Protein AF-A0A970BS59-F1 (afdb_monomer_lite)

Foldseek 3Di:
DPDDFDADDPCCCVQLVDRGDALVCLCVDLFLQNSFVSNQVRVCRVVVHHDFKDKFFFLVLLQLLLLLVPQFQFPPGDTDHRPCSSVVLLCLLFPPPCLLPDQADKFFAQWWFQKKKKKQKAFQKAWKKWKAQKFKAWPVDGDDGLDDCRRQPDDPVVPQARPQKDKDQADPPWHWDADDGPDDTITTMGGHDHPTIIMIMHMGRDIDGGGTMMGTKIKMFIALIDPDGDARFIKMWGHHPDPPDDITMDTFGHDGFGDDIGMGNCNVVLVVSVVCSCCVSVRSVVRSVCCCPVPVPPRPVVSSVVSVLLCQLQQSMAMDGPPPVVRVVCVVQLRNSGDDDQDPQAKEKEKDKDFSAPFQLVVQKAKAWEKEWEDEPDFIKIKIKIKIWRQADADPDDPDRVRHDDRGNNVSNHWKTKIKMKIWIHQPKAWPAKDFAPDGWDWDADPNTIITIGIHIAGHRDMTMIMTMIGDPRSHCPVVDHHYWYFYRRSDGDHHYHYHYHYPDDDDDPDDDPPPSDDGGTD

Radius of gyration: 29.69 Å; chains: 1; bounding box: 61×63×97 Å

Sequence (523 aa):
WSKPHDDPPDPLRKYMELDLLVTRDANWWPDFPTSARRVADLYGSERDIPVEAIVAADVHAAARLLEALAPLELPGGGTLERGAVEEGLRQGWGLPDEALLTDGEVLTATAPYQAIEVAVRMTNKAGEAWIDEVTLERLGAPGANLVENGSFEEDADADGLPDGWTPSGLGPEDGLVDGIAREGERSLYLVGEVGREKALIQRLPIGGEAGDAFRLAAYSRTLGVEAKGGPYDLMVRLVPAEGEAPVDTLSAGFPCFTHEWASAGTAQVMLDWWSSRKDVIGLAAGAAASRLMGNPREVPWLDLLATTKALLDERHIQIYARDPALQGIIEAHGWAGAMAPATAGEDYLLVVDSNLGYNKVTASVSQTLDYVVSLGEGAPHARLTLTYENRSAPRAEECDKFKQYAPTYQDMTQGCYWDYVRVYAPPGARLIAGSGGDEPVEALDEAGRTVFGAYLVLAPGERREVQIEYALPEEIGADGVYRLTAQKQGGTAAHPLQVIVEAPNAAAVASAPPATESSSGRA

Structure (mmCIF, N/CA/C/O backbone):
data_AF-A0A970BS59-F1
#
_entry.id   AF-A0A970BS59-F1
#
loop_
_atom_site.group_PDB
_atom_site.id
_atom_site.type_symbol
_atom_site.label_atom_id
_atom_site.label_alt_id
_atom_site.label_comp_id
_atom_site.label_asym_id
_atom_site.label_entity_id
_atom_site.label_seq_id
_atom_site.pdbx_PDB_ins_code
_atom_site.Cartn_x
_atom_site.Cartn_y
_atom_site.Cartn_z
_atom_site.occupancy
_atom_site.B_iso_or_equiv
_atom_site.auth_seq_id
_atom_site.auth_comp_id
_atom_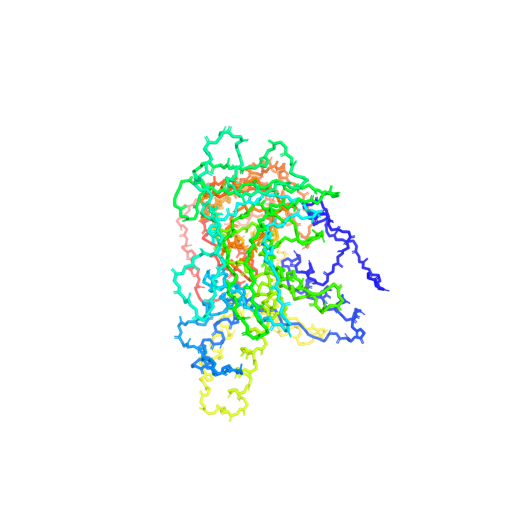site.auth_asym_id
_atom_site.auth_atom_id
_atom_site.pdbx_PDB_model_num
ATOM 1 N N . TRP A 1 1 ? -17.625 -5.242 -13.585 1.00 61.12 1 TRP A N 1
ATOM 2 C CA . TRP A 1 1 ? -18.161 -6.347 -12.767 1.00 61.12 1 TRP A CA 1
ATOM 3 C C . TRP A 1 1 ? -19.418 -6.895 -13.422 1.00 61.12 1 TRP A C 1
ATOM 5 O O . TRP A 1 1 ? -20.174 -6.107 -13.975 1.00 61.12 1 TRP A O 1
ATOM 15 N N . SER A 1 2 ? -19.602 -8.218 -13.458 1.00 73.56 2 SER A N 1
ATOM 16 C CA . SER A 1 2 ? -20.769 -8.874 -14.085 1.00 73.56 2 SER A CA 1
ATOM 17 C C . SER A 1 2 ? -21.866 -9.260 -13.087 1.00 73.56 2 SER A C 1
ATOM 19 O O . SER A 1 2 ? -22.949 -9.667 -13.503 1.00 73.56 2 SER A O 1
ATOM 21 N N . LYS A 1 3 ? -21.593 -9.131 -11.784 1.00 82.50 3 LYS A N 1
ATOM 22 C CA . LYS A 1 3 ? -22.534 -9.375 -10.686 1.00 82.50 3 LYS A CA 1
ATOM 23 C C . LYS A 1 3 ? -22.785 -8.065 -9.923 1.00 82.50 3 LYS A C 1
ATOM 25 O O . LYS A 1 3 ? -21.941 -7.173 -10.011 1.00 82.50 3 LYS A O 1
ATOM 30 N N . PRO A 1 4 ? -23.934 -7.907 -9.240 1.00 82.06 4 PRO A N 1
ATOM 31 C CA . PRO A 1 4 ? -24.215 -6.724 -8.428 1.00 82.06 4 PRO A CA 1
ATOM 32 C C . PRO A 1 4 ? -23.239 -6.593 -7.254 1.00 82.06 4 PRO A C 1
ATOM 34 O O . PRO A 1 4 ? -22.883 -7.594 -6.636 1.00 82.06 4 PRO A O 1
ATOM 37 N N . HIS A 1 5 ? -22.858 -5.358 -6.941 1.00 88.25 5 HIS A N 1
ATOM 38 C CA . HIS A 1 5 ? -22.090 -4.987 -5.753 1.00 88.25 5 HIS A CA 1
ATOM 39 C C . HIS A 1 5 ? -22.875 -3.923 -4.991 1.00 88.25 5 HIS A C 1
ATOM 41 O O . HIS A 1 5 ? -23.578 -3.129 -5.619 1.00 88.25 5 HIS A O 1
ATOM 47 N N . ASP A 1 6 ? -22.746 -3.909 -3.665 1.00 88.94 6 ASP A N 1
ATOM 48 C CA . ASP A 1 6 ? -23.336 -2.827 -2.878 1.00 88.94 6 ASP A CA 1
ATOM 49 C C . ASP A 1 6 ? -22.458 -1.578 -2.937 1.00 88.94 6 ASP A C 1
ATOM 51 O O . ASP A 1 6 ? -21.272 -1.617 -3.291 1.00 88.94 6 ASP A O 1
ATOM 55 N N . ASP A 1 7 ? -23.070 -0.475 -2.533 1.00 92.25 7 ASP A N 1
ATOM 56 C CA . ASP A 1 7 ? -22.401 0.788 -2.297 1.00 92.25 7 ASP A CA 1
ATOM 57 C C . ASP A 1 7 ? -21.281 0.636 -1.245 1.00 92.25 7 ASP A C 1
ATOM 59 O O . ASP A 1 7 ? -21.483 -0.021 -0.215 1.00 92.25 7 ASP A O 1
ATOM 63 N N . PRO A 1 8 ? -20.092 1.229 -1.470 1.00 94.00 8 PRO A N 1
ATOM 64 C CA . PRO A 1 8 ? -19.066 1.285 -0.439 1.00 94.00 8 PRO A CA 1
ATOM 65 C C . PRO A 1 8 ? -19.488 2.232 0.696 1.00 94.00 8 PRO A C 1
ATOM 67 O O . PRO A 1 8 ? -20.218 3.192 0.433 1.00 94.00 8 PRO A O 1
ATOM 70 N N . PRO A 1 9 ? -19.005 1.998 1.934 1.00 94.50 9 PRO A N 1
ATOM 71 C CA . PRO A 1 9 ? -19.125 2.942 3.043 1.00 94.50 9 PRO A CA 1
ATOM 72 C C . PRO A 1 9 ? -18.781 4.379 2.633 1.00 94.50 9 PRO A C 1
ATOM 74 O O . PRO A 1 9 ? -17.832 4.596 1.875 1.00 94.50 9 PRO A O 1
ATOM 77 N N . ASP A 1 10 ? -19.515 5.357 3.167 1.00 93.69 10 ASP A N 1
ATOM 78 C CA . ASP A 1 10 ? -19.396 6.765 2.765 1.00 93.69 10 ASP A CA 1
ATOM 79 C C . ASP A 1 10 ? -17.958 7.315 2.822 1.00 93.69 10 ASP A C 1
ATOM 81 O O . ASP A 1 10 ? -17.557 7.970 1.856 1.00 93.69 10 ASP A O 1
ATOM 85 N N . PRO A 1 11 ? -17.126 7.014 3.844 1.00 94.19 11 PRO A N 1
ATOM 86 C CA . PRO A 1 11 ? -15.732 7.461 3.846 1.00 94.19 11 PRO A CA 1
ATOM 87 C C . PRO A 1 11 ? -14.906 6.866 2.698 1.00 94.19 11 PRO A C 1
ATOM 89 O O . PRO A 1 11 ? -14.106 7.570 2.085 1.00 94.19 11 PRO A O 1
ATOM 92 N N . LEU A 1 12 ? -15.125 5.594 2.345 1.00 94.69 12 LEU A N 1
ATOM 93 C CA . LEU A 1 12 ? -14.449 4.973 1.202 1.00 94.69 12 LEU A CA 1
ATOM 94 C C . LEU A 1 12 ? -14.892 5.615 -0.118 1.00 94.69 12 LEU A C 1
ATOM 96 O O . LEU A 1 12 ? -14.060 5.900 -0.977 1.00 94.69 12 LEU A O 1
ATOM 100 N N . ARG A 1 13 ? -16.185 5.914 -0.272 1.00 94.56 13 ARG A N 1
ATOM 101 C CA . ARG A 1 13 ? -16.691 6.649 -1.439 1.00 94.56 13 ARG A CA 1
ATOM 102 C C . ARG A 1 13 ? -16.085 8.047 -1.530 1.00 94.56 13 ARG A C 1
ATOM 104 O O . ARG A 1 13 ? -15.630 8.451 -2.590 1.00 94.56 13 ARG A O 1
ATOM 111 N N . LYS A 1 14 ? -16.092 8.787 -0.423 1.00 94.12 14 LYS A N 1
ATOM 112 C CA . LYS A 1 14 ? -15.667 10.187 -0.367 1.00 94.12 14 LYS A CA 1
ATOM 113 C C . LYS A 1 14 ? -14.168 10.343 -0.584 1.00 94.12 14 LYS A C 1
ATOM 115 O O . LYS A 1 14 ? -13.756 11.189 -1.366 1.00 94.12 14 LYS A O 1
ATOM 120 N N . TYR A 1 15 ? -13.359 9.559 0.123 1.00 93.56 15 TYR A N 1
ATOM 121 C CA . TYR A 1 15 ? -11.916 9.773 0.153 1.00 93.56 15 TYR A CA 1
ATOM 122 C C . TYR A 1 15 ? -11.161 8.903 -0.846 1.00 93.56 15 TYR A C 1
ATOM 124 O O . TYR A 1 15 ? -10.089 9.315 -1.274 1.00 93.56 15 TYR A O 1
ATOM 132 N N . MET A 1 16 ? -11.660 7.722 -1.212 1.00 91.62 16 MET A N 1
ATOM 133 C CA . MET A 1 16 ? -11.008 6.852 -2.202 1.00 91.62 16 MET A CA 1
ATOM 134 C C . MET A 1 16 ? -11.703 6.869 -3.568 1.00 91.62 16 MET A C 1
ATOM 136 O O . MET A 1 16 ? -11.239 6.180 -4.472 1.00 91.62 16 MET A O 1
ATOM 140 N N . GLU A 1 17 ? -12.800 7.623 -3.713 1.00 91.50 17 GLU A N 1
ATOM 141 C CA . GLU A 1 17 ? -13.605 7.684 -4.942 1.00 91.50 17 GLU A CA 1
ATOM 142 C C . GLU A 1 17 ? -14.048 6.290 -5.418 1.00 91.50 17 GLU A C 1
ATOM 144 O O . GLU A 1 17 ? -14.101 5.992 -6.610 1.00 91.50 17 GLU A O 1
ATOM 149 N N . LEU A 1 18 ? -14.346 5.393 -4.466 1.00 90.81 18 LEU A N 1
ATOM 150 C CA . LEU A 1 18 ? -14.842 4.061 -4.798 1.00 90.81 18 LEU A CA 1
ATOM 151 C C . LEU A 1 18 ? -16.304 4.129 -5.243 1.00 90.81 18 LEU A C 1
ATOM 153 O O . LEU A 1 18 ? -17.174 4.580 -4.497 1.00 90.81 18 LEU A O 1
ATOM 157 N N . ASP A 1 19 ? -16.573 3.577 -6.425 1.00 88.38 19 ASP A N 1
ATOM 158 C CA . ASP A 1 19 ? -17.933 3.422 -6.949 1.00 88.38 19 ASP A CA 1
ATOM 159 C C . ASP A 1 19 ? -18.644 2.175 -6.405 1.00 88.38 19 ASP A C 1
ATOM 161 O O . ASP A 1 19 ? -19.867 2.146 -6.299 1.00 88.38 19 ASP A O 1
ATOM 165 N N . LEU A 1 20 ? -17.892 1.113 -6.098 1.00 91.69 20 LEU A N 1
ATOM 166 C CA . LEU A 1 20 ? -18.431 -0.206 -5.757 1.00 91.69 20 LEU A CA 1
ATOM 167 C C . LEU A 1 20 ? -17.616 -0.841 -4.636 1.00 91.69 20 LEU A C 1
ATOM 169 O O . LEU A 1 20 ? -16.385 -0.802 -4.667 1.00 91.69 20 LEU A O 1
ATOM 173 N N . LEU A 1 21 ? -18.295 -1.499 -3.696 1.00 92.25 21 LEU A N 1
ATOM 174 C CA . LEU A 1 21 ? -17.632 -2.308 -2.681 1.00 92.25 21 LEU A CA 1
ATOM 175 C C . LEU A 1 21 ? -17.209 -3.658 -3.272 1.00 92.25 21 LEU A C 1
ATOM 177 O O . LEU A 1 21 ? -18.054 -4.483 -3.639 1.00 92.25 21 LEU A O 1
ATOM 181 N N . VAL A 1 22 ? -15.904 -3.918 -3.328 1.00 91.50 22 VAL A N 1
ATOM 182 C CA . VAL A 1 22 ? -15.362 -5.199 -3.808 1.00 91.50 22 VAL A CA 1
ATOM 183 C C . VAL A 1 22 ? -14.660 -5.958 -2.683 1.00 91.50 22 VAL A C 1
ATOM 185 O O . VAL A 1 22 ? -14.394 -5.418 -1.611 1.00 91.50 22 VAL A O 1
ATOM 188 N N . THR A 1 23 ? -14.349 -7.236 -2.917 1.00 90.75 23 THR A N 1
ATOM 189 C CA . THR A 1 23 ? -13.795 -8.143 -1.892 1.00 90.75 23 THR A CA 1
ATOM 190 C C . THR A 1 23 ? -12.567 -7.573 -1.165 1.00 90.75 23 THR A C 1
ATOM 192 O O . THR A 1 23 ? -12.396 -7.817 0.026 1.00 90.75 23 THR A O 1
ATOM 195 N N . ARG A 1 24 ? -11.724 -6.788 -1.851 1.00 88.00 24 ARG A N 1
ATOM 196 C CA . ARG A 1 24 ? -10.502 -6.207 -1.266 1.00 88.00 24 ARG A CA 1
ATOM 197 C C . ARG A 1 24 ? -10.773 -5.104 -0.227 1.00 88.00 24 ARG A C 1
ATOM 199 O O . ARG A 1 24 ? -9.904 -4.861 0.595 1.00 88.00 24 ARG A O 1
ATOM 206 N N . ASP A 1 25 ? -11.940 -4.460 -0.287 1.00 91.38 25 ASP A N 1
ATOM 207 C CA . ASP A 1 25 ? -12.320 -3.330 0.574 1.00 91.38 25 ASP A CA 1
ATOM 208 C C . ASP A 1 25 ? -13.241 -3.791 1.730 1.00 91.38 25 ASP A C 1
ATOM 210 O O . ASP A 1 25 ? -13.602 -3.027 2.623 1.00 91.38 25 ASP A O 1
ATOM 214 N N . ALA A 1 26 ? -13.653 -5.064 1.721 1.00 92.56 26 ALA A N 1
ATOM 215 C CA . ALA A 1 26 ? -14.640 -5.627 2.643 1.00 92.56 26 ALA A CA 1
ATOM 216 C C . ALA A 1 26 ? -14.093 -5.944 4.050 1.00 92.56 26 ALA A C 1
ATOM 218 O O . ALA A 1 26 ? -14.822 -6.481 4.882 1.00 92.56 26 ALA A O 1
ATOM 219 N N . ASN A 1 27 ? -12.838 -5.586 4.332 1.00 91.31 27 ASN A N 1
ATOM 220 C CA . ASN A 1 27 ? -12.242 -5.587 5.671 1.00 91.31 27 ASN A CA 1
ATOM 221 C C . ASN A 1 27 ? -12.486 -4.272 6.445 1.00 91.31 27 ASN A C 1
ATOM 223 O O . ASN A 1 27 ? -11.844 -4.040 7.465 1.00 91.31 27 ASN A O 1
ATOM 227 N N . TRP A 1 28 ? -13.402 -3.422 5.967 1.00 95.12 28 TRP A N 1
ATOM 228 C CA . TRP A 1 28 ? -13.703 -2.096 6.514 1.00 95.12 28 TRP A CA 1
ATOM 229 C C . TRP A 1 28 ? -14.125 -2.070 7.992 1.00 95.12 28 TRP A C 1
ATOM 231 O O . TRP A 1 28 ? -13.796 -1.121 8.708 1.00 95.12 28 TRP A O 1
ATOM 241 N N . TRP A 1 29 ? -14.886 -3.063 8.460 1.00 95.88 29 TRP A N 1
ATOM 242 C CA . TRP A 1 29 ? -15.427 -3.063 9.821 1.00 95.88 29 TRP A CA 1
ATOM 243 C C . TRP A 1 29 ? -14.446 -3.704 10.809 1.00 95.88 29 TRP A C 1
ATOM 245 O O . TRP A 1 29 ? -13.931 -4.793 10.533 1.00 95.88 29 TRP A O 1
ATOM 255 N N . PRO A 1 30 ? -14.234 -3.100 11.993 1.00 95.56 30 PRO A N 1
ATOM 256 C CA . PRO A 1 30 ? -13.341 -3.669 13.002 1.00 95.56 30 PRO A CA 1
ATOM 257 C C . PRO A 1 30 ? -13.915 -4.913 13.687 1.00 95.56 30 PRO A C 1
ATOM 259 O O . PRO A 1 30 ? -13.164 -5.704 14.259 1.00 95.56 30 PRO A O 1
ATOM 262 N N . ASP A 1 31 ? -15.235 -5.112 13.627 1.00 96.62 31 ASP A N 1
ATOM 263 C CA . ASP A 1 31 ? -15.854 -6.386 13.974 1.00 96.62 31 ASP A CA 1
ATOM 264 C C . ASP A 1 31 ? -15.549 -7.416 12.880 1.00 96.62 31 ASP A C 1
ATOM 266 O O . ASP A 1 31 ? -16.209 -7.461 11.836 1.00 96.62 31 ASP A O 1
ATOM 270 N N . PHE A 1 32 ? -14.531 -8.249 13.110 1.00 97.06 32 PHE A N 1
ATOM 271 C CA . PHE A 1 32 ? -14.081 -9.207 12.102 1.00 97.06 32 PHE A CA 1
ATOM 272 C C . PHE A 1 32 ? -15.186 -10.150 11.596 1.00 97.06 32 PHE A C 1
ATOM 274 O O . PHE A 1 32 ? -15.236 -10.354 10.387 1.00 97.06 32 PHE A O 1
ATOM 281 N N . PRO A 1 33 ? -16.122 -10.680 12.411 1.00 97.06 33 PRO A N 1
ATOM 282 C CA . PRO A 1 33 ? -17.226 -11.488 11.890 1.00 97.06 33 PRO A CA 1
ATOM 283 C C . PRO A 1 33 ? -18.099 -10.739 10.875 1.00 97.06 33 PRO A C 1
ATOM 285 O O . PRO A 1 33 ? -18.588 -11.346 9.921 1.00 97.06 33 PRO A O 1
ATOM 288 N N . THR A 1 34 ? -18.292 -9.429 11.045 1.00 96.19 34 THR A N 1
ATOM 289 C CA . THR A 1 34 ? -19.001 -8.582 10.075 1.00 96.19 34 THR A CA 1
ATOM 290 C C . THR A 1 34 ? -18.227 -8.462 8.766 1.00 96.19 34 THR A C 1
ATOM 292 O O . THR A 1 34 ? -18.776 -8.784 7.709 1.00 96.19 34 THR A O 1
ATOM 295 N N . SER A 1 35 ? -16.946 -8.100 8.833 1.00 96.62 35 SER A N 1
ATOM 296 C CA . SER A 1 35 ? -16.065 -8.035 7.658 1.00 96.62 35 SER A CA 1
ATOM 297 C C . SER A 1 35 ? -15.927 -9.389 6.952 1.00 96.62 35 SER A C 1
ATOM 299 O O . SER A 1 35 ? -16.048 -9.483 5.734 1.00 96.62 35 SER A O 1
ATOM 301 N N . ALA A 1 36 ? -15.765 -10.478 7.703 1.00 97.12 36 ALA A N 1
ATOM 302 C CA . ALA A 1 36 ? -15.640 -11.827 7.170 1.00 97.12 36 ALA A CA 1
ATOM 303 C C . ALA A 1 36 ? -16.915 -12.267 6.442 1.00 97.12 36 ALA A C 1
ATOM 305 O O . ALA A 1 36 ? -16.834 -12.726 5.306 1.00 97.12 36 ALA A O 1
ATOM 306 N N . ARG A 1 37 ? -18.109 -12.065 7.016 1.00 95.50 37 ARG A N 1
ATOM 307 C CA . ARG A 1 37 ? -19.369 -12.326 6.293 1.00 95.50 37 ARG A CA 1
ATOM 308 C C . ARG A 1 37 ? -19.418 -11.578 4.967 1.00 95.50 37 ARG A C 1
ATOM 310 O O . ARG A 1 37 ? -19.749 -12.170 3.943 1.00 95.50 37 ARG A O 1
ATOM 317 N N . ARG A 1 38 ? -19.013 -10.307 4.973 1.00 95.12 38 ARG A N 1
ATOM 318 C CA . ARG A 1 38 ? -18.994 -9.485 3.766 1.00 95.12 38 ARG A CA 1
ATOM 319 C C . ARG A 1 38 ? -18.032 -10.020 2.707 1.00 95.12 38 ARG A C 1
ATOM 321 O O . ARG A 1 38 ? -18.414 -10.138 1.544 1.00 95.12 38 ARG A O 1
ATOM 328 N N . VAL A 1 39 ? -16.816 -10.385 3.107 1.00 95.38 39 VAL A N 1
ATOM 329 C CA . VAL A 1 39 ? -15.821 -11.027 2.237 1.00 95.38 39 VAL A CA 1
ATOM 330 C C . VAL A 1 39 ? -16.358 -12.349 1.678 1.00 95.38 39 VAL A C 1
ATOM 332 O O . VAL A 1 39 ? -16.238 -12.590 0.479 1.00 95.38 39 VAL A O 1
ATOM 335 N N . ALA A 1 40 ? -16.976 -13.189 2.515 1.00 94.50 40 ALA A N 1
ATOM 336 C CA . ALA A 1 40 ? -17.542 -14.479 2.119 1.00 94.50 40 ALA A CA 1
ATOM 337 C C . ALA A 1 40 ? -18.637 -14.324 1.058 1.00 94.50 40 ALA A C 1
ATOM 339 O O . ALA A 1 40 ? -18.648 -15.067 0.077 1.00 94.50 40 ALA A O 1
ATOM 340 N N . ASP A 1 41 ? -19.542 -13.366 1.248 1.00 92.56 41 ASP A N 1
ATOM 341 C CA . ASP A 1 41 ? -20.665 -13.143 0.341 1.00 92.56 41 ASP A CA 1
ATOM 342 C C . ASP A 1 41 ? -20.201 -12.549 -0.998 1.00 92.56 41 ASP A C 1
ATOM 344 O O . ASP A 1 41 ? -20.631 -13.021 -2.052 1.00 92.56 41 ASP A O 1
ATOM 348 N N . LEU A 1 42 ? -19.271 -11.584 -0.983 1.00 93.00 42 LEU A N 1
ATOM 349 C CA . LEU A 1 42 ? -18.692 -11.011 -2.206 1.00 93.00 42 LEU A CA 1
ATOM 350 C C . LEU A 1 42 ? -17.883 -12.051 -2.989 1.00 93.00 42 LEU A C 1
ATOM 352 O O . LEU A 1 42 ? -18.154 -12.277 -4.168 1.00 93.00 42 LEU A O 1
ATOM 356 N N . TYR A 1 43 ? -16.947 -12.744 -2.332 1.00 92.00 43 TYR A N 1
ATOM 357 C CA . TYR A 1 43 ? -16.135 -13.777 -2.976 1.00 92.00 43 TYR A CA 1
ATOM 358 C C . TYR A 1 43 ? -16.998 -14.929 -3.494 1.00 92.00 43 TYR A C 1
ATOM 360 O O . TYR A 1 43 ? -16.825 -15.384 -4.626 1.00 92.00 43 TYR A O 1
ATOM 368 N N . GLY A 1 44 ? -17.937 -15.406 -2.673 1.00 91.56 44 GLY A N 1
ATOM 369 C CA . GLY A 1 44 ? -18.782 -16.532 -3.036 1.00 91.56 44 GLY A CA 1
ATOM 370 C C . GLY A 1 44 ? -19.741 -16.201 -4.170 1.00 91.56 44 GLY A C 1
ATOM 371 O O . GLY A 1 44 ? -19.929 -17.028 -5.064 1.00 91.56 44 GLY A O 1
ATOM 372 N N . SER A 1 45 ? -20.261 -14.970 -4.195 1.00 87.88 45 SER A N 1
ATOM 373 C CA . SER A 1 45 ? -20.994 -14.437 -5.340 1.00 87.88 45 SER A CA 1
ATOM 374 C C . SER A 1 45 ? -20.102 -14.405 -6.573 1.00 87.88 45 SER A C 1
ATOM 376 O O . SER A 1 45 ? -20.447 -15.028 -7.563 1.00 87.88 45 SER A O 1
ATOM 378 N N . GLU A 1 46 ? -18.925 -13.776 -6.543 1.00 88.69 46 GLU A N 1
ATOM 379 C CA . GLU A 1 46 ? -18.037 -13.664 -7.711 1.00 88.69 46 GLU A CA 1
ATOM 380 C C . GLU A 1 46 ? -17.613 -15.022 -8.291 1.00 88.69 46 GLU A C 1
ATOM 382 O O . GLU A 1 46 ? -17.589 -15.185 -9.512 1.00 88.69 46 GLU A O 1
ATOM 387 N N . ARG A 1 47 ? -17.308 -15.999 -7.430 1.00 89.75 47 ARG A N 1
ATOM 388 C CA . ARG A 1 47 ? -16.778 -17.314 -7.826 1.00 89.75 47 ARG A CA 1
ATOM 389 C C . ARG A 1 47 ? -17.831 -18.397 -8.031 1.00 89.75 47 ARG A C 1
ATOM 391 O O . ARG A 1 47 ? -17.467 -19.465 -8.507 1.00 89.75 47 ARG A O 1
ATOM 398 N N . ASP A 1 48 ? -19.088 -18.142 -7.666 1.00 89.69 48 ASP A N 1
ATOM 399 C CA . ASP A 1 48 ? -20.148 -19.159 -7.583 1.00 89.69 48 ASP A CA 1
ATOM 400 C C . ASP A 1 48 ? -19.761 -20.345 -6.672 1.00 89.69 48 ASP A C 1
ATOM 402 O O . ASP A 1 48 ? -20.105 -21.498 -6.937 1.00 89.69 48 ASP A O 1
ATOM 406 N N . ILE A 1 49 ? -19.019 -20.067 -5.591 1.00 91.62 49 ILE A N 1
ATOM 407 C CA . ILE A 1 49 ? -18.544 -21.066 -4.619 1.00 91.62 49 ILE A CA 1
ATOM 408 C C . ILE A 1 49 ? -18.893 -20.585 -3.205 1.00 91.62 49 ILE A C 1
ATOM 410 O O . ILE A 1 49 ? -18.414 -19.526 -2.802 1.00 91.62 49 ILE A O 1
ATOM 414 N N . PRO A 1 50 ? -19.685 -21.333 -2.415 1.00 91.38 50 PRO A N 1
ATOM 415 C CA . PRO A 1 50 ? -19.988 -20.936 -1.045 1.00 91.38 50 PRO A CA 1
ATOM 416 C C . PRO A 1 50 ? -18.726 -20.943 -0.174 1.00 91.38 50 PRO A C 1
ATOM 418 O O . PRO A 1 50 ? -17.899 -21.852 -0.255 1.00 91.38 50 PRO A O 1
ATOM 421 N N . VAL A 1 51 ? -18.600 -19.930 0.683 1.00 94.88 51 VAL A N 1
ATOM 422 C CA . VAL A 1 51 ? -17.508 -19.814 1.656 1.00 94.88 51 VAL A CA 1
ATOM 423 C C . VAL A 1 51 ? -18.023 -20.229 3.034 1.00 94.88 51 VAL A C 1
ATOM 425 O O . VAL A 1 51 ? -18.868 -19.552 3.626 1.00 94.88 51 VAL A O 1
ATOM 428 N N . GLU A 1 52 ? -17.507 -21.352 3.534 1.00 95.31 52 GLU A N 1
ATOM 429 C CA . GLU A 1 52 ? -17.892 -21.941 4.828 1.00 95.31 52 GLU A CA 1
ATOM 430 C C . GLU A 1 52 ? -17.135 -21.333 6.015 1.00 95.31 52 GLU A C 1
ATOM 432 O O . GLU A 1 52 ? -17.651 -21.278 7.131 1.00 95.31 52 GLU A O 1
ATOM 437 N N . ALA A 1 53 ? -15.907 -20.869 5.785 1.00 96.06 53 ALA A N 1
ATOM 438 C CA . ALA A 1 53 ? -15.070 -20.250 6.801 1.00 96.06 53 ALA A CA 1
ATOM 439 C C . ALA A 1 53 ? -14.066 -19.282 6.171 1.00 96.06 53 ALA A C 1
ATOM 441 O O . ALA A 1 53 ? -13.688 -19.426 5.007 1.00 96.06 53 ALA A O 1
ATOM 442 N N . ILE A 1 54 ? -13.615 -18.318 6.966 1.00 96.62 54 ILE A N 1
ATOM 443 C CA . ILE A 1 54 ? -12.559 -17.369 6.624 1.00 96.62 54 ILE A CA 1
ATOM 444 C C . ILE A 1 54 ? -11.524 -17.392 7.736 1.00 96.62 54 ILE A C 1
ATOM 446 O O . ILE A 1 54 ? -11.861 -17.335 8.916 1.00 96.62 54 ILE A O 1
ATOM 450 N N . VAL A 1 55 ? -10.258 -17.433 7.335 1.00 95.75 55 VAL A N 1
ATOM 451 C CA . VAL A 1 55 ? -9.117 -17.194 8.214 1.00 95.75 55 VAL A CA 1
ATOM 452 C C . VAL A 1 55 ? -8.403 -15.965 7.677 1.00 95.75 55 VAL A C 1
ATOM 454 O O . VAL A 1 55 ? -7.945 -15.972 6.535 1.00 95.75 55 VAL A O 1
ATOM 457 N N . ALA A 1 56 ? -8.335 -14.911 8.480 1.00 95.19 56 ALA A N 1
ATOM 458 C CA . ALA A 1 56 ? -7.502 -13.753 8.200 1.00 95.19 56 ALA A CA 1
ATOM 459 C C . ALA A 1 56 ? -6.188 -13.882 8.964 1.00 95.19 56 ALA A C 1
ATOM 461 O O . ALA A 1 56 ? -6.182 -14.286 10.125 1.00 95.19 56 ALA A O 1
ATOM 462 N N . ALA A 1 57 ? -5.092 -13.541 8.296 1.00 92.94 57 ALA A N 1
ATOM 463 C CA . ALA A 1 57 ? -3.758 -13.473 8.866 1.00 92.94 57 ALA A CA 1
ATOM 464 C C . ALA A 1 57 ? -3.028 -12.289 8.231 1.00 92.94 57 ALA A C 1
ATOM 466 O O . ALA A 1 57 ? -3.047 -12.140 7.006 1.00 92.94 57 ALA A O 1
ATOM 467 N N . ASP A 1 58 ? -2.411 -11.447 9.051 1.00 90.62 58 ASP A N 1
ATOM 468 C CA . ASP A 1 58 ? -1.562 -10.364 8.557 1.00 90.62 58 ASP A CA 1
ATOM 469 C C . ASP A 1 58 ? -0.140 -10.854 8.209 1.00 90.62 58 ASP A C 1
ATOM 471 O O . ASP A 1 58 ? 0.209 -12.032 8.354 1.00 90.62 58 ASP A O 1
ATOM 475 N N . VAL A 1 59 ? 0.697 -9.938 7.713 1.00 85.25 59 VAL A N 1
ATOM 476 C CA . VAL A 1 59 ? 2.087 -10.244 7.338 1.00 85.25 59 VAL A CA 1
ATOM 477 C C . VAL A 1 59 ? 2.915 -10.671 8.554 1.00 85.25 59 VAL A C 1
ATOM 479 O O . VAL A 1 59 ? 3.784 -11.530 8.410 1.00 85.25 59 VAL A O 1
ATOM 482 N N . HIS A 1 60 ? 2.626 -10.143 9.749 1.00 89.31 60 HIS A N 1
ATOM 483 C CA . HIS A 1 60 ? 3.309 -10.549 10.975 1.00 89.31 60 HIS A CA 1
ATOM 484 C C . HIS A 1 60 ? 2.983 -12.008 11.318 1.00 89.31 60 HIS A C 1
ATOM 486 O O . HIS A 1 60 ? 3.893 -12.805 11.536 1.00 89.31 60 HIS A O 1
ATOM 492 N N . ALA A 1 61 ? 1.710 -12.407 11.269 1.00 92.56 61 ALA A N 1
ATOM 493 C CA . ALA A 1 61 ? 1.300 -13.795 11.455 1.00 92.56 61 ALA A CA 1
ATOM 494 C C . ALA A 1 61 ? 1.965 -14.731 10.441 1.00 92.56 61 ALA A C 1
ATOM 496 O O . ALA A 1 61 ? 2.533 -15.753 10.831 1.00 92.56 61 ALA A O 1
ATOM 497 N N . ALA A 1 62 ? 1.941 -14.376 9.153 1.00 89.88 62 ALA A N 1
ATOM 498 C CA . ALA A 1 62 ? 2.587 -15.167 8.110 1.00 89.88 62 ALA A CA 1
ATOM 499 C C . ALA A 1 62 ? 4.093 -15.328 8.374 1.00 89.88 62 ALA A C 1
ATOM 501 O O . ALA A 1 62 ? 4.598 -16.453 8.369 1.00 89.88 62 ALA A O 1
ATOM 502 N N . ALA A 1 63 ? 4.791 -14.229 8.671 1.00 89.62 63 ALA A N 1
ATOM 503 C CA . ALA A 1 63 ? 6.217 -14.243 8.968 1.00 89.62 63 ALA A CA 1
ATOM 504 C C . ALA A 1 63 ? 6.533 -15.117 10.186 1.00 89.62 63 ALA A C 1
ATOM 506 O O . ALA A 1 63 ? 7.402 -15.978 10.110 1.00 89.62 63 ALA A O 1
ATOM 507 N N . ARG A 1 64 ? 5.792 -14.970 11.291 1.00 92.69 64 ARG A N 1
ATOM 508 C CA . ARG A 1 64 ? 6.022 -15.725 12.534 1.00 92.69 64 ARG A CA 1
ATOM 509 C C . ARG A 1 64 ? 5.763 -17.224 12.380 1.00 92.69 64 ARG A C 1
ATOM 511 O O . ARG A 1 64 ? 6.503 -18.027 12.947 1.00 92.69 64 ARG A O 1
ATOM 518 N N . LEU A 1 65 ? 4.754 -17.619 11.602 1.00 92.81 65 LEU A N 1
ATOM 519 C CA . LEU A 1 65 ? 4.500 -19.034 11.310 1.00 92.81 65 LEU A CA 1
ATOM 520 C C . LEU A 1 65 ? 5.597 -19.632 10.420 1.00 92.81 65 LEU A C 1
ATOM 522 O O . LEU A 1 65 ? 6.066 -20.739 10.683 1.00 92.81 65 LEU A O 1
ATOM 526 N N . LEU A 1 66 ? 6.031 -18.903 9.392 1.00 91.69 66 LEU A N 1
ATOM 527 C CA . LEU A 1 66 ? 7.123 -19.327 8.515 1.00 91.69 66 LEU A CA 1
ATOM 528 C C . LEU A 1 66 ? 8.463 -19.385 9.265 1.00 91.69 66 LEU A C 1
ATOM 530 O O . LEU A 1 66 ? 9.207 -20.345 9.100 1.00 91.69 66 LEU A O 1
ATOM 534 N N . GLU A 1 67 ? 8.726 -18.437 10.162 1.00 91.88 67 GLU A N 1
ATOM 535 C CA . GLU A 1 67 ? 9.885 -18.397 11.063 1.00 91.88 67 GLU A CA 1
ATOM 536 C C . GLU A 1 67 ? 9.932 -19.618 11.999 1.00 91.88 67 GLU A C 1
ATOM 538 O O . GLU A 1 67 ? 10.994 -20.199 12.239 1.00 91.88 67 GLU A O 1
ATOM 543 N N . ALA A 1 68 ? 8.779 -20.074 12.498 1.00 91.88 68 ALA A N 1
ATOM 544 C CA . ALA A 1 68 ? 8.698 -21.311 13.274 1.00 91.88 68 ALA A CA 1
ATOM 545 C C . ALA A 1 68 ? 9.086 -22.541 12.432 1.00 91.88 68 ALA A C 1
ATOM 547 O O . ALA A 1 68 ? 9.696 -23.476 12.952 1.00 91.88 68 ALA A O 1
ATOM 548 N N . LEU A 1 69 ? 8.783 -22.523 11.133 1.00 91.19 69 LEU A N 1
ATOM 549 C CA . LEU A 1 69 ? 9.067 -23.607 10.190 1.00 91.19 69 LEU A CA 1
ATOM 550 C C . LEU A 1 69 ? 10.442 -23.503 9.509 1.00 91.19 69 LEU A C 1
ATOM 552 O O . LEU A 1 69 ? 10.879 -24.478 8.896 1.00 91.19 69 LEU A O 1
ATOM 556 N N . ALA A 1 70 ? 11.121 -22.362 9.626 1.00 89.25 70 ALA A N 1
ATOM 557 C CA . ALA A 1 70 ? 12.410 -22.109 9.001 1.00 89.25 70 ALA A CA 1
ATOM 558 C C . ALA A 1 70 ? 13.524 -23.033 9.551 1.00 89.25 70 ALA A C 1
ATOM 560 O O . ALA A 1 70 ? 13.529 -23.361 10.751 1.00 89.25 70 ALA A O 1
ATOM 561 N N . PRO A 1 71 ? 14.503 -23.426 8.711 1.00 90.56 71 PRO A N 1
ATOM 562 C CA . PRO A 1 71 ? 14.669 -23.017 7.312 1.00 90.56 71 PRO A CA 1
ATOM 563 C C . PRO A 1 71 ? 13.671 -23.695 6.354 1.00 90.56 71 PRO A C 1
ATOM 565 O O . PRO A 1 71 ? 13.274 -24.849 6.561 1.00 90.56 71 PRO A O 1
ATOM 568 N N . LEU A 1 72 ? 13.254 -22.966 5.314 1.00 87.81 72 LEU A N 1
ATOM 569 C CA . LEU A 1 72 ? 12.340 -23.447 4.271 1.00 87.81 72 LEU A CA 1
ATOM 570 C C . LEU A 1 72 ? 12.960 -23.296 2.883 1.00 87.81 72 LEU A C 1
ATOM 572 O O . LEU A 1 72 ? 13.220 -22.185 2.436 1.00 87.81 72 LEU A O 1
ATOM 576 N N . GLU A 1 73 ? 13.118 -24.413 2.183 1.00 86.06 73 GLU A N 1
ATOM 577 C CA . GLU A 1 73 ? 13.526 -24.433 0.777 1.00 86.06 73 GLU A CA 1
ATOM 578 C C . GLU A 1 73 ? 12.360 -23.983 -0.111 1.00 86.06 73 GLU A C 1
ATOM 580 O O . GLU A 1 73 ? 11.298 -24.614 -0.139 1.00 86.06 73 GLU A O 1
ATOM 585 N N . LEU A 1 74 ? 12.551 -22.885 -0.836 1.00 81.62 74 LEU A N 1
ATOM 586 C CA . LEU A 1 74 ? 11.593 -22.359 -1.794 1.00 81.62 74 LEU A CA 1
ATOM 587 C C . LEU A 1 74 ? 11.720 -23.088 -3.140 1.00 81.62 74 LEU A C 1
ATOM 589 O O . LEU A 1 74 ? 12.830 -23.390 -3.595 1.00 81.62 74 LEU A O 1
ATOM 593 N N . PRO A 1 75 ? 10.599 -23.319 -3.846 1.00 69.50 75 PRO A N 1
ATOM 594 C CA . PRO A 1 75 ? 10.651 -23.764 -5.233 1.00 69.50 75 PRO A CA 1
ATOM 595 C C . PRO A 1 75 ? 11.451 -22.754 -6.075 1.00 69.50 75 PRO A C 1
ATOM 597 O O . PRO A 1 75 ? 11.085 -21.585 -6.137 1.00 69.50 75 PRO A O 1
ATOM 600 N N . GLY A 1 76 ? 12.551 -23.195 -6.697 1.00 66.50 76 GLY A N 1
ATOM 601 C CA . GLY A 1 76 ? 13.458 -22.326 -7.465 1.00 66.50 76 GLY A CA 1
ATOM 602 C C . GLY A 1 76 ? 14.873 -22.175 -6.890 1.00 66.50 76 GLY A C 1
ATOM 603 O O . GLY A 1 76 ? 15.715 -21.580 -7.552 1.00 66.50 76 GLY A O 1
ATOM 604 N N . GLY A 1 77 ? 15.167 -22.764 -5.723 1.00 68.44 77 GLY A N 1
ATOM 605 C CA . GLY A 1 77 ? 16.540 -22.894 -5.206 1.00 68.44 77 GLY A CA 1
ATOM 606 C C . GLY A 1 77 ? 16.989 -21.813 -4.218 1.00 68.44 77 GLY A C 1
ATOM 607 O O . GLY A 1 77 ? 18.189 -21.667 -4.001 1.00 68.44 77 GLY A O 1
ATOM 608 N N . GLY A 1 78 ? 16.050 -21.064 -3.632 1.00 75.31 78 GLY A N 1
ATOM 609 C CA . GLY A 1 78 ? 16.311 -20.162 -2.505 1.00 75.31 78 GLY A CA 1
ATOM 610 C C . GLY A 1 78 ? 15.860 -20.764 -1.175 1.00 75.31 78 GLY A C 1
ATOM 611 O O . GLY A 1 78 ? 14.987 -21.629 -1.154 1.00 75.31 78 GLY A O 1
ATOM 612 N N . THR A 1 79 ? 16.393 -20.259 -0.065 1.00 83.06 79 THR A N 1
ATOM 613 C CA . THR A 1 79 ? 16.034 -20.711 1.287 1.00 83.06 79 THR A CA 1
ATOM 614 C C . THR A 1 79 ? 15.558 -19.521 2.115 1.00 83.06 79 THR A C 1
ATOM 616 O O . THR A 1 79 ? 16.233 -18.496 2.188 1.00 83.06 79 THR A O 1
ATOM 619 N N . LEU A 1 80 ? 14.392 -19.642 2.754 1.00 84.31 80 LEU A N 1
ATOM 620 C CA . LEU A 1 80 ? 13.974 -18.724 3.811 1.00 84.31 80 LEU A CA 1
ATOM 621 C C . LEU A 1 80 ? 14.649 -19.143 5.113 1.00 84.31 80 LEU A C 1
ATOM 623 O O . LEU A 1 80 ? 14.257 -20.132 5.739 1.00 84.31 80 LEU A O 1
ATOM 627 N N . GLU A 1 81 ? 15.673 -18.388 5.492 1.00 87.62 81 GLU A N 1
ATOM 628 C CA . GLU A 1 81 ? 16.446 -18.612 6.707 1.00 87.62 81 GLU A CA 1
ATOM 629 C C . GLU A 1 81 ? 15.741 -18.075 7.952 1.00 87.62 81 GLU A C 1
ATOM 631 O O . GLU A 1 81 ? 15.025 -17.069 7.921 1.00 87.62 81 GLU A O 1
ATOM 636 N N . ARG A 1 82 ? 16.000 -18.734 9.084 1.00 88.25 82 ARG A N 1
ATOM 637 C CA . ARG A 1 82 ? 15.535 -18.276 10.397 1.00 88.25 82 ARG A CA 1
ATOM 638 C C . ARG A 1 82 ? 16.142 -16.902 10.711 1.00 88.25 82 ARG A C 1
ATOM 640 O O . ARG A 1 82 ? 17.348 -16.713 10.576 1.00 88.25 82 ARG A O 1
ATOM 647 N N . GLY A 1 83 ? 15.320 -15.958 11.152 1.00 85.75 83 GLY A N 1
ATOM 648 C CA . GLY A 1 83 ? 15.683 -14.579 11.476 1.00 85.75 83 GLY A CA 1
ATOM 649 C C . GLY A 1 83 ? 15.598 -13.618 10.291 1.00 85.75 83 GLY A C 1
ATOM 650 O O . GLY A 1 83 ? 15.724 -12.414 10.491 1.00 85.75 83 GLY A O 1
ATOM 651 N N . ALA A 1 84 ? 15.360 -14.127 9.079 1.00 81.25 84 ALA A N 1
ATOM 652 C CA . ALA A 1 84 ? 15.285 -13.337 7.851 1.00 81.25 84 ALA A CA 1
ATOM 653 C C . ALA A 1 84 ? 13.925 -13.449 7.142 1.00 81.25 84 ALA A C 1
ATOM 655 O O . ALA A 1 84 ? 13.745 -12.875 6.072 1.00 81.25 84 ALA A O 1
ATOM 656 N N . VAL A 1 85 ? 12.951 -14.169 7.712 1.00 84.06 85 VAL A N 1
ATOM 657 C CA . VAL A 1 85 ? 11.670 -14.448 7.044 1.00 84.06 85 VAL A CA 1
ATOM 658 C C . VAL A 1 85 ? 10.847 -13.185 6.802 1.00 84.06 85 VAL A C 1
ATOM 660 O O . VAL A 1 85 ? 10.336 -12.998 5.701 1.00 84.06 85 VAL A O 1
ATOM 663 N N . GLU A 1 86 ? 10.699 -12.318 7.807 1.00 80.25 86 GLU A N 1
ATOM 664 C CA . GLU A 1 86 ? 9.888 -11.101 7.660 1.00 80.25 86 GLU A CA 1
ATOM 665 C C . GLU A 1 86 ? 10.487 -10.153 6.617 1.00 80.25 86 GLU A C 1
ATOM 667 O O . GLU A 1 86 ? 9.769 -9.656 5.750 1.00 80.25 86 GLU A O 1
ATOM 672 N N . GLU A 1 87 ? 11.808 -9.970 6.656 1.00 74.56 87 GLU A N 1
ATOM 673 C CA . GLU A 1 87 ? 12.531 -9.181 5.661 1.00 74.56 87 GLU A CA 1
ATOM 674 C C . GLU A 1 87 ? 12.421 -9.813 4.268 1.00 74.56 87 GLU A C 1
ATOM 676 O O . GLU A 1 87 ? 12.071 -9.127 3.313 1.00 74.56 87 GLU A O 1
ATOM 681 N N . GLY A 1 88 ? 12.587 -11.133 4.147 1.00 72.31 88 GLY A N 1
ATOM 682 C CA . GLY A 1 88 ? 12.430 -11.850 2.880 1.00 72.31 88 GLY A CA 1
ATOM 683 C C . GLY A 1 88 ? 11.024 -11.729 2.278 1.00 72.31 88 GLY A C 1
ATOM 684 O O . GLY A 1 88 ? 10.883 -11.568 1.065 1.00 72.31 88 GLY A O 1
ATOM 685 N N . LEU A 1 89 ? 9.969 -11.742 3.102 1.00 76.56 89 LEU A N 1
ATOM 686 C CA . LEU A 1 89 ? 8.599 -11.495 2.637 1.00 76.56 89 LEU A CA 1
ATOM 687 C C . LEU A 1 89 ? 8.408 -10.053 2.152 1.00 76.56 89 LEU A C 1
ATOM 689 O O . LEU A 1 89 ? 7.759 -9.844 1.126 1.00 76.56 89 LEU A O 1
ATOM 693 N N . ARG A 1 90 ? 8.967 -9.066 2.865 1.00 71.81 90 ARG A N 1
ATOM 694 C CA . ARG A 1 90 ? 8.908 -7.647 2.472 1.00 71.81 90 ARG A CA 1
ATOM 695 C C . ARG A 1 90 ? 9.673 -7.395 1.174 1.00 71.81 90 ARG A C 1
ATOM 697 O O . ARG A 1 90 ? 9.129 -6.759 0.273 1.00 71.81 90 ARG A O 1
ATOM 704 N N . GLN A 1 91 ? 10.875 -7.953 1.046 1.00 65.25 91 GLN A N 1
ATOM 705 C CA . GLN A 1 91 ? 11.698 -7.866 -0.161 1.00 65.25 91 GLN A CA 1
ATOM 706 C C . GLN A 1 91 ? 11.034 -8.552 -1.351 1.00 65.25 91 GLN A C 1
ATOM 708 O O . GLN A 1 91 ? 11.018 -7.986 -2.434 1.00 65.25 91 GLN A O 1
ATOM 713 N N . GLY A 1 92 ? 10.384 -9.705 -1.161 1.00 65.06 92 GLY A N 1
ATOM 714 C CA . GLY A 1 92 ? 9.629 -10.361 -2.234 1.00 65.06 92 GLY A CA 1
ATOM 715 C C . GLY A 1 92 ? 8.461 -9.526 -2.782 1.00 65.06 92 GLY A C 1
ATOM 716 O O . GLY A 1 92 ? 7.985 -9.784 -3.884 1.00 65.06 92 GLY A O 1
ATOM 717 N N . TRP A 1 93 ? 7.997 -8.516 -2.035 1.00 66.88 93 TRP A N 1
ATOM 718 C CA . TRP A 1 93 ? 6.948 -7.578 -2.451 1.00 66.88 93 TRP A CA 1
ATOM 719 C C . TRP A 1 93 ? 7.497 -6.286 -3.075 1.00 66.88 93 TRP A C 1
ATOM 721 O O . TRP A 1 93 ? 6.695 -5.392 -3.368 1.00 66.88 93 TRP A O 1
ATOM 731 N N . GLY A 1 94 ? 8.817 -6.164 -3.241 1.00 64.12 94 GLY A N 1
ATOM 732 C CA . GLY A 1 94 ? 9.539 -5.053 -3.865 1.00 64.12 94 GLY A CA 1
ATOM 733 C C . GLY A 1 94 ? 10.524 -5.556 -4.924 1.00 64.12 94 GLY A C 1
ATOM 734 O O . GLY A 1 94 ? 10.808 -6.748 -4.995 1.00 64.12 94 GLY A O 1
ATOM 735 N N . LEU A 1 95 ? 11.019 -4.659 -5.773 1.00 65.69 95 LEU A N 1
ATOM 736 C CA . LEU A 1 95 ? 12.262 -4.899 -6.508 1.00 65.69 95 LEU A CA 1
ATOM 737 C C . LEU A 1 95 ? 13.427 -4.458 -5.615 1.00 65.69 95 LEU A C 1
ATOM 739 O O . LEU A 1 95 ? 13.283 -3.418 -4.969 1.00 65.69 95 LEU A O 1
ATOM 743 N N . PRO A 1 96 ? 14.540 -5.210 -5.548 1.00 67.50 96 PRO A N 1
ATOM 744 C CA . PRO A 1 96 ? 15.756 -4.699 -4.929 1.00 67.50 96 PRO A CA 1
ATOM 745 C C . PRO A 1 96 ? 16.282 -3.494 -5.717 1.00 67.50 96 PRO A C 1
ATOM 747 O O . PRO A 1 96 ? 16.083 -3.423 -6.933 1.00 67.50 96 PRO A O 1
ATOM 750 N N . ASP A 1 97 ? 16.959 -2.571 -5.033 1.00 62.12 97 ASP A N 1
ATOM 751 C CA . ASP A 1 97 ? 17.444 -1.313 -5.619 1.00 62.12 97 ASP A CA 1
ATOM 752 C C . ASP A 1 97 ? 18.362 -1.561 -6.830 1.00 62.12 97 ASP A C 1
ATOM 754 O O . ASP A 1 97 ? 18.344 -0.814 -7.808 1.00 62.12 97 ASP A O 1
ATOM 758 N N . GLU A 1 98 ? 19.113 -2.663 -6.822 1.00 74.25 98 GLU A N 1
ATOM 759 C CA . GLU A 1 98 ? 20.011 -3.043 -7.911 1.00 74.25 98 GLU A CA 1
ATOM 760 C C . GLU A 1 98 ? 19.292 -3.697 -9.098 1.00 74.25 98 GLU A C 1
ATOM 762 O O . GLU A 1 98 ? 19.869 -3.793 -10.176 1.00 74.25 98 GLU A O 1
ATOM 767 N N . ALA A 1 99 ? 18.038 -4.144 -8.954 1.00 80.00 99 ALA A N 1
ATOM 768 C CA . ALA A 1 99 ? 17.326 -4.833 -10.037 1.00 80.00 99 ALA A CA 1
ATOM 769 C C . ALA A 1 99 ? 17.027 -3.924 -11.234 1.00 80.00 99 ALA A C 1
ATOM 771 O O . ALA A 1 99 ? 16.804 -4.411 -12.343 1.00 80.00 99 ALA A O 1
ATOM 772 N N . LEU A 1 100 ? 17.012 -2.610 -11.007 1.00 85.25 100 LEU A N 1
ATOM 773 C CA . LEU A 1 100 ? 16.837 -1.611 -12.052 1.00 85.25 100 LEU A CA 1
ATOM 774 C C . LEU A 1 100 ? 18.172 -1.104 -12.612 1.00 85.25 100 LEU A C 1
ATOM 776 O O . LEU A 1 100 ? 18.166 -0.200 -13.440 1.00 85.25 100 LEU A O 1
ATOM 780 N N . LEU A 1 101 ? 19.305 -1.690 -12.218 1.00 90.38 101 LEU A N 1
ATOM 781 C CA . LEU A 1 101 ? 20.630 -1.350 -12.727 1.00 90.38 101 LEU A CA 1
ATOM 782 C C . LEU A 1 101 ? 21.213 -2.553 -13.476 1.00 90.38 101 LEU A C 1
ATOM 784 O O . LEU A 1 101 ? 21.495 -3.598 -12.895 1.00 90.38 101 LEU A O 1
ATOM 788 N N . THR A 1 102 ? 21.382 -2.409 -14.788 1.00 90.31 102 THR A N 1
ATOM 789 C CA . THR A 1 102 ? 21.920 -3.453 -15.673 1.00 90.31 102 THR A CA 1
ATOM 790 C C . THR A 1 102 ? 23.000 -2.888 -16.588 1.00 90.31 102 THR A C 1
ATOM 792 O O . THR A 1 102 ? 23.109 -1.673 -16.760 1.00 90.31 102 THR A O 1
ATOM 795 N N . ASP A 1 103 ? 23.753 -3.781 -17.231 1.00 90.12 103 ASP A N 1
ATOM 796 C CA . ASP A 1 103 ? 24.768 -3.421 -18.228 1.00 90.12 103 ASP A CA 1
ATOM 797 C C . ASP A 1 103 ? 24.158 -2.977 -19.579 1.00 90.12 103 ASP A C 1
ATOM 799 O O . ASP A 1 103 ? 24.894 -2.699 -20.522 1.00 90.12 103 ASP A O 1
ATOM 803 N N . GLY A 1 104 ? 22.828 -2.926 -19.711 1.00 91.88 104 GLY A N 1
ATOM 804 C CA . GLY A 1 104 ? 22.130 -2.589 -20.952 1.00 91.88 104 GLY A CA 1
ATOM 805 C C . GLY A 1 104 ? 21.818 -3.786 -21.855 1.00 91.88 104 GLY A C 1
ATOM 806 O O . GLY A 1 104 ? 22.073 -4.946 -21.530 1.00 91.88 104 GLY A O 1
ATOM 807 N N . GLU A 1 105 ? 21.247 -3.489 -23.019 1.00 96.06 105 GLU A N 1
ATOM 808 C CA . GLU A 1 105 ? 20.648 -4.466 -23.932 1.00 96.06 105 GLU A CA 1
ATOM 809 C C . GLU A 1 105 ? 21.532 -4.715 -25.160 1.00 96.06 105 GLU A C 1
ATOM 811 O O . GLU A 1 105 ? 22.208 -3.807 -25.647 1.00 96.06 105 GLU A O 1
ATOM 816 N N . VAL A 1 106 ? 21.526 -5.942 -25.696 1.00 96.81 106 VAL A N 1
ATOM 817 C CA . VAL A 1 106 ? 22.391 -6.323 -26.826 1.00 96.81 106 VAL A CA 1
ATOM 818 C C . VAL A 1 106 ? 21.594 -6.514 -28.115 1.00 96.81 106 VAL A C 1
ATOM 820 O O . VAL A 1 106 ? 20.702 -7.358 -28.187 1.00 96.81 106 VAL A O 1
ATOM 823 N N . LEU A 1 107 ? 21.979 -5.795 -29.171 1.00 97.06 107 LEU A N 1
ATOM 824 C CA . LEU A 1 107 ? 21.512 -6.013 -30.541 1.00 97.06 107 LEU A CA 1
ATOM 825 C C . LEU A 1 107 ? 22.604 -6.706 -31.363 1.00 97.06 107 LEU A C 1
ATOM 827 O O . LEU A 1 107 ? 23.755 -6.282 -31.345 1.00 97.06 107 LEU A O 1
ATOM 831 N N . THR A 1 108 ? 22.246 -7.743 -32.123 1.00 97.19 108 THR A N 1
ATOM 832 C CA . THR A 1 108 ? 23.142 -8.375 -33.107 1.00 97.19 108 THR A CA 1
ATOM 833 C C . THR A 1 108 ? 22.618 -8.122 -34.513 1.00 97.19 108 THR A C 1
ATOM 835 O O . THR A 1 108 ? 21.458 -8.420 -34.791 1.00 97.19 108 THR A O 1
ATOM 838 N N . ALA A 1 109 ? 23.467 -7.596 -35.392 1.00 95.62 109 ALA A N 1
ATOM 839 C CA . ALA A 1 109 ? 23.143 -7.339 -36.786 1.00 95.62 109 ALA A CA 1
ATOM 840 C C . ALA A 1 109 ? 22.818 -8.648 -37.520 1.00 95.62 109 ALA A C 1
ATOM 842 O O . ALA A 1 109 ? 23.605 -9.599 -37.499 1.00 95.62 109 ALA A O 1
ATOM 843 N N . THR A 1 110 ? 21.682 -8.698 -38.205 1.00 95.12 110 THR A N 1
ATOM 844 C CA . THR A 1 110 ? 21.261 -9.835 -39.032 1.00 95.12 110 THR A CA 1
ATOM 845 C C . THR A 1 110 ? 21.638 -9.658 -40.502 1.00 95.12 110 THR A C 1
ATOM 847 O O . THR A 1 110 ? 21.689 -10.642 -41.244 1.00 95.12 110 THR A O 1
ATOM 850 N N . ALA A 1 111 ? 21.968 -8.431 -40.917 1.00 93.81 111 ALA A N 1
ATOM 851 C CA . ALA A 1 111 ? 22.390 -8.073 -42.268 1.00 93.81 111 ALA A CA 1
ATOM 852 C C . ALA A 1 111 ? 23.452 -6.948 -42.258 1.00 93.81 111 ALA A C 1
ATOM 854 O O . ALA A 1 111 ? 23.606 -6.259 -41.248 1.00 93.81 111 ALA A O 1
ATOM 855 N N . PRO A 1 112 ? 24.177 -6.729 -43.374 1.00 95.50 112 PRO A N 1
ATOM 856 C CA . PRO A 1 112 ? 25.059 -5.574 -43.520 1.00 95.50 112 PRO A CA 1
ATOM 857 C C . PRO A 1 112 ? 24.305 -4.241 -43.415 1.00 95.50 112 PRO A C 1
ATOM 859 O O . PRO A 1 112 ? 23.218 -4.063 -43.978 1.00 95.50 112 PRO A O 1
ATOM 862 N N . TYR A 1 113 ? 24.912 -3.274 -42.736 1.00 96.00 113 TYR A N 1
ATOM 863 C CA . TYR A 1 113 ? 24.327 -1.964 -42.457 1.00 96.00 113 TYR A CA 1
ATOM 864 C C . TYR A 1 113 ? 25.322 -0.847 -42.784 1.00 96.00 113 TYR A C 1
ATOM 866 O O . TYR A 1 113 ? 26.537 -1.038 -42.783 1.00 96.00 113 TYR A O 1
ATOM 874 N N . GLN A 1 114 ? 24.800 0.338 -43.092 1.00 96.00 114 GLN A N 1
ATOM 875 C CA . GLN A 1 114 ? 25.597 1.493 -43.529 1.00 96.00 114 GLN A CA 1
ATOM 876 C C . GLN A 1 114 ? 25.626 2.644 -42.517 1.00 96.00 114 GLN A C 1
ATOM 878 O O . GLN A 1 114 ? 26.439 3.556 -42.649 1.00 96.00 114 GLN A O 1
ATOM 883 N N . ALA A 1 115 ? 24.717 2.638 -41.545 1.00 96.69 115 ALA A N 1
ATOM 884 C CA . ALA A 1 115 ? 24.661 3.620 -40.471 1.00 96.69 115 ALA A CA 1
ATOM 885 C C . ALA A 1 115 ? 23.953 3.023 -39.251 1.00 96.69 115 ALA A C 1
ATOM 887 O O . ALA A 1 115 ? 23.207 2.048 -39.374 1.00 96.69 115 ALA A O 1
ATOM 888 N N . ILE A 1 116 ? 24.145 3.651 -38.097 1.00 97.50 116 ILE A N 1
ATOM 889 C CA . ILE A 1 116 ? 23.442 3.332 -36.856 1.00 97.50 116 ILE A CA 1
ATOM 890 C C . ILE A 1 116 ? 22.677 4.576 -36.421 1.00 97.50 116 ILE A C 1
ATOM 892 O O . ILE A 1 116 ? 23.201 5.684 -36.486 1.00 97.50 116 ILE A O 1
ATOM 896 N N . GLU A 1 117 ? 21.436 4.410 -35.993 1.00 98.12 117 GLU A N 1
ATOM 897 C CA . GLU A 1 117 ? 20.643 5.478 -35.395 1.00 98.12 117 GLU A CA 1
ATOM 898 C C . GLU A 1 117 ? 20.340 5.118 -33.949 1.00 98.12 117 GLU A C 1
ATOM 900 O O . GLU A 1 117 ? 19.783 4.056 -33.683 1.00 98.12 117 GLU A O 1
ATOM 905 N N . VAL A 1 118 ? 20.712 6.007 -33.034 1.00 98.31 118 VAL A N 1
ATOM 906 C CA . VAL A 1 118 ? 20.397 5.920 -31.608 1.00 98.31 118 VAL A CA 1
ATOM 907 C C . VAL A 1 118 ? 19.385 7.011 -31.292 1.00 98.31 118 VAL A C 1
ATOM 909 O O . VAL A 1 118 ? 19.519 8.134 -31.781 1.00 98.31 118 VAL A O 1
ATOM 912 N N . ALA A 1 119 ? 18.354 6.698 -30.514 1.00 98.38 119 ALA A N 1
ATOM 913 C CA . ALA A 1 119 ? 17.370 7.688 -30.106 1.00 98.38 119 ALA A CA 1
ATOM 914 C C . ALA A 1 119 ? 16.903 7.491 -28.668 1.00 98.38 119 ALA A C 1
ATOM 916 O O . ALA A 1 119 ? 16.484 6.397 -28.298 1.00 98.38 119 ALA A O 1
ATOM 917 N N . VAL A 1 120 ? 16.870 8.577 -27.904 1.00 98.31 120 VAL A N 1
ATOM 918 C CA . VAL A 1 120 ? 16.090 8.669 -26.666 1.00 98.31 120 VAL A CA 1
ATOM 919 C C . VAL A 1 120 ? 14.683 9.107 -27.052 1.00 98.31 120 VAL A C 1
ATOM 921 O O . VAL A 1 120 ? 14.534 10.089 -27.782 1.00 98.31 120 VAL A O 1
ATOM 924 N N . ARG A 1 121 ? 13.643 8.393 -26.615 1.00 98.00 121 ARG A N 1
ATOM 925 C CA . ARG A 1 121 ? 12.252 8.687 -26.994 1.00 98.00 121 ARG A CA 1
ATOM 926 C C . ARG A 1 121 ? 11.341 8.785 -25.783 1.00 98.00 121 ARG A C 1
ATOM 928 O O . ARG A 1 121 ? 11.403 7.957 -24.882 1.00 98.00 121 ARG A O 1
ATOM 935 N N . MET A 1 122 ? 10.415 9.737 -25.834 1.00 97.19 122 MET A N 1
ATOM 936 C CA . MET A 1 122 ? 9.285 9.842 -24.913 1.00 97.19 122 MET A CA 1
ATOM 937 C C . MET A 1 122 ? 8.048 10.238 -25.714 1.00 97.19 122 MET A C 1
ATOM 939 O O . MET A 1 122 ? 7.976 11.316 -26.299 1.00 97.19 122 MET A O 1
ATOM 943 N N . THR A 1 123 ? 7.073 9.342 -25.804 1.00 95.81 123 THR A N 1
ATOM 944 C CA . THR A 1 123 ? 5.955 9.517 -26.737 1.00 95.81 123 THR A CA 1
ATOM 945 C C . THR A 1 123 ? 4.615 9.324 -26.042 1.00 95.81 123 THR A C 1
ATOM 947 O O . THR A 1 123 ? 4.365 8.306 -25.398 1.00 95.81 123 THR A O 1
ATOM 950 N N . ASN A 1 124 ? 3.721 10.300 -26.203 1.00 94.50 124 ASN A N 1
ATOM 951 C CA . ASN A 1 124 ? 2.342 10.275 -25.727 1.00 94.50 124 ASN A CA 1
ATOM 952 C C . ASN A 1 124 ? 2.222 9.911 -24.231 1.00 94.50 124 ASN A C 1
ATOM 954 O O . ASN A 1 124 ? 1.429 9.045 -23.865 1.00 94.50 124 ASN A O 1
ATOM 958 N N . LYS A 1 125 ? 3.032 10.545 -23.380 1.00 91.62 125 LYS A N 1
ATOM 959 C CA . LYS A 1 125 ? 3.102 10.308 -21.929 1.00 91.62 125 LYS A CA 1
ATOM 960 C C . LYS A 1 125 ? 3.184 11.623 -21.181 1.00 91.62 125 LYS A C 1
ATOM 962 O O . LYS A 1 125 ? 3.807 12.530 -21.706 1.00 91.62 125 LYS A O 1
ATOM 967 N N . ALA A 1 126 ? 2.619 11.699 -19.980 1.00 90.81 126 ALA A N 1
ATOM 968 C CA . ALA A 1 126 ? 2.888 12.776 -19.024 1.00 90.81 126 ALA A CA 1
ATOM 969 C C . ALA A 1 126 ? 3.994 12.370 -18.027 1.00 90.81 126 ALA A C 1
ATOM 971 O O . ALA A 1 126 ? 4.334 11.186 -17.950 1.00 90.81 126 ALA A O 1
ATOM 972 N N . GLY A 1 127 ? 4.519 13.345 -17.279 1.00 90.81 127 GLY A N 1
ATOM 973 C CA . GLY A 1 127 ? 5.569 13.186 -16.259 1.00 90.81 127 GLY A CA 1
ATOM 974 C C . GLY A 1 127 ? 6.915 13.760 -16.695 1.00 90.81 127 GLY A C 1
ATOM 975 O O . GLY A 1 127 ? 7.042 14.221 -17.818 1.00 90.81 127 GLY A O 1
ATOM 976 N N . GLU A 1 128 ? 7.916 13.735 -15.828 1.00 95.94 128 GLU A N 1
ATOM 977 C CA . GLU A 1 128 ? 9.240 14.320 -16.077 1.00 95.94 128 GLU A CA 1
ATOM 978 C C . GLU A 1 128 ? 10.328 13.243 -16.061 1.00 95.94 128 GLU A C 1
ATOM 980 O O . GLU A 1 128 ? 10.261 12.290 -15.277 1.00 95.94 128 GLU A O 1
ATOM 985 N N . ALA A 1 129 ? 11.333 13.391 -16.920 1.00 97.19 129 ALA A N 1
ATOM 986 C CA . ALA A 1 129 ? 12.417 12.434 -17.082 1.00 97.19 129 ALA A CA 1
ATOM 987 C C . ALA A 1 129 ? 13.769 13.131 -17.236 1.00 97.19 129 ALA A C 1
ATOM 989 O O . ALA A 1 129 ? 13.896 14.078 -18.005 1.00 97.19 129 ALA A O 1
ATOM 990 N N . TRP A 1 130 ? 14.783 12.594 -16.563 1.00 98.31 130 TRP A N 1
ATOM 991 C CA . TRP A 1 130 ? 16.192 12.922 -16.759 1.00 98.31 130 TRP A CA 1
ATOM 992 C C . TRP A 1 130 ? 16.890 11.691 -17.324 1.00 98.31 130 TRP A C 1
ATOM 994 O O . TRP A 1 130 ? 16.717 10.594 -16.787 1.00 98.31 130 TRP A O 1
ATOM 1004 N N . ILE A 1 131 ? 17.642 11.858 -18.407 1.00 98.44 131 ILE A N 1
ATOM 1005 C CA . ILE A 1 131 ? 18.374 10.798 -19.104 1.00 98.44 131 ILE A CA 1
ATOM 1006 C C . ILE A 1 131 ? 19.847 11.158 -19.125 1.00 98.44 131 ILE A C 1
ATOM 1008 O O . ILE A 1 131 ? 20.194 12.304 -19.400 1.00 98.44 131 ILE A O 1
ATOM 1012 N N . ASP A 1 132 ? 20.695 10.174 -18.864 1.00 98.00 132 ASP A N 1
ATOM 1013 C CA . ASP A 1 132 ? 22.133 10.384 -18.774 1.00 98.00 132 ASP A CA 1
ATOM 1014 C C . ASP A 1 132 ? 22.925 9.135 -19.194 1.00 98.00 132 ASP A C 1
ATOM 1016 O O . ASP A 1 132 ? 22.381 8.023 -19.235 1.00 98.00 132 ASP A O 1
ATOM 1020 N N . GLU A 1 133 ? 24.210 9.326 -19.495 1.00 97.31 133 GLU A N 1
ATOM 1021 C CA . GLU A 1 133 ? 25.198 8.283 -19.785 1.00 97.31 133 GLU A CA 1
ATOM 1022 C C . GLU A 1 133 ? 24.762 7.326 -20.910 1.00 97.31 133 GLU A C 1
ATOM 1024 O O . GLU A 1 133 ? 24.789 6.096 -20.789 1.00 97.31 133 GLU A O 1
ATOM 1029 N N . VAL A 1 134 ? 24.340 7.891 -22.046 1.00 98.12 134 VAL A N 1
ATOM 1030 C CA . VAL A 1 134 ? 23.976 7.118 -23.238 1.00 98.12 134 VAL A CA 1
ATOM 1031 C C . VAL A 1 134 ? 25.222 6.521 -23.884 1.00 98.12 134 VAL A C 1
ATOM 1033 O O . VAL A 1 134 ? 26.099 7.224 -24.391 1.00 98.12 134 VAL A O 1
ATOM 1036 N N . THR A 1 135 ? 25.269 5.195 -23.938 1.00 97.31 135 THR A N 1
ATOM 1037 C CA . THR A 1 135 ? 26.375 4.442 -24.520 1.00 97.31 135 THR A CA 1
ATOM 1038 C C . THR A 1 135 ? 25.910 3.463 -25.591 1.00 97.31 135 THR A C 1
ATOM 1040 O O . THR A 1 135 ? 24.891 2.778 -25.466 1.00 97.31 135 THR A O 1
ATOM 1043 N N . LEU A 1 136 ? 26.697 3.380 -26.662 1.00 97.38 136 LEU A N 1
ATOM 1044 C CA . LEU A 1 136 ? 26.623 2.318 -27.656 1.00 97.38 136 LEU A CA 1
ATOM 1045 C C . LEU A 1 136 ? 28.020 1.733 -27.845 1.00 97.38 136 LEU A C 1
ATOM 1047 O O . LEU A 1 136 ? 28.895 2.372 -28.425 1.00 97.38 136 LEU A O 1
ATOM 1051 N N . GLU A 1 137 ? 28.229 0.505 -27.391 1.00 96.25 137 GLU A N 1
ATOM 1052 C CA . GLU A 1 137 ? 29.523 -0.173 -27.456 1.00 96.25 137 GLU A CA 1
ATOM 1053 C C . GLU A 1 137 ? 29.464 -1.343 -28.441 1.00 96.25 137 GLU A C 1
ATOM 1055 O O . GLU A 1 137 ? 28.569 -2.185 -28.372 1.00 96.25 137 GLU A O 1
ATOM 1060 N N . ARG A 1 138 ? 30.450 -1.455 -29.338 1.00 95.44 138 ARG A N 1
ATOM 1061 C CA . ARG A 1 138 ? 30.605 -2.648 -30.182 1.00 95.44 138 ARG A CA 1
ATOM 1062 C C . ARG A 1 138 ? 31.328 -3.748 -29.402 1.00 95.44 138 ARG A C 1
ATOM 1064 O O . ARG A 1 138 ? 32.500 -3.605 -29.071 1.00 95.44 138 ARG A O 1
ATOM 1071 N N . LEU A 1 139 ? 30.688 -4.900 -29.206 1.00 93.62 139 LEU A N 1
ATOM 1072 C CA . LEU A 1 139 ? 31.225 -5.989 -28.374 1.00 93.62 139 LEU A CA 1
ATOM 1073 C C . LEU A 1 139 ? 32.510 -6.628 -28.926 1.00 93.62 139 LEU A C 1
ATOM 1075 O O . LEU A 1 139 ? 33.304 -7.179 -28.168 1.00 93.62 139 LEU A O 1
ATOM 1079 N N . GLY A 1 140 ? 32.737 -6.546 -30.240 1.00 88.31 140 GLY A N 1
ATOM 1080 C CA . GLY A 1 140 ? 33.979 -7.002 -30.875 1.00 88.31 140 GLY A CA 1
ATOM 1081 C C . GLY A 1 140 ? 35.187 -6.077 -30.656 1.00 88.31 140 GLY A C 1
ATOM 1082 O O . GLY A 1 140 ? 36.311 -6.470 -30.962 1.00 88.31 140 GLY A O 1
ATOM 1083 N N . ALA A 1 141 ? 34.969 -4.863 -30.145 1.00 84.50 141 ALA A N 1
ATOM 1084 C CA . ALA A 1 141 ? 35.998 -3.866 -29.857 1.00 84.50 141 ALA A CA 1
ATOM 1085 C C . ALA A 1 141 ? 35.589 -3.043 -28.616 1.00 84.50 141 ALA A C 1
ATOM 1087 O O . ALA A 1 141 ? 35.205 -1.881 -28.755 1.00 84.50 141 ALA A O 1
ATOM 1088 N N . PRO A 1 142 ? 35.619 -3.658 -27.420 1.00 79.19 142 PRO A N 1
ATOM 1089 C CA . PRO A 1 142 ? 35.085 -3.039 -26.215 1.00 79.19 142 PRO A CA 1
ATOM 1090 C C . PRO A 1 142 ? 35.911 -1.830 -25.748 1.00 79.19 142 PRO A C 1
ATOM 1092 O O . PRO A 1 142 ? 37.107 -1.730 -26.036 1.00 79.19 142 PRO A O 1
ATOM 1095 N N . GLY A 1 143 ? 35.281 -0.944 -24.977 1.00 75.12 143 GLY A N 1
ATOM 1096 C CA . GLY A 1 143 ? 35.908 0.200 -24.305 1.00 75.12 143 GLY A CA 1
ATOM 1097 C C . GLY A 1 143 ? 35.792 1.550 -25.019 1.00 75.12 143 GLY A C 1
ATOM 1098 O O . GLY A 1 143 ? 36.389 2.518 -24.554 1.00 75.12 143 GLY A O 1
ATOM 1099 N N . ALA A 1 144 ? 35.041 1.639 -26.119 1.00 87.69 144 ALA A N 1
ATOM 1100 C CA . ALA A 1 144 ? 34.738 2.902 -26.790 1.00 87.69 144 ALA A CA 1
ATOM 1101 C C . ALA A 1 144 ? 33.222 3.099 -26.907 1.00 87.69 144 ALA A C 1
ATOM 1103 O O . ALA A 1 144 ? 32.530 2.253 -27.478 1.00 87.69 144 ALA A O 1
ATOM 1104 N N . ASN A 1 145 ? 32.728 4.230 -26.400 1.00 93.69 145 ASN A N 1
ATOM 1105 C CA . ASN A 1 145 ? 31.373 4.680 -26.685 1.00 93.69 145 ASN A CA 1
ATOM 1106 C C . ASN A 1 145 ? 31.327 5.242 -28.114 1.00 93.69 145 ASN A C 1
ATOM 1108 O O 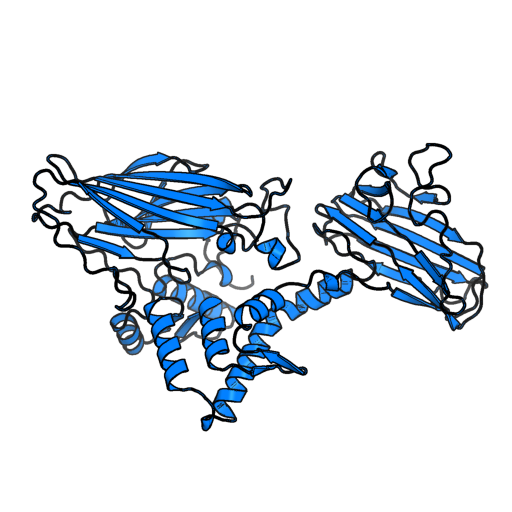. ASN A 1 145 ? 32.118 6.118 -28.460 1.00 93.69 145 ASN A O 1
ATOM 1112 N N . LEU A 1 146 ? 30.440 4.707 -28.952 1.00 96.00 146 LEU A N 1
ATOM 1113 C CA . LEU A 1 146 ? 30.231 5.179 -30.321 1.00 96.00 146 LEU A CA 1
ATOM 1114 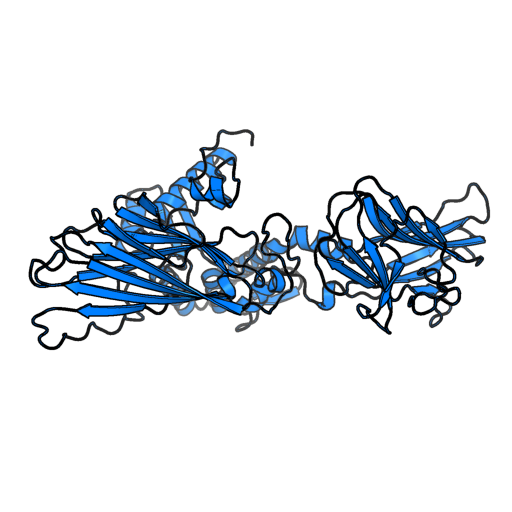C C . LEU A 1 146 ? 29.306 6.399 -30.392 1.00 96.00 146 LEU A C 1
ATOM 1116 O O . LEU A 1 146 ? 29.272 7.051 -31.432 1.00 96.00 146 LEU A O 1
ATOM 1120 N N . VAL A 1 147 ? 28.544 6.666 -29.330 1.00 96.62 147 VAL A N 1
ATOM 1121 C CA . VAL A 1 147 ? 27.690 7.850 -29.211 1.00 96.62 147 VAL A CA 1
ATOM 1122 C C . VAL A 1 147 ? 28.553 9.067 -28.886 1.00 96.62 147 VAL A C 1
ATOM 1124 O O . VAL A 1 147 ? 29.402 9.018 -27.995 1.00 96.62 147 VAL A O 1
ATOM 1127 N N . GLU A 1 148 ? 28.323 10.165 -29.599 1.00 95.31 148 GLU A N 1
ATOM 1128 C CA . GLU A 1 148 ? 28.935 11.464 -29.315 1.00 95.31 148 GLU A CA 1
ATOM 1129 C C . GLU A 1 148 ? 28.114 12.191 -28.245 1.00 95.31 148 GLU A C 1
ATOM 1131 O O . GLU A 1 148 ? 26.881 12.170 -28.297 1.00 95.31 148 GLU A O 1
ATOM 1136 N N . ASN A 1 149 ? 28.796 12.816 -27.278 1.00 96.31 149 ASN A N 1
ATOM 1137 C CA . ASN A 1 149 ? 28.171 13.551 -26.173 1.00 96.31 149 ASN A CA 1
ATOM 1138 C C . ASN A 1 149 ? 27.058 12.750 -25.462 1.00 96.31 149 ASN A C 1
ATOM 1140 O O . ASN A 1 149 ? 25.965 13.247 -25.203 1.00 96.31 149 ASN A O 1
ATOM 1144 N N . GLY A 1 150 ? 27.315 11.464 -25.201 1.00 96.00 150 GLY A N 1
ATOM 1145 C CA . GLY A 1 150 ? 26.366 10.584 -24.514 1.00 96.00 150 GLY A CA 1
ATOM 1146 C C . GLY A 1 150 ? 26.171 10.913 -23.031 1.00 96.00 150 GLY A C 1
ATOM 1147 O O . GLY A 1 150 ? 25.132 10.566 -22.480 1.00 96.00 150 GLY A O 1
ATOM 1148 N N . SER A 1 151 ? 27.142 11.596 -22.414 1.00 96.31 151 SER A N 1
ATOM 1149 C CA . SER A 1 151 ? 27.061 12.132 -21.047 1.00 96.31 151 SER A CA 1
ATOM 1150 C C . SER A 1 151 ? 26.335 13.480 -20.973 1.00 96.31 151 SER A C 1
ATOM 1152 O O . SER A 1 151 ? 26.154 14.017 -19.895 1.00 96.31 151 SER A O 1
ATOM 1154 N N . PHE A 1 152 ? 25.975 14.079 -22.118 1.00 97.56 152 PHE A N 1
ATOM 1155 C CA . PHE A 1 152 ? 25.230 15.342 -22.196 1.00 97.56 152 PHE A CA 1
ATOM 1156 C C . PHE A 1 152 ? 25.886 16.568 -21.530 1.00 97.56 152 PHE A C 1
ATOM 1158 O O . PHE A 1 152 ? 25.221 17.554 -21.215 1.00 97.56 152 PHE A O 1
ATOM 1165 N N . GLU A 1 153 ? 27.207 16.545 -21.374 1.00 97.50 153 GLU A N 1
ATOM 1166 C CA . GLU A 1 153 ? 27.967 17.641 -20.763 1.00 97.50 153 GLU A CA 1
ATOM 1167 C C . GLU A 1 153 ? 28.288 18.770 -21.760 1.00 97.50 153 GLU A C 1
ATOM 1169 O O . GLU A 1 153 ? 28.496 19.921 -21.364 1.00 97.50 153 GLU A O 1
ATOM 1174 N N . GLU A 1 154 ? 28.321 18.470 -23.063 1.00 96.19 154 GLU A N 1
ATOM 1175 C CA . GLU A 1 154 ? 28.720 19.420 -24.109 1.00 96.19 154 GLU A CA 1
ATOM 1176 C C . GLU A 1 154 ? 27.511 20.170 -24.710 1.00 96.19 154 GLU A C 1
ATOM 1178 O O . GLU A 1 154 ? 26.547 19.556 -25.168 1.00 96.19 154 GLU A O 1
ATOM 1183 N N . ASP A 1 155 ? 27.595 21.505 -24.703 1.00 96.12 155 ASP A N 1
ATOM 1184 C CA . ASP A 1 155 ? 26.668 22.467 -25.329 1.00 96.12 155 ASP A CA 1
ATOM 1185 C C . ASP A 1 155 ? 27.484 23.697 -25.758 1.00 96.12 155 ASP A C 1
ATOM 1187 O O . ASP A 1 155 ? 27.568 24.717 -25.061 1.00 96.12 155 ASP A O 1
ATOM 1191 N N . ALA A 1 156 ? 28.250 23.541 -26.835 1.00 95.75 156 ALA A N 1
ATOM 1192 C CA . ALA A 1 156 ? 29.223 24.529 -27.275 1.00 95.75 156 ALA A CA 1
ATOM 1193 C C . ALA A 1 156 ? 28.571 25.745 -27.941 1.00 95.75 156 ALA A C 1
ATOM 1195 O O . ALA A 1 156 ? 29.157 26.836 -27.915 1.00 95.75 156 ALA A O 1
ATOM 1196 N N . ASP A 1 157 ? 27.399 25.578 -28.556 1.00 94.50 157 ASP A N 1
ATOM 1197 C CA . ASP A 1 157 ? 26.649 26.667 -29.182 1.00 94.50 157 ASP A CA 1
ATOM 1198 C C . ASP A 1 157 ? 25.634 27.345 -28.243 1.00 94.50 157 ASP A C 1
ATOM 1200 O O . ASP A 1 157 ? 25.119 28.417 -28.587 1.00 94.50 157 ASP A O 1
ATOM 1204 N N . ALA A 1 158 ? 25.490 26.822 -27.019 1.00 94.12 158 ALA A N 1
ATOM 1205 C CA . ALA A 1 158 ? 24.640 27.338 -25.951 1.00 94.12 158 ALA A CA 1
ATOM 1206 C C . ALA A 1 158 ? 23.164 27.414 -26.366 1.00 94.12 158 ALA A C 1
ATOM 1208 O O . ALA A 1 158 ? 22.452 28.352 -25.978 1.00 94.12 158 ALA A O 1
ATOM 1209 N N . ASP A 1 159 ? 22.714 26.466 -27.192 1.00 93.88 159 ASP A N 1
ATOM 1210 C CA . ASP A 1 159 ? 21.324 26.356 -27.626 1.00 93.88 159 ASP A CA 1
ATOM 1211 C C . ASP A 1 159 ? 20.446 25.571 -26.632 1.00 93.88 159 ASP A C 1
ATOM 1213 O O . ASP A 1 159 ? 19.216 25.576 -26.758 1.00 93.88 159 ASP A O 1
ATOM 1217 N N . GLY A 1 160 ? 21.063 24.996 -25.591 1.00 95.19 160 GLY A N 1
ATOM 1218 C CA . GLY A 1 160 ? 20.401 24.234 -24.537 1.00 95.19 160 GLY A CA 1
ATOM 1219 C C . GLY A 1 160 ? 20.124 22.778 -24.911 1.00 95.19 160 GLY A C 1
ATOM 1220 O O . GLY A 1 160 ? 19.406 22.095 -24.177 1.00 95.19 160 GLY A O 1
ATOM 1221 N N . LEU A 1 161 ? 20.659 22.288 -26.028 1.00 96.44 161 LEU A N 1
ATOM 1222 C CA . LEU A 1 161 ? 20.594 20.898 -26.461 1.00 96.44 161 LEU A CA 1
ATOM 1223 C C . LEU A 1 161 ? 21.995 20.270 -26.445 1.00 96.44 161 LEU A C 1
ATOM 1225 O O . LEU A 1 161 ? 23.001 20.963 -26.554 1.00 96.44 161 LEU A O 1
ATOM 1229 N N . PRO A 1 162 ? 22.092 18.938 -26.307 1.00 96.69 162 PRO A N 1
ATOM 1230 C CA . PRO A 1 162 ? 23.384 18.278 -26.389 1.00 96.69 162 PRO A CA 1
ATOM 1231 C C . PRO A 1 162 ? 23.943 18.327 -27.812 1.00 96.69 162 PRO A C 1
ATOM 1233 O O . PRO A 1 162 ? 23.301 17.876 -28.770 1.00 96.69 162 PRO A O 1
ATOM 1236 N N . ASP A 1 163 ? 25.188 18.786 -27.928 1.00 95.62 163 ASP A N 1
ATOM 1237 C CA . ASP A 1 163 ? 25.946 18.780 -29.177 1.00 95.62 163 ASP A CA 1
ATOM 1238 C C . ASP A 1 163 ? 25.938 17.389 -29.832 1.00 95.62 163 ASP A C 1
ATOM 1240 O O . ASP A 1 163 ? 26.073 16.362 -29.166 1.00 95.62 163 ASP A O 1
ATOM 1244 N N . GLY A 1 164 ? 25.791 17.343 -31.159 1.00 94.44 164 GLY A N 1
ATOM 1245 C CA . GLY A 1 164 ? 25.802 16.088 -31.924 1.00 94.44 164 GLY A CA 1
ATOM 1246 C C . GLY A 1 164 ? 24.472 15.324 -31.935 1.00 94.44 164 GLY A C 1
ATOM 1247 O O . GLY A 1 164 ? 24.389 14.247 -32.535 1.00 94.44 164 GLY A O 1
ATOM 1248 N N . TRP A 1 165 ? 23.411 15.871 -31.339 1.00 97.56 165 TRP A N 1
ATOM 1249 C CA . TRP A 1 165 ? 22.074 15.281 -31.352 1.00 97.56 165 TRP A CA 1
ATOM 1250 C C . TRP A 1 165 ? 21.062 16.126 -32.127 1.00 97.56 165 TRP A C 1
ATOM 1252 O O . TRP A 1 165 ? 21.111 17.349 -32.168 1.00 97.56 165 TRP A O 1
ATOM 1262 N N . THR A 1 166 ? 20.107 15.459 -32.772 1.00 97.75 166 THR A N 1
ATOM 1263 C CA . THR A 1 166 ? 19.031 16.098 -33.537 1.00 97.75 166 THR A CA 1
ATOM 1264 C C . THR A 1 166 ? 17.706 15.970 -32.783 1.00 97.75 166 THR A C 1
ATOM 1266 O O . THR A 1 166 ? 17.205 14.849 -32.633 1.00 97.75 166 THR A O 1
ATOM 1269 N N . PRO A 1 167 ? 17.096 17.081 -32.336 1.00 97.19 167 PRO A N 1
ATOM 1270 C CA . PRO A 1 167 ? 15.807 17.045 -31.662 1.00 97.19 167 PRO A CA 1
ATOM 1271 C C . PRO A 1 167 ? 14.666 16.793 -32.655 1.00 97.19 167 PRO A C 1
ATOM 1273 O O . PRO A 1 167 ? 14.659 17.270 -33.792 1.00 97.19 167 PRO A O 1
ATOM 1276 N N . SER A 1 168 ? 13.644 16.079 -32.203 1.00 97.12 168 SER A N 1
ATOM 1277 C CA . SER A 1 168 ? 12.393 15.869 -32.919 1.00 97.12 168 SER A CA 1
ATOM 1278 C C . SER A 1 168 ? 11.231 16.016 -31.952 1.00 97.12 168 SER A C 1
ATOM 1280 O O . SER A 1 168 ? 11.150 15.320 -30.943 1.00 97.12 168 SER A O 1
ATOM 1282 N N . GLY A 1 169 ? 10.338 16.960 -32.244 1.00 95.75 169 GLY A N 1
ATOM 1283 C CA . GLY A 1 169 ? 9.135 17.164 -31.447 1.00 95.75 169 GLY A CA 1
ATOM 1284 C C . GLY A 1 169 ? 9.369 17.691 -30.029 1.00 95.75 169 GLY A C 1
ATOM 1285 O O . GLY A 1 169 ? 8.391 17.765 -29.296 1.00 95.75 169 GLY A O 1
ATOM 1286 N N . LEU A 1 170 ? 10.580 18.111 -29.642 1.00 96.19 170 LEU A N 1
ATOM 1287 C CA . LEU A 1 170 ? 10.854 18.693 -28.319 1.00 96.19 170 LEU A CA 1
ATOM 1288 C C . LEU A 1 170 ? 10.076 20.001 -28.081 1.00 96.19 170 LEU A C 1
ATOM 1290 O O . LEU A 1 170 ? 9.843 20.793 -29.000 1.00 96.19 170 LEU A O 1
ATOM 1294 N N . GLY A 1 171 ? 9.583 20.173 -26.860 1.00 93.12 171 GLY A N 1
ATOM 1295 C CA . GLY A 1 171 ? 8.961 21.373 -26.314 1.00 93.12 171 GLY A CA 1
ATOM 1296 C C . GLY A 1 171 ? 9.994 22.358 -25.755 1.00 93.12 171 GLY A C 1
ATOM 1297 O O . GLY A 1 171 ? 11.181 22.064 -25.735 1.00 93.12 171 GLY A O 1
ATOM 1298 N N . PRO A 1 172 ? 9.550 23.546 -25.317 1.00 92.25 172 PRO A N 1
ATOM 1299 C CA . PRO A 1 172 ? 10.443 24.622 -24.876 1.00 92.25 172 PRO A CA 1
ATOM 1300 C C . PRO A 1 172 ? 11.123 24.369 -23.522 1.00 92.25 172 PRO A C 1
ATOM 1302 O O . PRO A 1 172 ? 12.065 25.078 -23.195 1.00 92.25 172 PRO A O 1
ATOM 1305 N N . GLU A 1 173 ? 10.613 23.424 -22.730 1.00 94.31 173 GLU A N 1
ATOM 1306 C CA . GLU A 1 173 ? 11.187 23.037 -21.434 1.00 94.31 173 GLU A CA 1
ATOM 1307 C C . GLU A 1 173 ? 12.121 21.824 -21.547 1.00 94.31 173 GLU A C 1
ATOM 1309 O O . GLU A 1 173 ? 12.792 21.499 -20.576 1.00 94.31 173 GLU A O 1
ATOM 1314 N N . ASP A 1 174 ? 12.169 21.158 -22.707 1.00 97.81 174 ASP A N 1
ATOM 1315 C CA . ASP A 1 174 ? 13.069 20.026 -22.929 1.00 97.81 174 ASP A CA 1
ATOM 1316 C C . ASP A 1 174 ? 14.472 20.533 -23.290 1.00 97.81 174 ASP A C 1
ATOM 1318 O O . ASP A 1 174 ? 14.606 21.478 -24.070 1.00 97.81 174 ASP A O 1
ATOM 1322 N N . GLY A 1 175 ? 15.511 19.865 -22.796 1.00 97.44 175 GLY A N 1
ATOM 1323 C CA . GLY A 1 175 ? 16.899 20.232 -23.075 1.00 97.44 175 GLY A CA 1
ATOM 1324 C C . GLY A 1 175 ? 17.846 19.822 -21.958 1.00 97.44 175 GLY A C 1
ATOM 1325 O O . GLY A 1 175 ? 17.517 18.973 -21.134 1.00 97.44 175 GLY A O 1
ATOM 1326 N N . LEU A 1 176 ? 19.035 20.411 -21.935 1.00 98.06 176 LEU A N 1
ATOM 1327 C CA . LEU A 1 176 ? 20.026 20.179 -20.891 1.00 98.06 176 LEU A CA 1
ATOM 1328 C C . LEU A 1 176 ? 19.670 20.923 -19.605 1.00 98.06 176 LEU A C 1
ATOM 1330 O O . LEU A 1 176 ? 19.278 22.092 -19.632 1.00 98.06 176 LEU A O 1
ATOM 1334 N N . VAL A 1 177 ? 19.853 20.257 -18.467 1.00 97.62 177 VAL A N 1
ATOM 1335 C CA . VAL A 1 177 ? 19.694 20.854 -17.133 1.00 97.62 177 VAL A CA 1
ATOM 1336 C C . VAL A 1 177 ? 20.885 20.528 -16.243 1.00 97.62 177 VAL A C 1
ATOM 1338 O O . VAL A 1 177 ? 21.437 19.434 -16.323 1.00 97.62 177 VAL A O 1
ATOM 1341 N N . ASP A 1 178 ? 21.240 21.464 -15.362 1.00 94.75 178 ASP A N 1
ATOM 1342 C CA . ASP A 1 178 ? 22.308 21.287 -14.377 1.00 94.75 178 ASP A CA 1
ATOM 1343 C C . ASP A 1 178 ? 21.755 20.754 -13.034 1.00 94.75 178 ASP A C 1
ATOM 1345 O O . ASP A 1 178 ? 20.619 21.037 -12.640 1.00 94.75 178 ASP A O 1
ATOM 1349 N N . GLY A 1 179 ? 22.584 20.039 -12.267 1.00 89.44 179 GLY A N 1
ATOM 1350 C CA . GLY A 1 179 ? 22.328 19.707 -10.855 1.00 89.44 179 GLY A CA 1
ATOM 1351 C C . GLY A 1 179 ? 21.482 18.453 -10.604 1.00 89.44 179 GLY A C 1
ATOM 1352 O O . GLY A 1 179 ? 21.343 18.034 -9.452 1.00 89.44 179 GLY A O 1
ATOM 1353 N N . ILE A 1 180 ? 20.963 17.827 -11.660 1.00 91.44 180 ILE A N 1
ATOM 1354 C CA . ILE A 1 180 ? 20.357 16.493 -11.630 1.00 91.44 180 ILE A CA 1
ATOM 1355 C C . ILE A 1 180 ? 21.041 15.675 -12.722 1.00 91.44 180 ILE A C 1
ATOM 1357 O O . ILE A 1 180 ? 20.624 15.711 -13.872 1.00 91.44 180 ILE A O 1
ATOM 1361 N N . ALA A 1 181 ? 22.096 14.956 -12.355 1.00 95.06 181 ALA A N 1
ATOM 1362 C CA . ALA A 1 181 ? 22.881 14.123 -13.260 1.00 95.06 181 ALA A CA 1
ATOM 1363 C C . ALA A 1 181 ? 23.244 12.800 -12.577 1.00 95.06 181 ALA A C 1
ATOM 1365 O O . ALA A 1 181 ? 23.238 12.700 -11.340 1.00 95.06 181 ALA A O 1
ATOM 1366 N N . ARG A 1 182 ? 23.485 11.759 -13.371 1.00 93.88 182 ARG A N 1
ATOM 1367 C CA . ARG A 1 182 ? 23.958 10.463 -12.884 1.00 93.88 182 ARG A CA 1
ATOM 1368 C C . ARG A 1 182 ? 25.462 10.525 -12.682 1.00 93.88 182 ARG A C 1
ATOM 1370 O O . ARG A 1 182 ? 25.939 10.128 -11.616 1.00 93.88 182 ARG A O 1
ATOM 1377 N N . GLU A 1 183 ? 26.164 11.033 -13.683 1.00 93.44 183 GLU A N 1
ATOM 1378 C CA . GLU A 1 183 ? 27.578 11.389 -13.654 1.00 93.44 183 GLU A CA 1
ATOM 1379 C C . GLU A 1 183 ? 27.738 12.812 -14.201 1.00 93.44 183 GLU A C 1
ATOM 1381 O O . GLU A 1 183 ? 26.885 13.292 -14.927 1.00 93.44 183 GLU A O 1
ATOM 1386 N N . GLY A 1 184 ? 28.798 13.522 -13.808 1.00 94.75 184 GLY A N 1
ATOM 1387 C CA . GLY A 1 184 ? 28.980 14.909 -14.248 1.00 94.75 184 GLY A CA 1
ATOM 1388 C C . GLY A 1 184 ? 28.021 15.912 -13.590 1.00 94.75 184 GLY A C 1
ATOM 1389 O O . GLY A 1 184 ? 27.654 15.762 -12.418 1.00 94.75 184 GLY A O 1
ATOM 1390 N N . GLU A 1 185 ? 27.709 16.991 -14.305 1.00 95.25 185 GLU A N 1
ATOM 1391 C CA . GLU A 1 185 ? 26.898 18.120 -13.828 1.00 95.25 185 GLU A CA 1
ATOM 1392 C C . GLU A 1 185 ? 25.557 18.243 -14.566 1.00 95.25 185 GLU A C 1
ATOM 1394 O O . GLU A 1 185 ? 24.637 18.866 -14.017 1.00 95.25 185 GLU A O 1
ATOM 1399 N N . ARG A 1 186 ? 25.422 17.639 -15.757 1.00 97.19 186 ARG A N 1
ATOM 1400 C CA . ARG A 1 186 ? 24.290 17.811 -16.673 1.00 97.19 186 ARG A CA 1
ATOM 1401 C C . ARG A 1 186 ? 23.593 16.505 -17.025 1.00 97.19 186 ARG A C 1
ATOM 1403 O O . ARG A 1 186 ? 24.151 15.426 -16.945 1.00 97.19 186 ARG A O 1
ATOM 1410 N N . SER A 1 187 ? 22.336 16.620 -17.436 1.00 98.06 187 SER A N 1
ATOM 1411 C CA . SER A 1 187 ? 21.596 15.527 -18.068 1.00 98.06 187 SER A CA 1
ATOM 1412 C C . SER A 1 187 ? 20.567 16.068 -19.058 1.00 98.06 187 SER A C 1
ATOM 1414 O O . SER A 1 187 ? 20.246 17.261 -19.062 1.00 98.06 187 SER A O 1
ATOM 1416 N N . LEU A 1 188 ? 20.025 15.188 -19.902 1.00 98.31 188 LEU A N 1
ATOM 1417 C CA . LEU A 1 188 ? 18.898 15.511 -20.769 1.00 98.31 188 LEU A CA 1
ATOM 1418 C C . LEU A 1 188 ? 17.595 15.460 -19.968 1.00 98.31 188 LEU A C 1
ATOM 1420 O O . LEU A 1 188 ? 17.196 14.396 -19.501 1.00 98.31 188 LEU A O 1
ATOM 1424 N N . TYR A 1 189 ? 16.884 16.576 -19.900 1.00 98.38 189 TYR A N 1
ATOM 1425 C CA . TYR A 1 189 ? 15.562 16.693 -19.302 1.00 98.38 189 TYR A CA 1
ATOM 1426 C C . TYR A 1 189 ? 14.454 16.687 -20.359 1.00 98.38 189 TYR A C 1
ATOM 1428 O O . TYR A 1 189 ? 14.533 17.372 -21.382 1.00 98.38 189 TYR A O 1
ATOM 1436 N N . LEU A 1 190 ? 13.406 15.907 -20.096 1.00 98.06 190 LEU A N 1
ATOM 1437 C CA . LEU A 1 190 ? 12.224 15.769 -20.938 1.00 98.06 190 LEU A CA 1
ATOM 1438 C C . LEU A 1 190 ? 10.950 15.916 -20.102 1.00 98.06 190 LEU A C 1
ATOM 1440 O O . LEU A 1 190 ? 10.741 15.196 -19.124 1.00 98.06 190 LEU A O 1
ATOM 1444 N N . VAL A 1 191 ? 10.050 16.782 -20.561 1.00 96.94 191 VAL A N 1
ATOM 1445 C CA . VAL A 1 191 ? 8.693 16.932 -20.032 1.00 96.94 191 VAL A CA 1
ATOM 1446 C C . VAL A 1 191 ? 7.727 16.134 -20.899 1.00 96.94 191 VAL A C 1
ATOM 1448 O O . VAL A 1 191 ? 7.571 16.371 -22.092 1.00 96.94 191 VAL A O 1
ATOM 1451 N N . GLY A 1 192 ? 7.030 15.174 -20.324 1.00 93.12 192 GLY A N 1
ATOM 1452 C CA . GLY A 1 192 ? 6.028 1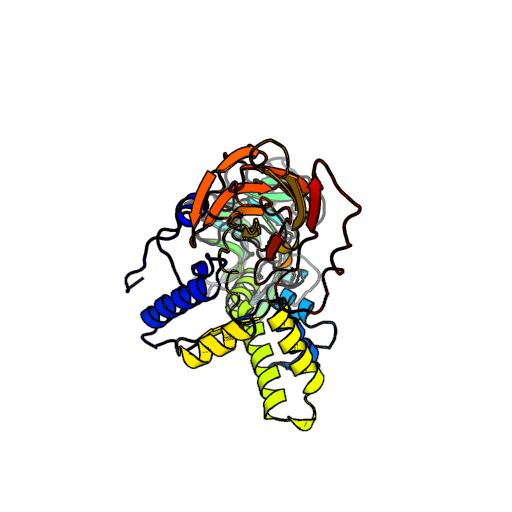4.374 -21.007 1.00 93.12 192 GLY A CA 1
ATOM 1453 C C . GLY A 1 192 ? 4.815 15.196 -21.445 1.00 93.12 192 GLY A C 1
ATOM 1454 O O . GLY A 1 192 ? 4.176 15.866 -20.636 1.00 93.12 192 GLY A O 1
ATOM 1455 N N . GLU A 1 193 ? 4.433 15.069 -22.719 1.00 93.56 193 GLU A N 1
ATOM 1456 C CA . GLU A 1 193 ? 3.196 15.629 -23.266 1.00 93.56 193 GLU A CA 1
ATOM 1457 C C . GLU A 1 193 ? 2.318 14.541 -23.924 1.00 93.56 193 GLU A C 1
ATOM 1459 O O . GLU A 1 193 ? 2.726 13.841 -24.860 1.00 93.56 193 GLU A O 1
ATOM 1464 N N . VAL A 1 194 ? 1.066 14.411 -23.467 1.00 92.06 194 VAL A N 1
ATOM 1465 C CA . VAL A 1 194 ? 0.071 13.503 -24.068 1.00 92.06 194 VAL A CA 1
ATOM 1466 C C . VAL A 1 194 ? -0.255 13.959 -25.495 1.00 92.06 194 VAL A C 1
ATOM 1468 O O . VAL A 1 194 ? -0.534 15.128 -25.746 1.00 92.06 194 VAL A O 1
ATOM 1471 N N . GLY A 1 195 ? -0.245 13.022 -26.443 1.00 92.62 195 GLY A N 1
ATOM 1472 C CA . GLY A 1 195 ? -0.471 13.274 -27.869 1.00 92.62 195 GLY A CA 1
ATOM 1473 C C . GLY A 1 195 ? 0.755 13.764 -28.646 1.00 92.62 195 GLY A C 1
ATOM 1474 O O . GLY A 1 195 ? 0.633 14.008 -29.846 1.00 92.62 195 GLY A O 1
ATOM 1475 N N . ARG A 1 196 ? 1.923 13.891 -28.004 1.00 95.06 196 ARG A N 1
ATOM 1476 C CA . ARG A 1 196 ? 3.162 14.370 -28.630 1.00 95.06 196 ARG A CA 1
ATOM 1477 C C . ARG A 1 196 ? 4.213 13.269 -28.718 1.00 95.06 196 ARG A C 1
ATOM 1479 O O . ARG A 1 196 ? 4.365 12.478 -27.793 1.00 95.06 196 ARG A O 1
ATOM 1486 N N . GLU A 1 197 ? 4.951 13.225 -29.820 1.00 96.12 197 GLU A N 1
ATOM 1487 C CA . GLU A 1 197 ? 6.087 12.317 -29.993 1.00 96.12 197 GLU A CA 1
ATOM 1488 C C . GLU A 1 197 ? 7.384 13.112 -29.876 1.00 96.12 197 GLU A C 1
ATOM 1490 O O . GLU A 1 197 ? 7.615 14.028 -30.666 1.00 96.12 197 GLU A O 1
ATOM 1495 N N . LYS A 1 198 ? 8.202 12.781 -28.874 1.00 97.19 198 LYS A N 1
ATOM 1496 C CA . LYS A 1 198 ? 9.498 13.410 -28.633 1.00 97.19 198 LYS A CA 1
ATOM 1497 C C . LYS A 1 198 ? 10.607 12.400 -28.864 1.00 97.19 198 LYS A C 1
ATOM 1499 O O . LYS A 1 198 ? 10.517 11.254 -28.410 1.00 97.19 198 LYS A O 1
ATOM 1504 N N . ALA A 1 199 ? 11.651 12.830 -29.555 1.00 97.44 199 ALA A N 1
ATOM 1505 C CA . ALA A 1 199 ? 12.869 12.059 -29.700 1.00 97.44 199 ALA A CA 1
ATOM 1506 C C . ALA A 1 199 ? 14.089 12.971 -29.791 1.00 97.44 199 ALA A C 1
ATOM 1508 O O . ALA A 1 199 ? 14.037 14.029 -30.414 1.00 97.44 199 ALA A O 1
ATOM 1509 N N . LEU A 1 200 ? 15.197 12.514 -29.228 1.00 97.69 200 LEU A N 1
ATOM 1510 C CA . LEU A 1 200 ? 16.520 13.066 -29.462 1.00 97.69 200 LEU A CA 1
ATOM 1511 C C . LEU A 1 200 ? 17.331 11.990 -30.186 1.00 97.69 200 LEU A C 1
ATOM 1513 O O . LEU A 1 200 ? 17.449 10.875 -29.684 1.00 97.69 200 LEU A O 1
ATOM 1517 N N . ILE A 1 201 ? 17.800 12.287 -31.400 1.00 98.19 201 ILE A N 1
ATOM 1518 C CA . ILE A 1 201 ? 18.303 11.281 -32.346 1.00 98.19 201 ILE A CA 1
ATOM 1519 C C . ILE A 1 201 ? 19.741 11.599 -32.740 1.00 98.19 201 ILE A C 1
ATOM 1521 O O . ILE A 1 201 ? 20.034 12.716 -33.157 1.00 98.19 201 ILE A O 1
ATOM 1525 N N . GLN A 1 202 ? 20.613 10.598 -32.717 1.00 97.69 202 GLN A N 1
ATOM 1526 C CA . GLN A 1 202 ? 21.953 10.678 -33.282 1.00 97.69 202 GLN A CA 1
ATOM 1527 C C . GLN A 1 202 ? 22.119 9.627 -34.378 1.00 97.69 202 GLN A C 1
ATOM 1529 O O . GLN A 1 202 ? 21.818 8.445 -34.192 1.00 97.69 202 GLN A O 1
ATOM 1534 N N . ARG A 1 203 ? 22.590 10.064 -35.549 1.00 97.19 203 ARG A N 1
ATOM 1535 C CA . ARG A 1 203 ? 22.883 9.186 -36.684 1.00 97.19 203 ARG A CA 1
ATOM 1536 C C . ARG A 1 203 ? 24.388 9.059 -36.858 1.00 97.19 203 ARG A C 1
ATOM 1538 O O . ARG A 1 203 ? 25.052 9.991 -37.298 1.00 97.19 203 ARG A O 1
ATOM 1545 N N . LEU A 1 204 ? 24.895 7.865 -36.599 1.00 96.44 204 LEU A N 1
ATOM 1546 C CA . LEU A 1 204 ? 26.300 7.514 -36.696 1.00 96.44 204 LEU A CA 1
ATOM 1547 C C . LEU A 1 204 ? 26.582 6.936 -38.093 1.00 96.44 204 LEU A C 1
ATOM 1549 O O . LEU A 1 204 ? 25.996 5.907 -38.451 1.00 96.44 204 LEU A O 1
ATOM 1553 N N . PRO A 1 205 ? 27.475 7.537 -38.903 1.00 95.56 205 PRO A N 1
ATOM 1554 C CA . PRO A 1 205 ? 27.839 7.041 -40.234 1.00 95.56 205 PRO A CA 1
ATOM 1555 C C . PRO A 1 205 ? 28.805 5.844 -40.146 1.00 95.56 205 PRO A C 1
ATOM 1557 O O . PRO A 1 205 ? 29.872 5.823 -40.757 1.00 95.56 205 PRO A O 1
ATOM 1560 N N . ILE A 1 206 ? 28.436 4.850 -39.340 1.00 93.81 206 ILE A N 1
ATOM 1561 C CA . ILE A 1 206 ? 29.209 3.647 -39.056 1.00 93.81 206 ILE A CA 1
ATOM 1562 C C . ILE A 1 206 ? 28.515 2.470 -39.741 1.00 93.81 206 ILE A C 1
ATOM 1564 O O . ILE A 1 206 ? 27.389 2.120 -39.393 1.00 93.81 206 ILE A O 1
ATOM 1568 N N . GLY A 1 207 ? 29.204 1.849 -40.696 1.00 94.06 207 GLY A N 1
ATOM 1569 C CA . GLY A 1 207 ? 28.765 0.603 -41.319 1.00 94.06 207 GLY A CA 1
ATOM 1570 C C . GLY A 1 207 ? 29.336 -0.644 -40.643 1.00 94.06 207 GLY A C 1
ATOM 1571 O O . GLY A 1 207 ? 30.185 -0.567 -39.741 1.00 94.06 207 GLY A O 1
ATOM 1572 N N . GLY A 1 208 ? 28.876 -1.799 -41.106 1.00 94.31 208 GLY A N 1
ATOM 1573 C CA . GLY A 1 208 ? 29.384 -3.103 -40.700 1.00 94.31 208 GLY A CA 1
ATOM 1574 C C . GLY A 1 208 ? 28.611 -4.254 -41.327 1.00 94.31 208 GLY A C 1
ATOM 1575 O O . GLY A 1 208 ? 27.840 -4.070 -42.271 1.00 94.31 208 GLY A O 1
ATOM 1576 N N . GLU A 1 209 ? 28.859 -5.448 -40.810 1.00 94.19 209 GLU A N 1
ATOM 1577 C CA . GLU A 1 209 ? 28.428 -6.709 -41.410 1.00 94.19 209 GLU A CA 1
ATOM 1578 C C . GLU A 1 209 ? 27.465 -7.466 -40.490 1.00 94.19 209 GLU A C 1
ATOM 1580 O O . GLU A 1 209 ? 27.343 -7.187 -39.294 1.00 94.19 209 GLU A O 1
ATOM 1585 N N . ALA A 1 210 ? 26.788 -8.472 -41.047 1.00 94.19 210 ALA A N 1
ATOM 1586 C CA . ALA A 1 210 ? 25.988 -9.389 -40.244 1.00 94.19 210 ALA A CA 1
ATOM 1587 C C . ALA A 1 210 ? 26.856 -10.072 -39.167 1.00 94.19 210 ALA A C 1
ATOM 1589 O O . ALA A 1 210 ? 27.957 -10.553 -39.447 1.00 94.19 210 ALA A O 1
ATOM 1590 N N . GLY A 1 211 ? 26.337 -10.152 -37.942 1.00 94.75 211 GLY A N 1
ATOM 1591 C CA . GLY A 1 211 ? 27.028 -10.696 -36.773 1.00 94.75 211 GLY A CA 1
ATOM 1592 C C . GLY A 1 211 ? 27.726 -9.656 -35.894 1.00 94.75 211 GLY A C 1
ATOM 1593 O O . GLY A 1 211 ? 28.118 -10.007 -34.780 1.00 94.75 211 GLY A O 1
ATOM 1594 N N . ASP A 1 212 ? 27.846 -8.396 -36.330 1.00 95.81 212 ASP A N 1
ATOM 1595 C CA . ASP A 1 212 ? 28.272 -7.311 -35.442 1.00 95.81 212 ASP A CA 1
ATOM 1596 C C . ASP A 1 212 ? 27.280 -7.175 -34.276 1.00 95.81 212 ASP A C 1
ATOM 1598 O O . ASP A 1 212 ? 26.067 -7.121 -34.479 1.00 95.81 212 ASP A O 1
ATOM 1602 N N . ALA A 1 213 ? 27.792 -7.135 -33.046 1.00 96.81 213 ALA A N 1
ATOM 1603 C CA . ALA A 1 213 ? 26.978 -7.037 -31.839 1.00 96.81 213 ALA A CA 1
ATOM 1604 C C . ALA A 1 213 ? 27.275 -5.747 -31.071 1.00 96.81 213 ALA A C 1
ATOM 1606 O O . ALA A 1 213 ? 28.438 -5.360 -30.905 1.00 96.81 213 ALA A O 1
ATOM 1607 N N . PHE A 1 214 ? 26.215 -5.113 -30.583 1.00 97.19 214 PHE A N 1
ATOM 1608 C CA . PHE A 1 214 ? 26.240 -3.828 -29.901 1.00 97.19 214 PHE A CA 1
ATOM 1609 C C . PHE A 1 214 ? 25.526 -3.916 -28.567 1.00 97.19 214 PHE A C 1
ATOM 1611 O O . PHE A 1 214 ? 24.437 -4.479 -28.505 1.00 97.19 214 PHE A O 1
ATOM 1618 N N . ARG A 1 215 ? 26.108 -3.322 -27.530 1.00 97.38 215 ARG A N 1
ATOM 1619 C CA . ARG A 1 215 ? 25.450 -3.076 -26.248 1.00 97.38 215 ARG A CA 1
ATOM 1620 C C . ARG A 1 215 ? 24.980 -1.629 -26.202 1.00 97.38 215 ARG A C 1
ATOM 1622 O O . ARG A 1 215 ? 25.774 -0.726 -26.449 1.00 97.38 215 ARG A O 1
ATOM 1629 N N . LEU A 1 216 ? 23.703 -1.445 -25.901 1.00 97.62 216 LEU A N 1
ATOM 1630 C CA . LEU A 1 216 ? 23.034 -0.163 -25.754 1.00 97.62 216 LEU A CA 1
ATOM 1631 C C . LEU A 1 216 ? 22.669 0.037 -24.281 1.00 97.62 216 LEU A C 1
ATOM 1633 O O . LEU A 1 216 ? 21.932 -0.777 -23.722 1.00 97.62 216 LEU A O 1
ATOM 1637 N N . ALA A 1 217 ? 23.141 1.118 -23.669 1.00 97.19 217 ALA A N 1
ATOM 1638 C CA . ALA A 1 217 ? 22.807 1.457 -22.290 1.00 97.19 217 ALA A CA 1
ATOM 1639 C C . ALA A 1 217 ? 22.598 2.965 -22.120 1.00 97.19 217 ALA A C 1
ATOM 1641 O O . ALA A 1 217 ? 23.120 3.768 -22.884 1.00 97.19 217 ALA A O 1
ATOM 1642 N N . ALA A 1 218 ? 21.806 3.327 -21.120 1.00 97.94 218 ALA A N 1
ATOM 1643 C CA . ALA A 1 218 ? 21.670 4.672 -20.570 1.00 97.94 218 ALA A CA 1
ATOM 1644 C C . ALA A 1 218 ? 20.986 4.558 -19.213 1.00 97.94 218 ALA A C 1
ATOM 1646 O O . ALA A 1 218 ? 20.405 3.510 -18.905 1.00 97.94 218 ALA A O 1
ATOM 1647 N N . TYR A 1 219 ? 20.981 5.642 -18.449 1.00 97.75 219 TYR A N 1
ATOM 1648 C CA . TYR A 1 219 ? 20.249 5.737 -17.197 1.00 97.75 219 TYR A CA 1
ATOM 1649 C C . TYR A 1 219 ? 19.131 6.763 -17.289 1.00 97.75 219 TYR A C 1
ATOM 1651 O O . TYR A 1 219 ? 19.219 7.751 -18.012 1.00 97.75 219 TYR A O 1
ATOM 1659 N N . SER A 1 220 ? 18.078 6.517 -16.518 1.00 97.19 220 SER A N 1
ATOM 1660 C CA . SER A 1 220 ? 16.949 7.414 -16.381 1.00 97.19 220 SER A CA 1
ATOM 1661 C C . SER A 1 220 ? 16.519 7.585 -14.930 1.00 97.19 220 SER A C 1
ATOM 1663 O O . SER A 1 220 ? 16.323 6.598 -14.224 1.00 97.19 220 SER A O 1
ATOM 1665 N N . ARG A 1 221 ? 16.290 8.832 -14.523 1.00 94.50 221 ARG A N 1
ATOM 1666 C CA . ARG A 1 221 ? 15.529 9.220 -13.330 1.00 94.50 221 ARG A CA 1
ATOM 1667 C C . ARG A 1 221 ? 14.192 9.801 -13.781 1.00 94.50 221 ARG A C 1
ATOM 1669 O O . ARG A 1 221 ? 14.133 10.471 -14.809 1.00 94.50 221 ARG A O 1
ATOM 1676 N N . THR A 1 222 ? 13.127 9.596 -13.015 1.00 90.81 222 THR A N 1
ATOM 1677 C CA . THR A 1 222 ? 11.787 10.066 -13.395 1.00 90.81 222 THR A CA 1
ATOM 1678 C C . THR A 1 222 ? 10.994 10.619 -12.218 1.00 90.81 222 THR A C 1
ATOM 1680 O O . THR A 1 222 ? 11.152 10.205 -11.067 1.00 90.81 222 THR A O 1
ATOM 1683 N N . LEU A 1 223 ? 10.085 11.540 -12.528 1.00 86.69 223 LEU A N 1
ATOM 1684 C CA . LEU A 1 223 ? 9.052 12.030 -11.626 1.00 86.69 223 LEU A CA 1
ATOM 1685 C C . LEU A 1 223 ? 7.693 11.887 -12.320 1.00 86.69 223 LEU A C 1
ATOM 1687 O O . LEU A 1 223 ? 7.347 12.643 -13.224 1.00 86.69 223 LEU A O 1
ATOM 1691 N N . GLY A 1 224 ? 6.917 10.885 -11.905 1.00 79.31 224 GLY A N 1
ATOM 1692 C CA . GLY A 1 224 ? 5.531 10.719 -12.344 1.00 79.31 224 GLY A CA 1
ATOM 1693 C C . GLY A 1 224 ? 5.339 10.361 -13.822 1.00 79.31 224 GLY A C 1
ATOM 1694 O O . GLY A 1 224 ? 4.287 10.680 -14.372 1.00 79.31 224 GLY A O 1
ATOM 1695 N N . VAL A 1 225 ? 6.302 9.699 -14.480 1.00 89.31 225 VAL A N 1
ATOM 1696 C CA . VAL A 1 225 ? 6.125 9.262 -15.879 1.00 89.31 225 VAL A CA 1
ATOM 1697 C C . VAL A 1 225 ? 4.999 8.232 -15.973 1.00 89.31 225 VAL A C 1
ATOM 1699 O O . VAL A 1 225 ? 5.055 7.169 -15.361 1.00 89.31 225 VAL A O 1
ATOM 1702 N N . GLU A 1 226 ? 3.952 8.507 -16.744 1.00 83.06 226 GLU A N 1
ATOM 1703 C CA . GLU A 1 226 ? 2.798 7.607 -16.810 1.00 83.06 226 GLU A CA 1
ATOM 1704 C C . GLU A 1 226 ? 3.110 6.293 -17.546 1.00 83.06 226 GLU A C 1
ATOM 1706 O O . GLU A 1 226 ? 3.748 6.270 -18.599 1.00 83.06 226 GLU A O 1
ATOM 1711 N N . ALA A 1 227 ? 2.569 5.171 -17.060 1.00 82.44 227 ALA A N 1
ATOM 1712 C CA . ALA A 1 227 ? 2.695 3.879 -17.745 1.00 82.44 227 ALA A CA 1
ATOM 1713 C C . ALA A 1 227 ? 1.888 3.804 -19.059 1.00 82.44 227 ALA A C 1
ATOM 1715 O O . ALA A 1 227 ? 2.299 3.138 -20.011 1.00 82.44 227 ALA A O 1
ATOM 1716 N N . LYS A 1 228 ? 0.756 4.513 -19.149 1.00 80.50 228 LYS A N 1
ATOM 1717 C CA . LYS A 1 228 ? -0.067 4.604 -20.369 1.00 80.50 228 LYS A CA 1
ATOM 1718 C C . LYS A 1 228 ? 0.647 5.452 -21.427 1.00 80.50 228 LYS A C 1
ATOM 1720 O O . LYS A 1 228 ? 1.426 6.316 -21.064 1.00 80.50 228 LYS A O 1
ATOM 1725 N N . GLY A 1 229 ? 0.415 5.214 -22.719 1.00 87.31 229 GLY A N 1
ATOM 1726 C CA . GLY A 1 229 ? 1.002 6.034 -23.790 1.00 87.31 229 GLY A CA 1
ATOM 1727 C C . GLY A 1 229 ? 1.784 5.240 -24.830 1.00 87.31 229 GLY A C 1
ATOM 1728 O O . GLY A 1 229 ? 1.503 4.061 -25.042 1.00 87.31 229 GLY A O 1
ATOM 1729 N N . GLY A 1 230 ? 2.730 5.908 -25.495 1.00 90.38 230 GLY A N 1
ATOM 1730 C CA . GLY A 1 230 ? 3.678 5.303 -26.435 1.00 90.38 230 GLY A CA 1
ATOM 1731 C C . GLY A 1 230 ? 4.981 4.861 -25.754 1.00 90.38 230 GLY A C 1
ATOM 1732 O O . GLY A 1 230 ? 5.021 4.744 -24.533 1.00 90.38 230 GLY A O 1
ATOM 1733 N N . PRO A 1 231 ? 6.047 4.563 -26.509 1.00 93.38 231 PRO A N 1
ATOM 1734 C CA . PRO A 1 231 ? 7.370 4.280 -25.956 1.00 93.38 231 PRO A CA 1
ATOM 1735 C C . PRO A 1 231 ? 7.962 5.389 -25.071 1.00 93.38 231 PRO A C 1
ATOM 1737 O O . PRO A 1 231 ? 7.861 6.580 -25.382 1.00 93.38 231 PRO A O 1
ATOM 1740 N N . TYR A 1 232 ? 8.629 4.946 -24.005 1.00 96.75 232 TYR A N 1
ATOM 1741 C CA . TYR A 1 232 ? 9.613 5.691 -23.226 1.00 96.75 232 TYR A CA 1
ATOM 1742 C C . TYR A 1 232 ? 10.868 4.821 -23.120 1.00 96.75 232 TYR A C 1
ATOM 1744 O O . TYR A 1 232 ? 10.898 3.856 -22.352 1.00 96.75 232 TYR A O 1
ATOM 1752 N N . ASP A 1 233 ? 11.830 5.046 -24.011 1.00 97.88 233 ASP A N 1
ATOM 1753 C CA . ASP A 1 233 ? 12.918 4.100 -24.239 1.00 97.88 233 ASP A CA 1
ATOM 1754 C C . ASP A 1 233 ? 14.163 4.716 -24.875 1.00 97.88 233 ASP A C 1
ATOM 1756 O O . ASP A 1 233 ? 14.154 5.830 -25.405 1.00 97.88 233 ASP A O 1
ATOM 1760 N N . LEU A 1 234 ? 15.239 3.937 -24.821 1.00 98.38 234 LEU A N 1
ATOM 1761 C CA . LEU A 1 234 ? 16.421 4.108 -25.642 1.00 98.38 234 LEU A CA 1
ATOM 1762 C C . LEU A 1 234 ? 16.346 3.115 -26.803 1.00 98.38 234 LEU A C 1
ATOM 1764 O O . LEU A 1 234 ? 16.210 1.909 -26.606 1.00 98.38 234 LEU A O 1
ATOM 1768 N N . MET A 1 235 ? 16.415 3.617 -28.027 1.00 98.19 235 MET A N 1
ATOM 1769 C CA . MET A 1 235 ? 16.281 2.826 -29.242 1.00 98.19 235 MET A CA 1
ATOM 1770 C C . MET A 1 235 ? 17.586 2.843 -30.028 1.00 98.19 235 MET A C 1
ATOM 1772 O O . MET A 1 235 ? 18.214 3.890 -30.166 1.00 98.19 235 MET A O 1
ATOM 1776 N N . VAL A 1 236 ? 17.964 1.693 -30.583 1.00 98.06 236 VAL A N 1
ATOM 1777 C CA . VAL A 1 236 ? 19.005 1.593 -31.608 1.00 98.06 236 VAL A CA 1
ATOM 1778 C C . VAL A 1 236 ? 18.456 0.896 -32.846 1.00 98.06 236 VAL A C 1
ATOM 1780 O O . VAL A 1 236 ? 17.777 -0.129 -32.755 1.00 98.06 236 VAL A O 1
ATOM 1783 N N . ARG A 1 237 ? 18.761 1.455 -34.015 1.00 97.50 237 ARG A N 1
ATOM 1784 C CA . ARG A 1 237 ? 18.370 0.948 -35.329 1.00 97.50 237 ARG A CA 1
ATOM 1785 C C . ARG A 1 237 ? 19.585 0.869 -36.242 1.00 97.50 237 ARG A C 1
ATOM 1787 O O . ARG A 1 237 ? 20.278 1.864 -36.443 1.00 97.50 237 ARG A O 1
ATOM 1794 N N . LEU A 1 238 ? 19.807 -0.291 -36.853 1.00 97.25 238 LEU A N 1
ATOM 1795 C CA . LEU A 1 238 ? 20.813 -0.455 -37.902 1.00 97.25 238 LEU A CA 1
ATOM 1796 C C . LEU A 1 238 ? 20.170 -0.131 -39.250 1.00 97.25 238 LEU A C 1
ATOM 1798 O O . LEU A 1 238 ? 19.199 -0.768 -39.656 1.00 97.25 238 LEU A O 1
ATOM 1802 N N . VAL A 1 239 ? 20.682 0.887 -39.939 1.00 95.12 239 VAL A N 1
ATOM 1803 C CA . VAL A 1 239 ? 20.185 1.300 -41.255 1.00 95.12 239 VAL A CA 1
ATOM 1804 C C . VAL A 1 239 ? 20.770 0.357 -42.309 1.00 95.12 239 VAL A C 1
ATOM 1806 O O . VAL A 1 239 ? 21.990 0.385 -42.508 1.00 95.12 239 VAL A O 1
ATOM 1809 N N . PRO A 1 240 ? 19.948 -0.431 -43.023 1.00 92.19 240 PRO A N 1
ATOM 1810 C CA . PRO A 1 240 ? 20.442 -1.387 -44.007 1.00 92.19 240 PRO A CA 1
ATOM 1811 C C . PRO A 1 240 ? 21.321 -0.756 -45.086 1.00 92.19 240 PRO A C 1
ATOM 1813 O O . PRO A 1 240 ? 21.046 0.355 -45.551 1.00 92.19 240 PRO A O 1
ATOM 1816 N N . ALA A 1 241 ? 22.356 -1.482 -45.515 1.00 86.44 241 ALA A N 1
ATOM 1817 C CA . ALA A 1 241 ? 23.176 -1.094 -46.665 1.00 86.44 241 ALA A CA 1
ATOM 1818 C C . ALA A 1 241 ? 22.413 -1.239 -47.999 1.00 86.44 241 ALA A C 1
ATOM 1820 O O . ALA A 1 241 ? 22.692 -0.521 -48.958 1.00 86.44 241 ALA A O 1
ATOM 1821 N N . GLU A 1 242 ? 21.412 -2.125 -48.045 1.00 78.19 242 GLU A N 1
ATOM 1822 C CA . GLU A 1 242 ? 20.521 -2.344 -49.188 1.00 78.19 242 GLU A CA 1
ATOM 1823 C C . GLU A 1 242 ? 19.055 -2.119 -48.787 1.00 78.19 242 GLU A C 1
ATOM 1825 O O . GLU A 1 242 ? 18.606 -2.588 -47.744 1.00 78.19 242 GLU A O 1
ATOM 1830 N N . GLY A 1 243 ? 18.285 -1.415 -49.625 1.00 68.94 243 GLY A N 1
ATOM 1831 C CA . GLY A 1 243 ? 16.965 -0.873 -49.263 1.00 68.94 243 GLY A CA 1
ATOM 1832 C C . GLY A 1 243 ? 15.833 -1.879 -48.998 1.00 68.94 243 GLY A C 1
ATOM 1833 O O . GLY A 1 243 ? 14.773 -1.456 -48.548 1.00 68.94 243 GLY A O 1
ATOM 1834 N N . GLU A 1 244 ? 16.031 -3.173 -49.263 1.00 72.19 244 GLU A N 1
ATOM 1835 C CA . GLU A 1 244 ? 15.038 -4.235 -49.007 1.00 72.19 244 GLU A CA 1
ATOM 1836 C C . GLU A 1 244 ? 15.441 -5.197 -47.873 1.00 72.19 244 GLU A C 1
ATOM 1838 O O . GLU A 1 244 ? 14.686 -6.119 -47.559 1.00 72.19 244 GLU A O 1
ATOM 1843 N N . ALA A 1 245 ? 16.610 -5.017 -47.245 1.00 74.56 245 ALA A N 1
ATOM 1844 C CA . ALA A 1 245 ? 17.044 -5.913 -46.176 1.00 74.56 245 ALA A CA 1
ATOM 1845 C C . ALA A 1 245 ? 16.264 -5.665 -44.862 1.00 74.56 245 ALA A C 1
ATOM 1847 O O . ALA A 1 245 ? 15.741 -4.565 -44.647 1.00 74.56 245 ALA A O 1
ATOM 1848 N N . PRO A 1 246 ? 16.177 -6.670 -43.967 1.00 75.75 246 PRO A N 1
ATOM 1849 C CA . PRO A 1 246 ? 15.572 -6.506 -42.649 1.00 75.75 246 PRO A CA 1
ATOM 1850 C C . PRO A 1 246 ? 16.235 -5.364 -41.872 1.00 75.75 246 PRO A C 1
ATOM 1852 O O . PRO A 1 246 ? 17.456 -5.228 -41.876 1.00 75.75 246 PRO A O 1
ATOM 1855 N N . VAL A 1 247 ? 15.422 -4.545 -41.204 1.00 88.31 247 VAL A N 1
ATOM 1856 C CA . VAL A 1 247 ? 15.908 -3.475 -40.326 1.00 88.31 247 VAL A CA 1
ATOM 1857 C C . VAL A 1 247 ? 16.009 -4.033 -38.915 1.00 88.31 247 VAL A C 1
ATOM 1859 O O . VAL A 1 247 ? 14.988 -4.295 -38.277 1.00 88.31 247 VAL A O 1
ATOM 1862 N N . ASP A 1 248 ? 17.232 -4.192 -38.422 1.00 94.81 248 ASP A N 1
ATOM 1863 C CA . ASP A 1 248 ? 17.469 -4.564 -37.033 1.00 94.81 248 ASP A CA 1
ATOM 1864 C C . ASP A 1 248 ? 17.180 -3.363 -36.129 1.00 94.81 248 ASP A C 1
ATOM 1866 O O . ASP A 1 248 ? 17.694 -2.260 -36.336 1.00 94.81 248 ASP A O 1
ATOM 1870 N N . THR A 1 249 ? 16.309 -3.546 -35.141 1.00 96.81 249 THR A N 1
ATOM 1871 C CA . THR A 1 249 ? 15.945 -2.505 -34.174 1.00 96.81 249 THR A CA 1
ATOM 1872 C C . THR A 1 249 ? 15.773 -3.122 -32.797 1.00 96.81 249 THR A C 1
ATOM 1874 O O . THR A 1 249 ? 15.137 -4.164 -32.652 1.00 96.81 249 THR A O 1
ATOM 1877 N N . LEU A 1 250 ? 16.313 -2.445 -31.791 1.00 97.06 250 LEU A N 1
ATOM 1878 C CA . LEU A 1 250 ? 16.167 -2.774 -30.381 1.00 97.06 250 LEU A CA 1
ATOM 1879 C C . LEU A 1 250 ? 15.620 -1.548 -29.648 1.00 97.06 250 LEU A C 1
ATOM 1881 O O . LEU A 1 250 ? 16.118 -0.440 -29.829 1.00 97.06 250 LEU A O 1
ATOM 1885 N N . SER A 1 251 ? 14.605 -1.776 -28.819 1.00 96.75 251 SER A N 1
ATOM 1886 C CA . SER A 1 251 ? 14.030 -0.793 -27.898 1.00 96.75 251 SER A CA 1
ATOM 1887 C C . SER A 1 251 ? 14.304 -1.245 -26.471 1.00 96.75 251 SER A C 1
ATOM 1889 O O . SER A 1 251 ? 13.720 -2.228 -26.019 1.00 96.75 251 SER A O 1
ATOM 1891 N N . ALA A 1 252 ? 15.163 -0.522 -25.766 1.00 96.81 252 ALA A N 1
ATOM 1892 C CA . ALA A 1 252 ? 15.467 -0.724 -24.360 1.00 96.81 252 ALA A CA 1
ATOM 1893 C C . ALA A 1 252 ? 14.614 0.242 -23.519 1.00 96.81 252 ALA A C 1
ATOM 1895 O O . ALA A 1 252 ? 14.949 1.413 -23.345 1.00 96.81 252 ALA A O 1
ATOM 1896 N N . GLY A 1 253 ? 13.462 -0.239 -23.042 1.00 96.44 253 GLY A N 1
ATOM 1897 C CA . GLY A 1 253 ? 12.499 0.574 -22.293 1.00 96.44 253 GLY A CA 1
ATOM 1898 C C . GLY A 1 253 ? 12.997 0.990 -20.912 1.00 96.44 253 GLY A C 1
ATOM 1899 O O . GLY A 1 253 ? 13.559 0.169 -20.186 1.00 96.44 253 GLY A O 1
ATOM 1900 N N . PHE A 1 254 ? 12.735 2.235 -20.525 1.00 95.25 254 PHE A N 1
ATOM 1901 C CA . PHE A 1 254 ? 12.948 2.701 -19.155 1.00 95.25 254 PHE A CA 1
ATOM 1902 C C . PHE A 1 254 ? 11.704 2.428 -18.295 1.00 95.25 254 PHE A C 1
ATOM 1904 O O . PHE A 1 254 ? 10.578 2.467 -18.815 1.00 95.25 254 PHE A O 1
ATOM 1911 N N . PRO A 1 255 ? 11.858 2.153 -16.988 1.00 89.38 255 PRO A N 1
ATOM 1912 C CA . PRO A 1 255 ? 10.723 2.086 -16.079 1.00 89.38 255 PRO A CA 1
ATOM 1913 C C . PRO A 1 255 ? 9.908 3.390 -16.101 1.00 89.38 255 PRO A C 1
ATOM 1915 O O . PRO A 1 255 ? 10.395 4.459 -16.455 1.00 89.38 255 PRO A O 1
ATOM 1918 N N . CYS A 1 256 ? 8.622 3.278 -15.781 1.00 85.44 256 CYS A N 1
ATOM 1919 C CA . CYS A 1 256 ? 7.730 4.427 -15.605 1.00 85.44 256 CYS A CA 1
ATOM 1920 C C . CYS A 1 256 ? 7.541 4.703 -14.099 1.00 85.44 256 CYS A C 1
ATOM 1922 O O . CYS A 1 256 ? 8.090 3.990 -13.261 1.00 85.44 256 CYS A O 1
ATOM 1924 N N . PHE A 1 257 ? 6.677 5.663 -13.769 1.00 82.19 257 PHE A N 1
ATOM 1925 C CA . PHE A 1 257 ? 6.389 6.202 -12.432 1.00 82.19 257 PHE A CA 1
ATOM 1926 C C . PHE A 1 257 ? 7.526 7.065 -11.889 1.00 82.19 257 PHE A C 1
ATOM 1928 O O . PHE A 1 257 ? 8.280 7.606 -12.681 1.00 82.19 257 PHE A O 1
ATOM 1935 N N . THR A 1 258 ? 7.578 7.298 -10.579 1.00 81.81 258 THR A N 1
ATOM 1936 C CA . THR A 1 258 ? 8.673 8.038 -9.940 1.00 81.81 258 THR A CA 1
ATOM 1937 C C . THR A 1 258 ? 9.728 7.045 -9.480 1.00 81.81 258 THR A C 1
ATOM 1939 O O . THR A 1 258 ? 9.415 6.140 -8.702 1.00 81.81 258 THR A O 1
ATOM 1942 N N . HIS A 1 259 ? 10.965 7.213 -9.937 1.00 79.94 259 HIS A N 1
ATOM 1943 C CA . HIS A 1 259 ? 12.108 6.436 -9.471 1.00 79.94 259 HIS A CA 1
ATOM 1944 C C . HIS A 1 259 ? 13.417 7.227 -9.593 1.00 79.94 259 HIS A C 1
ATOM 1946 O O . HIS A 1 259 ? 13.553 8.155 -10.393 1.00 79.94 259 HIS A O 1
ATOM 1952 N N . GLU A 1 260 ? 14.398 6.822 -8.789 1.00 87.25 260 GLU A N 1
ATOM 1953 C CA . GLU A 1 260 ? 15.796 7.232 -8.941 1.00 87.25 260 GLU A CA 1
ATOM 1954 C C . GLU A 1 260 ? 16.417 6.600 -10.203 1.00 87.25 260 GLU A C 1
ATOM 1956 O O . GLU A 1 260 ? 15.713 6.052 -11.041 1.00 87.25 260 GLU A O 1
ATOM 1961 N N . TRP A 1 261 ? 17.730 6.684 -10.397 1.00 92.56 261 TRP A N 1
ATOM 1962 C CA . TRP A 1 261 ? 18.372 6.193 -11.621 1.00 92.56 261 TRP A CA 1
ATOM 1963 C C . TRP A 1 261 ? 18.128 4.697 -11.905 1.00 92.56 261 TRP A C 1
ATOM 1965 O O . TRP A 1 261 ? 18.431 3.846 -11.073 1.00 92.56 261 TRP A O 1
ATOM 1975 N N . ALA A 1 262 ? 17.640 4.389 -13.110 1.00 92.56 262 ALA A N 1
ATOM 1976 C CA . ALA A 1 262 ? 17.393 3.045 -13.635 1.00 92.56 262 ALA A CA 1
ATOM 1977 C C . ALA A 1 262 ? 17.941 2.891 -15.064 1.00 92.56 262 ALA A C 1
ATOM 1979 O O . ALA A 1 262 ? 17.854 3.818 -15.869 1.00 92.56 262 ALA A O 1
ATOM 1980 N N . SER A 1 263 ? 18.475 1.721 -15.403 1.00 95.38 263 SER A N 1
ATOM 1981 C CA . SER A 1 263 ? 19.056 1.429 -16.717 1.00 95.38 263 SER A CA 1
ATOM 1982 C C . SER A 1 263 ? 17.989 1.203 -17.793 1.00 95.38 263 SER A C 1
ATOM 1984 O O . SER A 1 263 ? 16.938 0.603 -17.541 1.00 95.38 263 SER A O 1
ATOM 1986 N N . ALA A 1 264 ? 18.285 1.601 -19.028 1.00 95.25 264 ALA A N 1
ATOM 1987 C CA . ALA A 1 264 ? 17.506 1.219 -20.205 1.00 95.25 264 ALA A CA 1
ATOM 1988 C C . ALA A 1 264 ? 17.368 -0.316 -20.302 1.00 95.25 264 ALA A C 1
ATOM 1990 O O . ALA A 1 264 ? 18.327 -1.045 -20.061 1.00 95.25 264 ALA A O 1
ATOM 1991 N N . GLY A 1 265 ? 16.174 -0.806 -20.644 1.00 92.88 265 GLY A N 1
ATOM 1992 C CA . GLY A 1 265 ? 15.831 -2.238 -20.699 1.00 92.88 265 GLY A CA 1
ATOM 1993 C C . GLY A 1 265 ? 15.084 -2.740 -19.458 1.00 92.88 265 GLY A C 1
ATOM 1994 O O . GLY A 1 265 ? 14.316 -3.702 -19.525 1.00 92.88 265 GLY A O 1
ATOM 1995 N N . THR A 1 266 ? 15.193 -2.038 -18.328 1.00 91.75 266 THR A N 1
ATOM 1996 C CA . THR A 1 266 ? 14.615 -2.492 -17.051 1.00 91.75 266 THR A CA 1
ATOM 1997 C C . THR A 1 266 ? 13.107 -2.265 -16.916 1.00 91.75 266 THR A C 1
ATOM 1999 O O . THR A 1 266 ? 12.494 -2.760 -15.968 1.00 91.75 266 THR A O 1
ATOM 2002 N N . ALA A 1 267 ? 12.455 -1.636 -17.903 1.00 87.44 267 ALA A N 1
ATOM 2003 C CA . ALA A 1 267 ? 10.994 -1.637 -17.996 1.00 87.44 267 ALA A CA 1
ATOM 2004 C C . ALA A 1 267 ? 10.417 -3.062 -17.969 1.00 87.44 267 ALA A C 1
ATOM 2006 O O . ALA A 1 267 ? 9.407 -3.306 -17.308 1.00 87.44 267 ALA A O 1
ATOM 2007 N N . GLN A 1 268 ? 11.068 -4.013 -18.652 1.00 82.38 268 GLN A N 1
ATOM 2008 C CA . GLN A 1 268 ? 10.612 -5.403 -18.677 1.00 82.38 268 GLN A CA 1
ATOM 2009 C C . GLN A 1 268 ? 10.828 -6.093 -17.328 1.00 82.38 268 GLN A C 1
ATOM 2011 O O . GLN A 1 268 ? 9.937 -6.805 -16.876 1.00 82.38 268 GLN A O 1
ATOM 2016 N N . VAL A 1 269 ? 11.939 -5.809 -16.637 1.00 83.19 269 VAL A N 1
ATOM 2017 C CA . VAL A 1 269 ? 12.186 -6.294 -15.266 1.00 83.19 269 VAL A CA 1
ATOM 2018 C C . VAL A 1 269 ? 11.055 -5.852 -14.334 1.00 83.19 269 VAL A C 1
ATOM 2020 O O . VAL A 1 269 ? 10.510 -6.664 -13.587 1.00 83.19 269 VAL A O 1
ATOM 2023 N N . MET A 1 270 ? 10.636 -4.585 -14.430 1.00 76.94 270 MET A N 1
ATOM 2024 C CA . MET A 1 270 ? 9.507 -4.057 -13.662 1.00 76.94 270 MET A CA 1
ATOM 2025 C C . MET A 1 270 ? 8.185 -4.759 -14.003 1.00 76.94 270 MET A C 1
ATOM 2027 O O . MET A 1 270 ? 7.412 -5.079 -13.099 1.00 76.94 270 MET A O 1
ATOM 2031 N N . LEU A 1 271 ? 7.913 -5.019 -15.284 1.00 76.75 271 LEU A N 1
ATOM 2032 C CA . LEU A 1 271 ? 6.703 -5.724 -15.724 1.00 76.75 271 LEU A CA 1
ATOM 2033 C C . LEU A 1 271 ? 6.675 -7.186 -15.253 1.00 76.75 271 LEU A C 1
ATOM 2035 O O . LEU A 1 271 ? 5.657 -7.646 -14.727 1.00 76.75 271 LEU A O 1
ATOM 2039 N N . ASP A 1 272 ? 7.789 -7.900 -15.399 1.00 78.19 272 ASP A N 1
ATOM 2040 C CA . ASP A 1 272 ? 7.930 -9.301 -14.998 1.00 78.19 272 ASP A CA 1
ATOM 2041 C C . ASP A 1 272 ? 7.782 -9.446 -13.484 1.00 78.19 272 ASP A C 1
ATOM 2043 O O . ASP A 1 272 ? 7.013 -10.284 -12.995 1.00 78.19 272 ASP A O 1
ATOM 2047 N N . TRP A 1 273 ? 8.429 -8.562 -12.726 1.00 75.38 273 TRP A N 1
ATOM 2048 C CA . TRP A 1 273 ? 8.231 -8.476 -11.289 1.00 75.38 273 TRP A CA 1
ATOM 2049 C C . TRP A 1 273 ? 6.784 -8.143 -10.934 1.00 75.38 273 TRP A C 1
ATOM 2051 O O . TRP A 1 273 ? 6.198 -8.816 -10.093 1.00 75.38 273 TRP A O 1
ATOM 2061 N N . TRP A 1 274 ? 6.145 -7.173 -11.593 1.00 69.75 274 TRP A N 1
ATOM 2062 C CA . TRP A 1 274 ? 4.750 -6.830 -11.302 1.00 69.75 274 TRP A CA 1
ATOM 2063 C C . TRP A 1 274 ? 3.813 -8.031 -11.454 1.00 69.75 274 TRP A C 1
ATOM 2065 O O . TRP A 1 274 ? 2.868 -8.187 -10.672 1.00 69.75 274 TRP A O 1
ATOM 2075 N N . SER A 1 275 ? 4.088 -8.883 -12.444 1.00 71.31 275 SER A N 1
ATOM 2076 C CA . SER A 1 275 ? 3.322 -10.099 -12.703 1.00 71.31 275 SER A CA 1
ATOM 2077 C C . SER A 1 275 ? 3.519 -11.184 -11.636 1.00 71.31 275 SER A C 1
ATOM 2079 O O . SER A 1 275 ? 2.566 -11.900 -11.336 1.00 71.31 275 SER A O 1
ATOM 2081 N N . SER A 1 276 ? 4.702 -11.255 -11.015 1.00 70.38 276 SER A N 1
ATOM 2082 C CA . SER A 1 276 ? 5.119 -12.347 -10.119 1.00 70.38 276 SER A CA 1
ATOM 2083 C C . SER A 1 276 ? 5.323 -11.939 -8.651 1.00 70.38 276 SER A C 1
ATOM 2085 O O . SER A 1 276 ? 5.471 -12.795 -7.785 1.00 70.38 276 SER A O 1
ATOM 2087 N N . ARG A 1 277 ? 5.247 -10.648 -8.298 1.00 66.69 277 ARG A N 1
ATOM 2088 C CA . ARG A 1 277 ? 5.529 -10.117 -6.941 1.00 66.69 277 ARG A CA 1
ATOM 2089 C C . ARG A 1 277 ? 4.670 -10.695 -5.813 1.00 66.69 277 ARG A C 1
ATOM 2091 O O . ARG A 1 277 ? 4.958 -10.499 -4.638 1.00 66.69 277 ARG A O 1
ATOM 2098 N N . LYS A 1 278 ? 3.562 -11.363 -6.145 1.00 68.56 278 LYS A N 1
ATOM 2099 C CA . LYS A 1 278 ? 2.690 -12.038 -5.169 1.00 68.56 278 LYS A CA 1
ATOM 2100 C C . LYS A 1 278 ? 2.989 -13.532 -5.038 1.00 68.56 278 LYS A C 1
ATOM 2102 O O . LYS A 1 278 ? 2.514 -14.152 -4.085 1.00 68.56 278 LYS A O 1
ATOM 2107 N N . ASP A 1 279 ? 3.805 -14.092 -5.926 1.00 72.94 279 ASP A N 1
ATOM 2108 C CA . ASP A 1 279 ? 4.137 -15.515 -5.949 1.00 72.94 279 ASP A CA 1
ATOM 2109 C C . ASP A 1 279 ? 4.937 -15.922 -4.718 1.00 72.94 279 ASP A C 1
ATOM 2111 O O . ASP A 1 279 ? 4.756 -17.034 -4.234 1.00 72.94 279 ASP A O 1
ATOM 2115 N N . VAL A 1 280 ? 5.734 -15.017 -4.134 1.00 72.25 280 VAL A N 1
ATOM 2116 C CA . VAL A 1 280 ? 6.506 -15.288 -2.908 1.00 72.25 280 VAL A CA 1
ATOM 2117 C C . VAL A 1 280 ? 5.634 -15.843 -1.776 1.00 72.25 280 VAL A C 1
ATOM 2119 O O . VAL A 1 280 ? 6.058 -16.752 -1.066 1.00 72.25 280 VAL A O 1
ATOM 2122 N N . ILE A 1 281 ? 4.383 -15.381 -1.652 1.00 74.31 281 ILE A N 1
ATOM 2123 C CA . ILE A 1 281 ? 3.440 -15.888 -0.645 1.00 74.31 281 ILE A CA 1
ATOM 2124 C C . ILE A 1 281 ? 3.054 -17.336 -0.961 1.00 74.31 281 ILE A C 1
ATOM 2126 O O . ILE A 1 281 ? 3.056 -18.189 -0.075 1.00 74.31 281 ILE A O 1
ATOM 2130 N N . GLY A 1 282 ? 2.750 -17.626 -2.229 1.00 77.88 282 GLY A N 1
ATOM 2131 C CA . GLY A 1 282 ? 2.417 -18.972 -2.692 1.00 77.88 282 GLY A CA 1
ATOM 2132 C C . GLY A 1 282 ? 3.596 -19.940 -2.578 1.00 77.88 282 GLY A C 1
ATOM 2133 O O . GLY A 1 282 ? 3.416 -21.075 -2.140 1.00 77.88 282 GLY A O 1
ATOM 2134 N N . LEU A 1 283 ? 4.806 -19.481 -2.900 1.00 81.50 283 LEU A N 1
ATOM 2135 C CA . LEU A 1 283 ? 6.048 -20.244 -2.786 1.00 81.50 283 LEU A CA 1
ATOM 2136 C C . LEU A 1 283 ? 6.370 -20.565 -1.324 1.00 81.50 283 LEU A C 1
ATOM 2138 O O . LEU A 1 283 ? 6.618 -21.727 -1.000 1.00 81.50 283 LEU A O 1
ATOM 2142 N N . ALA A 1 284 ? 6.295 -19.575 -0.429 1.00 82.56 284 ALA A N 1
ATOM 2143 C CA . ALA A 1 284 ? 6.520 -19.771 1.001 1.00 82.56 284 ALA A CA 1
ATOM 2144 C C . ALA A 1 284 ? 5.458 -20.690 1.627 1.00 82.56 284 ALA A C 1
ATOM 2146 O O . ALA A 1 284 ? 5.795 -21.605 2.380 1.00 82.56 284 ALA A O 1
ATOM 2147 N N . ALA A 1 285 ? 4.182 -20.514 1.268 1.00 83.31 285 ALA A N 1
ATOM 2148 C CA . ALA A 1 285 ? 3.104 -21.399 1.706 1.00 83.31 285 ALA A CA 1
ATOM 2149 C C . ALA A 1 285 ? 3.292 -22.835 1.186 1.00 83.31 285 ALA A C 1
ATOM 2151 O O . ALA A 1 285 ? 3.094 -23.793 1.934 1.00 83.31 285 ALA A O 1
ATOM 2152 N N . GLY A 1 286 ? 3.719 -23.001 -0.069 1.00 85.19 286 GLY A N 1
ATOM 2153 C CA . GLY A 1 286 ? 4.038 -24.300 -0.662 1.00 85.19 286 GLY A CA 1
ATOM 2154 C C . GLY A 1 286 ? 5.216 -24.991 0.027 1.00 85.19 286 GLY A C 1
ATOM 2155 O O . GLY A 1 286 ? 5.147 -26.192 0.306 1.00 85.19 286 GLY A O 1
ATOM 2156 N N . ALA A 1 287 ? 6.265 -24.242 0.370 1.00 87.12 287 ALA A N 1
ATOM 2157 C CA . ALA A 1 287 ? 7.405 -24.743 1.134 1.00 87.12 287 ALA A CA 1
ATOM 2158 C C . ALA A 1 287 ? 6.989 -25.171 2.551 1.00 87.12 287 ALA A C 1
ATOM 2160 O O . ALA A 1 287 ? 7.306 -26.281 2.987 1.00 87.12 287 ALA A O 1
ATOM 2161 N N . ALA A 1 288 ? 6.200 -24.343 3.243 1.00 88.75 288 ALA A N 1
ATOM 2162 C CA . ALA A 1 288 ? 5.643 -24.663 4.555 1.00 88.75 288 ALA A CA 1
ATOM 2163 C C . ALA A 1 288 ? 4.780 -25.934 4.514 1.00 88.75 288 ALA A C 1
ATOM 2165 O O . ALA A 1 288 ? 4.984 -26.850 5.311 1.00 88.75 288 ALA A O 1
ATOM 2166 N N . ALA A 1 289 ? 3.864 -26.036 3.547 1.00 87.44 289 ALA A N 1
ATOM 2167 C CA . ALA A 1 289 ? 3.030 -27.217 3.338 1.00 87.44 289 ALA A CA 1
ATOM 2168 C C . ALA A 1 289 ? 3.872 -28.473 3.060 1.00 87.44 289 ALA A C 1
ATOM 2170 O O . ALA A 1 289 ? 3.626 -29.529 3.647 1.00 87.44 289 ALA A O 1
ATOM 2171 N N . SER A 1 290 ? 4.904 -28.348 2.222 1.00 88.19 290 SER A N 1
ATOM 2172 C CA . SER A 1 290 ? 5.828 -29.441 1.904 1.00 88.19 290 SER A CA 1
ATOM 2173 C C . SER A 1 290 ? 6.587 -29.920 3.140 1.00 88.19 290 SER A C 1
ATOM 2175 O O . SER A 1 290 ? 6.705 -31.127 3.346 1.00 88.19 290 SER A O 1
ATOM 2177 N N . ARG A 1 291 ? 7.035 -29.010 4.014 1.00 88.94 291 ARG A N 1
ATOM 2178 C CA . ARG A 1 291 ? 7.673 -29.366 5.291 1.00 88.94 291 ARG A CA 1
ATOM 2179 C C . ARG A 1 291 ? 6.701 -30.085 6.226 1.00 88.94 291 ARG A C 1
ATOM 2181 O O . ARG A 1 291 ? 7.036 -31.140 6.763 1.00 88.94 291 ARG A O 1
ATOM 2188 N N . LEU A 1 292 ? 5.492 -29.544 6.382 1.00 89.94 292 LEU A N 1
ATOM 2189 C CA . LEU A 1 292 ? 4.458 -30.098 7.260 1.00 89.94 292 LEU A CA 1
ATOM 2190 C C . LEU A 1 292 ? 4.022 -31.508 6.841 1.00 89.94 292 LEU A C 1
ATOM 2192 O O . LEU A 1 292 ? 3.831 -32.360 7.705 1.00 89.94 292 LEU A O 1
ATOM 2196 N N . MET A 1 293 ? 3.869 -31.766 5.539 1.00 88.75 293 MET A N 1
ATOM 2197 C CA . MET A 1 293 ? 3.406 -33.060 5.018 1.00 88.75 293 MET A CA 1
ATOM 2198 C C . MET A 1 293 ? 4.547 -34.050 4.771 1.00 88.75 293 MET A C 1
ATOM 2200 O O . MET A 1 293 ? 4.391 -35.245 5.014 1.00 88.75 293 MET A O 1
ATOM 2204 N N . GLY A 1 294 ? 5.684 -33.565 4.271 1.00 87.81 294 GLY A N 1
ATOM 2205 C CA . GLY A 1 294 ? 6.810 -34.391 3.843 1.00 87.81 294 GLY A CA 1
ATOM 2206 C C . GLY A 1 294 ? 7.693 -34.857 4.994 1.00 87.81 294 GLY A C 1
ATOM 2207 O O . GLY A 1 294 ? 8.180 -35.986 4.960 1.00 87.81 294 GLY A O 1
ATOM 2208 N N . ASN A 1 295 ? 7.870 -34.031 6.033 1.00 84.62 295 ASN A N 1
ATOM 2209 C CA . ASN A 1 295 ? 8.687 -34.399 7.188 1.00 84.62 295 ASN A CA 1
ATOM 2210 C C . ASN A 1 295 ? 8.080 -33.968 8.543 1.00 84.62 295 ASN A C 1
ATOM 2212 O O . ASN A 1 295 ? 8.689 -33.195 9.287 1.00 84.62 295 ASN A O 1
ATOM 2216 N N . PRO A 1 296 ? 6.903 -34.507 8.934 1.00 84.56 296 PRO A N 1
ATOM 2217 C CA . PRO A 1 296 ? 6.199 -34.095 10.155 1.00 84.56 296 PRO A CA 1
ATOM 2218 C C . PRO A 1 296 ? 7.003 -34.253 11.456 1.00 84.56 296 PRO A C 1
ATOM 2220 O O . PRO A 1 296 ? 6.664 -33.640 12.464 1.00 84.56 296 PRO A O 1
ATOM 2223 N N . ARG A 1 297 ? 8.040 -35.104 11.474 1.00 86.19 297 ARG A N 1
ATOM 2224 C CA . ARG A 1 297 ? 8.887 -35.332 12.659 1.00 86.19 297 ARG A CA 1
ATOM 2225 C C . ARG A 1 297 ? 9.876 -34.195 12.921 1.00 86.19 297 ARG A C 1
ATOM 2227 O O . ARG A 1 297 ? 10.313 -34.049 14.055 1.00 86.19 297 ARG A O 1
ATOM 2234 N N . GLU A 1 298 ? 10.212 -33.413 11.899 1.00 85.62 298 GLU A N 1
ATOM 2235 C CA . GLU A 1 298 ? 11.125 -32.262 11.984 1.00 85.62 298 GLU A CA 1
ATOM 2236 C C . GLU A 1 298 ? 10.385 -30.928 12.149 1.00 85.62 298 GLU A C 1
ATOM 2238 O O . GLU A 1 298 ? 10.995 -29.855 12.137 1.00 85.62 298 GLU A O 1
ATOM 2243 N N . VAL A 1 299 ? 9.058 -30.981 12.278 1.00 90.25 299 VAL A N 1
ATOM 2244 C CA . VAL A 1 299 ? 8.234 -29.814 12.574 1.00 90.25 299 VAL A CA 1
ATOM 2245 C C . VAL A 1 299 ? 8.290 -29.554 14.082 1.00 90.25 299 VAL A C 1
ATOM 2247 O O . VAL A 1 299 ? 7.944 -30.446 14.865 1.00 90.25 299 VAL A O 1
ATOM 2250 N N . PRO A 1 300 ? 8.672 -28.342 14.520 1.00 90.88 300 PRO A N 1
ATOM 2251 C CA . PRO A 1 300 ? 8.615 -27.965 15.926 1.00 90.88 300 PRO A CA 1
ATOM 2252 C C . PRO A 1 300 ? 7.158 -27.683 16.329 1.00 90.88 300 PRO A C 1
ATOM 2254 O O . PRO A 1 300 ? 6.732 -26.540 16.452 1.00 90.88 300 PRO A O 1
ATOM 2257 N N . TRP A 1 301 ? 6.360 -28.743 16.510 1.00 92.69 301 TRP A N 1
ATOM 2258 C CA . TRP A 1 301 ? 4.913 -28.640 16.742 1.00 92.69 301 TRP A CA 1
ATOM 2259 C C . TRP A 1 301 ? 4.547 -27.797 17.961 1.00 92.69 301 TRP A C 1
ATOM 2261 O O . TRP A 1 301 ? 3.569 -27.060 17.906 1.00 92.69 301 TRP A O 1
ATOM 2271 N N . LEU A 1 302 ? 5.313 -27.895 19.051 1.00 93.44 302 LEU A N 1
ATOM 2272 C CA . LEU A 1 302 ? 5.051 -27.100 20.251 1.00 93.44 302 LEU A CA 1
ATOM 2273 C C . LEU A 1 302 ? 5.248 -25.607 19.982 1.00 93.44 302 LEU A C 1
ATOM 2275 O O . LEU A 1 302 ? 4.366 -24.824 20.323 1.00 93.44 302 LEU A O 1
ATOM 2279 N N . ASP A 1 303 ? 6.337 -25.230 19.310 1.00 91.00 303 ASP A N 1
ATOM 2280 C CA . ASP A 1 303 ? 6.617 -23.832 18.972 1.00 91.00 303 ASP A CA 1
ATOM 2281 C C . ASP A 1 303 ? 5.607 -23.300 17.954 1.00 91.00 303 ASP A C 1
ATOM 2283 O O . ASP A 1 303 ? 5.106 -22.188 18.105 1.00 91.00 303 ASP A O 1
ATOM 2287 N N . LEU A 1 304 ? 5.241 -24.106 16.952 1.00 93.81 304 LEU A N 1
ATOM 2288 C CA . LEU A 1 304 ? 4.233 -23.744 15.956 1.00 93.81 304 LEU A CA 1
ATOM 2289 C C . LEU A 1 304 ? 2.852 -23.538 16.596 1.00 93.81 304 LEU A C 1
ATOM 2291 O O . LEU A 1 304 ? 2.183 -22.549 16.298 1.00 93.81 304 LEU A O 1
ATOM 2295 N N . LEU A 1 305 ? 2.425 -24.436 17.491 1.00 94.25 305 LEU A N 1
ATOM 2296 C CA . LEU A 1 305 ? 1.148 -24.319 18.204 1.00 94.25 305 LEU A CA 1
ATOM 2297 C C . LEU A 1 305 ? 1.152 -23.140 19.179 1.00 94.25 305 LEU A C 1
ATOM 2299 O O . LEU A 1 305 ? 0.176 -22.395 19.223 1.00 94.25 305 LEU A O 1
ATOM 2303 N N . ALA A 1 306 ? 2.241 -22.943 19.928 1.00 95.00 306 ALA A N 1
ATOM 2304 C CA . ALA A 1 306 ? 2.398 -21.803 20.825 1.00 95.00 306 ALA A CA 1
ATOM 2305 C C . ALA A 1 306 ? 2.367 -20.477 20.050 1.00 95.00 306 ALA A C 1
ATOM 2307 O O . ALA A 1 306 ? 1.642 -19.565 20.437 1.00 95.00 306 ALA A O 1
ATOM 2308 N N . THR A 1 307 ? 3.068 -20.406 18.914 1.00 95.94 307 THR A N 1
ATOM 2309 C CA . THR A 1 307 ? 3.074 -19.239 18.018 1.00 95.94 307 THR A CA 1
ATOM 2310 C C . THR A 1 307 ? 1.687 -18.986 17.441 1.00 95.94 307 THR A C 1
ATOM 2312 O O . THR A 1 307 ? 1.192 -17.869 17.509 1.00 95.94 307 THR A O 1
ATOM 2315 N N . THR A 1 308 ? 1.011 -20.019 16.933 1.00 95.88 308 THR A N 1
ATOM 2316 C CA . THR A 1 308 ? -0.353 -19.890 16.391 1.00 95.88 308 THR A CA 1
ATOM 2317 C C . THR A 1 308 ? -1.322 -19.389 17.457 1.00 95.88 308 THR A C 1
ATOM 2319 O O . THR A 1 308 ? -2.129 -18.503 17.189 1.00 95.88 308 THR A O 1
ATOM 2322 N N . LYS A 1 309 ? -1.229 -19.922 18.682 1.00 95.25 309 LYS A N 1
ATOM 2323 C CA . LYS A 1 309 ? -2.057 -19.476 19.802 1.00 95.25 309 LYS A CA 1
ATOM 2324 C C . LYS A 1 309 ? -1.781 -18.012 20.150 1.00 95.25 309 LYS A C 1
ATOM 2326 O O . LYS A 1 309 ? -2.738 -17.267 20.317 1.00 95.25 309 LYS A O 1
ATOM 2331 N N . ALA A 1 310 ? -0.513 -17.608 20.232 1.00 94.94 310 ALA A N 1
ATOM 2332 C CA . ALA A 1 310 ? -0.144 -16.217 20.487 1.00 94.94 310 ALA A CA 1
ATOM 2333 C C . ALA A 1 310 ? -0.726 -15.289 19.411 1.00 94.94 310 ALA A C 1
ATOM 2335 O O . ALA A 1 310 ? -1.425 -14.342 19.740 1.00 94.94 310 ALA A O 1
ATOM 2336 N N . LEU A 1 311 ? -0.574 -15.636 18.130 1.00 96.44 311 LEU A N 1
ATOM 2337 C CA . LEU A 1 311 ? -1.122 -14.856 17.016 1.00 96.44 311 LEU A CA 1
ATOM 2338 C C . LEU A 1 311 ? -2.658 -14.765 17.034 1.00 96.44 311 LEU A C 1
ATOM 2340 O O . LEU A 1 311 ? -3.212 -13.736 16.650 1.00 96.44 311 LEU A O 1
ATOM 2344 N N . LEU A 1 312 ? -3.358 -15.814 17.476 1.00 96.00 312 LEU A N 1
ATOM 2345 C CA . LEU A 1 312 ? -4.810 -15.789 17.682 1.00 96.00 312 LEU A CA 1
ATOM 2346 C C . LEU A 1 312 ? -5.204 -14.887 18.864 1.00 96.00 312 LEU A C 1
ATOM 2348 O O . LEU A 1 312 ? -6.104 -14.058 18.733 1.00 96.00 312 LEU A O 1
ATOM 2352 N N . ASP A 1 313 ? -4.528 -15.026 20.007 1.00 92.56 313 ASP A N 1
ATOM 2353 C CA . ASP A 1 313 ? -4.787 -14.230 21.215 1.00 92.56 313 ASP A CA 1
ATOM 2354 C C . ASP A 1 313 ? -4.482 -12.733 20.985 1.00 92.56 313 ASP A C 1
ATOM 2356 O O . ASP A 1 313 ? -5.211 -11.860 21.462 1.00 92.56 313 ASP A O 1
ATOM 2360 N N . GLU A 1 314 ? -3.432 -12.443 20.214 1.00 93.12 314 GLU A N 1
ATOM 2361 C CA . GLU A 1 314 ? -2.984 -11.109 19.797 1.00 93.12 314 GLU A CA 1
ATOM 2362 C C . GLU A 1 314 ? -3.753 -10.584 18.571 1.00 93.12 314 GLU A C 1
ATOM 2364 O O . GLU A 1 314 ? -3.496 -9.478 18.100 1.00 93.12 314 GLU A O 1
ATOM 2369 N N . ARG A 1 315 ? -4.742 -11.326 18.052 1.00 95.06 315 ARG A N 1
ATOM 2370 C CA . ARG A 1 315 ? -5.591 -10.922 16.912 1.00 95.06 315 ARG A CA 1
ATOM 2371 C C . ARG A 1 315 ? -4.809 -10.604 15.625 1.00 95.06 315 ARG A C 1
ATOM 2373 O O . ARG A 1 315 ? -5.257 -9.778 14.829 1.00 95.06 315 ARG A O 1
ATOM 2380 N N . HIS A 1 316 ? -3.663 -11.248 15.430 1.00 95.88 316 HIS A N 1
ATOM 2381 C CA . HIS A 1 316 ? -2.939 -11.309 14.155 1.00 95.88 316 HIS A CA 1
ATOM 2382 C C . HIS A 1 316 ? -3.491 -12.421 13.249 1.00 95.88 316 HIS A C 1
ATOM 2384 O O . HIS A 1 316 ? -3.369 -12.349 12.028 1.00 95.88 316 HIS A O 1
ATOM 2390 N N . ILE A 1 317 ? -4.139 -13.431 13.847 1.00 97.38 317 ILE A N 1
ATOM 2391 C CA . ILE A 1 317 ? -4.996 -14.404 13.163 1.00 97.38 317 ILE A CA 1
ATOM 2392 C C . ILE A 1 317 ? -6.421 -14.260 13.698 1.00 97.38 317 ILE A C 1
ATOM 2394 O O . ILE A 1 317 ? -6.635 -14.197 14.908 1.00 97.38 317 ILE A O 1
ATOM 2398 N N . GLN A 1 318 ? -7.402 -14.226 12.800 1.00 97.81 318 GLN A N 1
ATOM 2399 C CA . GLN A 1 318 ? -8.822 -14.170 13.143 1.00 97.81 318 GLN A CA 1
ATOM 2400 C C . GLN A 1 318 ? -9.595 -15.188 12.306 1.00 97.81 318 GLN A C 1
ATOM 2402 O O . GLN A 1 318 ? -9.271 -15.422 11.140 1.00 97.81 318 GLN A O 1
ATOM 2407 N N . ILE A 1 319 ? -10.605 -15.817 12.903 1.00 98.00 319 ILE A N 1
ATOM 2408 C CA . ILE A 1 319 ? -11.357 -16.904 12.272 1.00 98.00 319 ILE A CA 1
ATOM 2409 C C . ILE A 1 319 ? -12.845 -16.570 12.284 1.00 98.00 319 ILE A C 1
ATOM 2411 O O . ILE A 1 319 ? -13.383 -16.082 13.270 1.00 98.00 319 ILE A O 1
ATOM 2415 N N . TYR A 1 320 ? -13.520 -16.849 11.180 1.00 98.00 320 TYR A N 1
ATOM 2416 C CA . TYR A 1 320 ? -14.969 -16.807 11.074 1.00 98.00 320 TYR A CA 1
ATOM 2417 C C . TYR A 1 320 ? -15.459 -18.109 10.447 1.00 98.00 320 TYR A C 1
ATOM 2419 O O . TYR A 1 320 ? -14.877 -18.584 9.472 1.00 98.00 320 TYR A O 1
ATOM 2427 N N . ALA A 1 321 ? -16.536 -18.671 10.980 1.00 97.69 321 ALA A N 1
ATOM 2428 C CA . ALA A 1 321 ? -17.229 -19.820 10.421 1.00 97.69 321 ALA A CA 1
ATOM 2429 C C . ALA A 1 321 ? -18.709 -19.493 10.186 1.00 97.69 321 ALA A C 1
ATOM 2431 O O . ALA A 1 321 ? -19.357 -18.827 10.994 1.00 97.69 321 ALA A O 1
ATOM 2432 N N . ARG A 1 322 ? -19.260 -19.995 9.078 1.00 95.56 322 ARG A N 1
ATOM 2433 C CA . ARG A 1 322 ? -20.694 -19.906 8.774 1.00 95.56 322 ARG A CA 1
ATOM 2434 C C . ARG A 1 322 ? -21.509 -20.883 9.629 1.00 95.56 322 ARG A C 1
ATOM 2436 O O . ARG A 1 322 ? -22.658 -20.589 9.949 1.00 95.56 322 ARG A O 1
ATOM 2443 N N . ASP A 1 323 ? -20.911 -22.013 10.022 1.00 96.88 323 ASP A N 1
ATOM 2444 C CA . ASP A 1 323 ? -21.508 -22.959 10.968 1.00 96.88 323 ASP A CA 1
ATOM 2445 C C . ASP A 1 323 ? -21.624 -22.332 12.375 1.00 96.88 323 ASP A C 1
ATOM 2447 O O . ASP A 1 323 ? -20.599 -21.993 12.977 1.00 96.88 323 ASP A O 1
ATOM 2451 N N . PRO A 1 324 ? -22.840 -22.194 12.941 1.00 96.50 324 PRO A N 1
ATOM 2452 C CA . PRO A 1 324 ? -23.032 -21.520 14.225 1.00 96.50 324 PRO A CA 1
ATOM 2453 C C . PRO A 1 324 ? -22.357 -22.219 15.409 1.00 96.50 324 PRO A C 1
ATOM 2455 O O . PRO A 1 324 ? -21.964 -21.552 16.366 1.00 96.50 324 PRO A O 1
ATOM 2458 N N . ALA A 1 325 ? -22.225 -23.550 15.374 1.00 97.38 325 ALA A N 1
ATOM 2459 C CA . ALA A 1 325 ? -21.605 -24.291 16.467 1.00 97.38 325 ALA A CA 1
ATOM 2460 C C . ALA A 1 325 ? -20.090 -24.047 16.498 1.00 97.38 325 ALA A C 1
ATOM 2462 O O . ALA A 1 325 ? -19.532 -23.761 17.559 1.00 97.38 325 ALA A O 1
ATOM 2463 N N . LEU A 1 326 ? -19.436 -24.092 15.337 1.00 96.88 326 LEU A N 1
ATOM 2464 C CA . LEU A 1 326 ? -18.023 -23.759 15.201 1.00 96.88 326 LEU A CA 1
ATOM 2465 C C . LEU A 1 326 ? -17.761 -22.281 15.511 1.00 96.88 326 LEU A C 1
ATOM 2467 O O . LEU A 1 326 ? -16.830 -21.977 16.255 1.00 96.88 326 LEU A O 1
ATOM 2471 N N . GLN A 1 327 ? -18.604 -21.373 15.013 1.00 97.50 327 GLN A N 1
ATOM 2472 C CA . GLN A 1 327 ? -18.485 -19.943 15.300 1.00 97.50 327 GLN A CA 1
ATOM 2473 C C . GLN A 1 327 ? -18.594 -19.654 16.801 1.00 97.50 327 GLN A C 1
ATOM 2475 O O . GLN A 1 327 ? -17.789 -18.894 17.329 1.00 97.50 327 GLN A O 1
ATOM 2480 N N . GLY A 1 328 ? -19.507 -20.322 17.515 1.00 96.81 328 GLY A N 1
ATOM 2481 C CA . GLY A 1 328 ? -19.625 -20.188 18.968 1.00 96.81 328 GLY A CA 1
ATOM 2482 C C . GLY A 1 328 ? -18.363 -20.619 19.726 1.00 96.81 328 GLY A C 1
ATOM 2483 O O . GLY A 1 328 ? -17.995 -19.985 20.712 1.00 96.81 328 GLY A O 1
ATOM 2484 N N . ILE A 1 329 ? -17.654 -21.654 19.254 1.00 96.19 329 ILE A N 1
ATOM 2485 C CA . ILE A 1 329 ? -16.357 -22.065 19.825 1.00 96.19 329 ILE A CA 1
ATOM 2486 C C . ILE A 1 329 ? -15.299 -20.989 19.559 1.00 96.19 329 ILE A C 1
ATOM 2488 O O . ILE A 1 329 ? -14.585 -20.579 20.472 1.00 96.19 329 ILE A O 1
ATOM 2492 N N . ILE A 1 330 ? -15.214 -20.509 18.318 1.00 96.94 330 ILE A N 1
ATOM 2493 C CA . ILE A 1 330 ? -14.261 -19.473 17.904 1.00 96.94 330 ILE A CA 1
ATOM 2494 C C . ILE A 1 330 ? -14.465 -18.184 18.723 1.00 96.94 330 ILE A C 1
ATOM 2496 O O . ILE A 1 330 ? -13.497 -17.594 19.209 1.00 96.94 330 ILE A O 1
ATOM 2500 N N . GLU A 1 331 ? -15.714 -17.764 18.926 1.00 95.12 331 GLU A N 1
ATOM 2501 C CA . GLU A 1 331 ? -16.078 -16.593 19.731 1.00 95.12 331 GLU A CA 1
ATOM 2502 C C . GLU A 1 331 ? -15.772 -16.787 21.216 1.00 95.12 331 GLU A C 1
ATOM 2504 O O . GLU A 1 331 ? -15.207 -15.889 21.840 1.00 95.12 331 GLU A O 1
ATOM 2509 N N . ALA A 1 332 ? -16.067 -17.964 21.777 1.00 92.81 332 ALA A N 1
ATOM 2510 C CA . ALA A 1 332 ? -15.783 -18.274 23.179 1.00 92.81 332 ALA A CA 1
ATOM 2511 C C . ALA A 1 332 ? -14.284 -18.201 23.516 1.00 92.81 332 ALA A C 1
ATOM 2513 O O . ALA A 1 332 ? -13.921 -17.875 24.646 1.00 92.81 332 ALA A O 1
ATOM 2514 N N . HIS A 1 333 ? -13.416 -18.468 22.537 1.00 92.81 333 HIS A N 1
ATOM 2515 C CA . HIS A 1 333 ? -11.965 -18.337 22.673 1.00 92.81 333 HIS A CA 1
ATOM 2516 C C . HIS A 1 333 ? -11.420 -16.950 22.286 1.00 92.81 333 HIS A C 1
ATOM 2518 O O . HIS A 1 333 ? -10.221 -16.716 22.411 1.00 92.81 333 HIS A O 1
ATOM 2524 N N . GLY A 1 334 ? -12.267 -16.022 21.828 1.00 91.94 334 GLY A N 1
ATOM 2525 C CA . GLY A 1 334 ? -11.851 -14.687 21.379 1.00 91.94 334 GLY A CA 1
ATOM 2526 C C . GLY A 1 334 ? -11.159 -14.661 20.010 1.00 91.94 334 GLY A C 1
ATOM 2527 O O . GLY A 1 334 ? -10.742 -13.598 19.555 1.00 91.94 334 GLY A O 1
ATOM 2528 N N . TRP A 1 335 ? -11.084 -15.799 19.318 1.00 96.12 335 TRP A N 1
ATOM 2529 C CA . TRP A 1 335 ? -10.437 -15.948 18.007 1.00 96.12 335 TRP A CA 1
ATOM 2530 C C . TRP A 1 335 ? -11.263 -15.366 16.861 1.00 96.12 335 TRP A C 1
ATOM 2532 O O . TRP A 1 335 ? -10.765 -15.195 15.751 1.00 96.12 335 TRP A O 1
ATOM 2542 N N . ALA A 1 336 ? -12.524 -15.033 17.139 1.00 96.56 336 ALA A N 1
ATOM 2543 C CA . ALA A 1 336 ? -13.418 -14.409 16.179 1.00 96.56 336 ALA A CA 1
ATOM 2544 C C . ALA A 1 336 ? -12.992 -12.993 15.806 1.00 96.56 336 ALA A C 1
ATOM 2546 O O . ALA A 1 336 ? -13.538 -12.442 14.864 1.00 96.56 336 ALA A O 1
ATOM 2547 N N . GLY A 1 337 ? -12.105 -12.354 16.576 1.00 94.19 337 GLY A N 1
ATOM 2548 C CA . GLY A 1 337 ? -11.771 -10.956 16.334 1.00 94.19 337 GLY A CA 1
ATOM 2549 C C . GLY A 1 337 ? -12.939 -9.988 16.544 1.00 94.19 337 GLY A C 1
ATOM 2550 O O . GLY A 1 337 ? -12.826 -8.829 16.163 1.00 94.19 337 GLY A O 1
ATOM 2551 N N . ALA A 1 338 ? -14.036 -10.451 17.149 1.00 95.38 338 ALA A N 1
ATOM 2552 C CA . ALA A 1 338 ? -15.239 -9.666 17.373 1.00 95.38 338 ALA A CA 1
ATOM 2553 C C . ALA A 1 338 ? -14.959 -8.442 18.254 1.00 95.38 338 ALA A C 1
ATOM 2555 O O . ALA A 1 338 ? -14.063 -8.454 19.119 1.00 95.38 338 ALA A O 1
ATOM 2556 N N . MET A 1 339 ? -15.749 -7.392 18.051 1.00 94.81 339 MET A N 1
ATOM 2557 C CA . MET A 1 339 ? -15.822 -6.291 19.007 1.00 94.81 339 MET A CA 1
ATOM 2558 C C . MET A 1 339 ? -16.392 -6.802 20.332 1.00 94.81 339 MET A C 1
ATOM 2560 O O . MET A 1 339 ? -17.304 -7.632 20.355 1.00 94.81 339 MET A O 1
ATOM 2564 N N . ALA A 1 340 ? -15.859 -6.316 21.454 1.00 92.69 340 ALA A N 1
ATOM 2565 C CA . ALA A 1 340 ? -16.467 -6.604 22.745 1.00 92.69 340 ALA A CA 1
ATOM 2566 C C . ALA A 1 340 ? -17.917 -6.077 22.756 1.00 92.69 340 ALA A C 1
ATOM 2568 O O . ALA A 1 340 ? -18.184 -5.018 22.173 1.00 92.69 340 ALA A O 1
ATOM 2569 N N . PRO A 1 341 ? -18.858 -6.793 23.396 1.00 90.12 341 PRO A N 1
ATOM 2570 C CA . PRO A 1 341 ? -20.252 -6.371 23.458 1.00 90.12 341 PRO A CA 1
ATOM 2571 C C . PRO A 1 341 ? -20.396 -5.018 24.163 1.00 90.12 341 PRO A C 1
ATOM 2573 O O . PRO A 1 341 ? -19.578 -4.640 25.000 1.00 90.12 341 PRO A O 1
ATOM 2576 N N . ALA A 1 342 ? -21.436 -4.263 23.818 1.00 89.75 342 ALA A N 1
ATOM 2577 C CA . ALA A 1 342 ? -21.778 -3.044 24.541 1.00 89.75 342 ALA A CA 1
ATOM 2578 C C . ALA A 1 342 ? -22.442 -3.413 25.874 1.00 89.75 342 ALA A C 1
ATOM 2580 O O . ALA A 1 342 ? -23.569 -3.908 25.886 1.00 89.75 342 ALA A O 1
ATOM 2581 N N . THR A 1 343 ? -21.744 -3.184 26.986 1.00 88.62 343 THR A N 1
ATOM 2582 C CA . THR A 1 343 ? -22.287 -3.372 28.336 1.00 88.62 343 THR A CA 1
ATOM 2583 C C . THR A 1 343 ? -22.738 -2.025 28.894 1.00 88.62 343 THR A C 1
ATOM 2585 O O . THR A 1 343 ? -21.992 -1.050 28.857 1.00 88.62 343 THR A O 1
ATOM 2588 N N . ALA A 1 344 ? -23.959 -1.957 29.426 1.00 87.12 344 ALA A N 1
ATOM 2589 C CA . ALA A 1 344 ? -24.443 -0.747 30.086 1.00 87.12 344 ALA A CA 1
ATOM 2590 C C . ALA A 1 344 ? -23.584 -0.417 31.321 1.00 87.12 344 ALA A C 1
ATOM 2592 O O . ALA A 1 344 ? -23.310 -1.301 32.133 1.00 87.12 344 ALA A O 1
ATOM 2593 N N . GLY A 1 345 ? -23.188 0.850 31.466 1.00 89.81 345 GLY A N 1
ATOM 2594 C CA . GLY A 1 345 ? -22.346 1.321 32.572 1.00 89.81 345 GLY A CA 1
ATOM 2595 C C . GLY A 1 345 ? -20.848 1.010 32.438 1.00 89.81 345 GLY A C 1
ATOM 2596 O O . GLY A 1 345 ? -20.092 1.335 33.353 1.00 89.81 345 GLY A O 1
ATOM 2597 N N . GLU A 1 346 ? -20.402 0.415 31.326 1.00 93.88 346 GLU A N 1
ATOM 2598 C CA . GLU A 1 346 ? -18.978 0.219 31.020 1.00 93.88 346 GLU A CA 1
ATOM 2599 C C . GLU A 1 346 ? -18.523 1.174 29.912 1.00 93.88 346 GLU A C 1
ATOM 2601 O O . GLU A 1 346 ? -19.215 1.358 28.907 1.00 93.88 346 GLU A O 1
ATOM 2606 N N . ASP A 1 347 ? -17.342 1.763 30.095 1.00 96.69 347 ASP A N 1
ATOM 2607 C CA . ASP A 1 347 ? -16.668 2.538 29.063 1.00 96.69 347 ASP A CA 1
ATOM 2608 C C . ASP A 1 347 ? -15.982 1.615 28.044 1.00 96.69 347 ASP A C 1
ATOM 2610 O O . ASP A 1 347 ? -15.607 0.473 28.340 1.00 96.69 347 ASP A O 1
ATOM 2614 N N . TYR A 1 348 ? -15.822 2.106 26.822 1.00 97.50 348 TYR A N 1
ATOM 2615 C CA . TYR A 1 348 ? -15.288 1.368 25.693 1.00 97.50 348 TYR A CA 1
ATOM 2616 C C . TYR A 1 348 ? -14.408 2.277 24.849 1.00 97.50 348 TYR A C 1
ATOM 2618 O O . TYR A 1 348 ? -14.842 3.343 24.426 1.00 97.50 348 TYR A O 1
ATOM 2626 N N . LEU A 1 349 ? -13.197 1.815 24.556 1.00 98.31 349 LEU A N 1
ATOM 2627 C CA . LEU A 1 349 ? -12.274 2.498 23.665 1.00 98.31 349 LEU A CA 1
ATOM 2628 C C . LEU A 1 349 ? -11.728 1.506 22.644 1.00 98.31 349 LEU A C 1
ATOM 2630 O O . LEU A 1 349 ? -11.041 0.546 22.995 1.00 98.31 349 LEU A O 1
ATOM 2634 N N . LEU A 1 350 ? -12.001 1.770 21.372 1.00 98.19 350 LEU A N 1
ATOM 2635 C CA . LEU A 1 350 ? -11.329 1.132 20.245 1.00 98.19 350 LEU A CA 1
ATOM 2636 C C . LEU A 1 350 ? -11.018 2.202 19.201 1.00 98.19 350 LEU A C 1
ATOM 2638 O O . LEU A 1 350 ? -11.925 2.866 18.704 1.00 98.19 350 LEU A O 1
ATOM 2642 N N . VAL A 1 351 ? -9.739 2.346 18.872 1.00 98.38 351 VAL A N 1
ATOM 2643 C CA . VAL A 1 351 ? -9.253 3.221 17.801 1.00 98.38 351 VAL A CA 1
ATOM 2644 C C . VAL A 1 351 ? -8.971 2.354 16.580 1.00 98.38 351 VAL A C 1
ATOM 2646 O O . VAL A 1 351 ? -8.353 1.295 16.710 1.00 98.38 351 VAL A O 1
ATOM 2649 N N . VAL A 1 352 ? -9.492 2.766 15.426 1.00 97.94 352 VAL A N 1
ATOM 2650 C CA . VAL A 1 352 ? -9.383 2.040 14.160 1.00 97.94 352 VAL A CA 1
ATOM 2651 C C . VAL A 1 352 ? -8.874 2.980 13.085 1.00 97.94 352 VAL A C 1
ATOM 2653 O O . VAL A 1 352 ? -9.616 3.841 12.613 1.00 97.94 352 VAL A O 1
ATOM 2656 N N . ASP A 1 353 ? -7.636 2.769 12.672 1.00 97.31 353 ASP A N 1
ATOM 2657 C CA . ASP A 1 353 ? -7.005 3.471 11.565 1.00 97.31 353 ASP A CA 1
ATOM 2658 C C . ASP A 1 353 ? -7.310 2.744 10.251 1.00 97.31 353 ASP A C 1
ATOM 2660 O O . ASP A 1 353 ? -7.298 1.507 10.159 1.00 97.31 353 ASP A O 1
ATOM 2664 N N . SER A 1 354 ? -7.615 3.525 9.221 1.00 95.50 354 SER A N 1
ATOM 2665 C CA . SER A 1 354 ? -7.935 3.062 7.875 1.00 95.50 354 SER A CA 1
ATOM 2666 C C . SER A 1 354 ? -7.078 3.849 6.894 1.00 95.50 354 SER A C 1
ATOM 2668 O O . SER A 1 354 ? -7.473 4.924 6.453 1.00 95.50 354 SER A O 1
ATOM 2670 N N . ASN A 1 355 ? -5.915 3.303 6.530 1.00 94.19 355 ASN A N 1
ATOM 2671 C CA . ASN A 1 355 ? -5.068 3.912 5.508 1.00 94.19 355 ASN A CA 1
ATOM 2672 C C . ASN A 1 355 ? -5.811 3.910 4.163 1.00 94.19 355 ASN A C 1
ATOM 2674 O O . ASN A 1 355 ? -6.012 2.858 3.554 1.00 94.19 355 ASN A O 1
ATOM 2678 N N . LEU A 1 356 ? -6.222 5.096 3.719 1.00 93.50 356 LEU A N 1
ATOM 2679 C CA . LEU A 1 356 ? -6.965 5.329 2.479 1.00 93.50 356 LEU A CA 1
ATOM 2680 C C . LEU A 1 356 ? -6.042 5.734 1.318 1.00 93.50 356 LEU A C 1
ATOM 2682 O O . LEU A 1 356 ? -6.515 6.196 0.277 1.00 93.50 356 LEU A O 1
ATOM 2686 N N . GLY A 1 357 ? -4.726 5.627 1.507 1.00 88.25 357 GLY A N 1
ATOM 2687 C CA . GLY A 1 357 ? -3.718 5.794 0.469 1.00 88.25 357 GLY A CA 1
ATOM 2688 C C . GLY A 1 357 ? -3.504 4.523 -0.357 1.00 88.25 357 GLY A C 1
ATOM 2689 O O . GLY A 1 357 ? -3.919 3.425 0.003 1.00 88.25 357 GLY A O 1
ATOM 2690 N N . TYR A 1 358 ? -2.798 4.662 -1.480 1.00 82.62 358 TYR A N 1
ATOM 2691 C CA . TYR A 1 358 ? -2.373 3.521 -2.305 1.00 82.62 358 TYR A CA 1
ATOM 2692 C C . TYR A 1 358 ? -1.161 2.767 -1.714 1.00 82.62 358 TYR A C 1
ATOM 2694 O O . TYR A 1 358 ? -0.783 1.699 -2.209 1.00 82.62 358 TYR A O 1
ATOM 2702 N N . ASN A 1 359 ? -0.506 3.364 -0.714 1.00 84.00 359 ASN A N 1
ATOM 2703 C CA . ASN A 1 359 ? 0.810 2.988 -0.213 1.00 84.00 359 ASN A CA 1
ATOM 2704 C C . ASN A 1 359 ? 0.719 2.152 1.085 1.00 84.00 359 ASN A C 1
ATOM 2706 O O . ASN A 1 359 ? -0.353 1.760 1.538 1.00 84.00 359 ASN A O 1
ATOM 2710 N N . LYS A 1 360 ? 1.870 1.827 1.669 1.00 86.50 360 LYS A N 1
ATOM 2711 C CA . LYS A 1 360 ? 2.054 1.031 2.895 1.00 86.50 360 LYS A CA 1
ATOM 2712 C C . LYS A 1 360 ? 2.677 1.861 4.026 1.00 86.50 360 LYS A C 1
ATOM 2714 O O . LYS A 1 360 ? 3.334 1.307 4.909 1.00 86.50 360 LYS A O 1
ATOM 2719 N N . VAL A 1 361 ? 2.475 3.181 4.010 1.00 91.38 361 VAL A N 1
ATOM 2720 C CA . VAL A 1 361 ? 3.093 4.130 4.957 1.00 91.38 361 VAL A CA 1
ATOM 2721 C C . VAL A 1 361 ? 2.709 3.867 6.411 1.00 91.38 361 VAL A C 1
ATOM 2723 O O . VAL A 1 361 ? 3.462 4.238 7.302 1.00 91.38 361 VAL A O 1
ATOM 2726 N N . THR A 1 362 ? 1.629 3.126 6.681 1.00 91.12 362 THR A N 1
ATOM 2727 C CA . THR A 1 362 ? 1.284 2.651 8.034 1.00 91.12 362 THR A CA 1
ATOM 2728 C C . THR A 1 362 ? 2.474 1.998 8.755 1.00 91.12 362 THR A C 1
ATOM 2730 O O . THR A 1 362 ? 2.613 2.161 9.961 1.00 91.12 362 THR A O 1
ATOM 2733 N N . ALA A 1 363 ? 3.377 1.315 8.036 1.00 88.12 363 ALA A N 1
ATOM 2734 C CA . ALA A 1 363 ? 4.584 0.720 8.622 1.00 88.12 363 ALA A CA 1
ATOM 2735 C C . ALA A 1 363 ? 5.614 1.752 9.138 1.00 88.12 363 ALA A C 1
ATOM 2737 O O . ALA A 1 363 ? 6.454 1.412 9.970 1.00 88.12 363 ALA A O 1
ATOM 2738 N N . SER A 1 364 ? 5.546 2.991 8.651 1.00 92.56 364 SER A N 1
ATOM 2739 C CA . SER A 1 364 ? 6.422 4.116 9.002 1.00 92.56 364 SER A CA 1
ATOM 2740 C C . SER A 1 364 ? 5.739 5.141 9.910 1.00 92.56 364 SER A C 1
ATOM 2742 O O . SER A 1 364 ? 6.342 6.158 10.248 1.00 92.56 364 SER A O 1
ATOM 2744 N N . VAL A 1 365 ? 4.495 4.902 10.330 1.00 95.62 365 VAL A N 1
ATOM 2745 C CA . VAL A 1 365 ? 3.758 5.794 11.232 1.00 95.62 365 VAL A CA 1
ATOM 2746 C C . VAL A 1 365 ? 3.752 5.203 12.634 1.00 95.62 365 VAL A C 1
ATOM 2748 O O . VAL A 1 365 ? 3.404 4.042 12.835 1.00 95.62 365 VAL A O 1
ATOM 2751 N N . SER A 1 366 ? 4.128 6.008 13.627 1.00 96.31 366 SER A N 1
ATOM 2752 C CA . SER A 1 366 ? 3.930 5.654 15.035 1.00 96.31 366 SER A CA 1
ATOM 2753 C C . SER A 1 366 ? 2.725 6.383 15.611 1.00 96.31 366 SER A C 1
ATOM 2755 O O . SER A 1 366 ? 2.506 7.547 15.281 1.00 96.31 366 SER A O 1
ATOM 2757 N N . GLN A 1 367 ? 1.988 5.704 16.490 1.00 96.81 367 GLN A N 1
ATOM 2758 C CA . GLN A 1 367 ? 0.780 6.216 17.132 1.00 96.81 367 GLN A CA 1
ATOM 2759 C C . GLN A 1 367 ? 0.831 5.949 18.643 1.00 96.81 367 GLN A C 1
ATOM 2761 O O . GLN A 1 367 ? 1.207 4.849 19.062 1.00 96.81 367 GLN A O 1
ATOM 2766 N N . THR A 1 368 ? 0.445 6.935 19.453 1.00 97.94 368 THR A N 1
ATOM 2767 C CA . THR A 1 368 ? 0.229 6.801 20.905 1.00 97.94 368 THR A CA 1
ATOM 2768 C C . THR A 1 368 ? -1.127 7.366 21.308 1.00 97.94 368 THR A C 1
ATOM 2770 O O . THR A 1 368 ? -1.634 8.284 20.661 1.00 97.94 368 THR A O 1
ATOM 2773 N N . LEU A 1 369 ? -1.718 6.808 22.366 1.00 98.38 369 LEU A N 1
ATOM 2774 C CA . LEU A 1 369 ? -3.048 7.158 22.851 1.00 98.38 369 LEU A CA 1
ATOM 2775 C C . LEU A 1 369 ? -2.963 7.645 24.301 1.00 98.38 369 LEU A C 1
ATOM 2777 O O . LEU A 1 369 ? -2.522 6.905 25.180 1.00 98.38 369 LEU A O 1
ATOM 2781 N N . ASP A 1 370 ? -3.468 8.846 24.561 1.00 98.44 370 ASP A N 1
ATOM 2782 C CA . ASP A 1 370 ? -3.653 9.381 25.909 1.00 98.44 370 ASP A CA 1
ATOM 2783 C C . ASP A 1 370 ? -5.150 9.550 26.177 1.00 98.44 370 ASP A C 1
ATOM 2785 O O . ASP A 1 370 ? -5.820 10.374 25.552 1.00 98.44 370 ASP A O 1
ATOM 2789 N N . TYR A 1 371 ? -5.687 8.751 27.098 1.00 98.44 371 TYR A N 1
ATOM 2790 C CA . TYR A 1 371 ? -7.107 8.711 27.428 1.00 98.44 371 TYR A CA 1
ATOM 2791 C C . TYR A 1 371 ? -7.349 9.210 28.851 1.00 98.44 371 TYR A C 1
ATOM 2793 O O . TYR A 1 371 ? -7.000 8.550 29.831 1.00 98.44 371 TYR A O 1
ATOM 2801 N N . VAL A 1 372 ? -7.944 10.396 28.972 1.00 97.88 372 VAL A N 1
ATOM 2802 C CA . VAL A 1 372 ? -8.275 11.008 30.262 1.00 97.88 372 VAL A CA 1
ATOM 2803 C C . VAL A 1 372 ? -9.779 10.982 30.463 1.00 97.88 372 VAL A C 1
ATOM 2805 O O . VAL A 1 372 ? -10.515 11.508 29.634 1.00 97.88 372 VAL A O 1
ATOM 2808 N N . VAL A 1 373 ? -10.227 10.404 31.574 1.00 96.81 373 VAL A N 1
ATOM 2809 C CA . VAL A 1 373 ? -11.639 10.339 31.956 1.00 96.81 373 VAL A CA 1
ATOM 2810 C C . VAL A 1 373 ? -11.851 11.097 33.248 1.00 96.81 373 VAL A C 1
ATOM 2812 O O . VAL A 1 373 ? -11.219 10.798 34.262 1.00 96.81 373 VAL A O 1
ATOM 2815 N N . SER A 1 374 ? -12.775 12.048 33.220 1.00 94.19 374 SER A N 1
ATOM 2816 C CA . SER A 1 374 ? -13.122 12.869 34.371 1.00 94.19 374 SER A CA 1
ATOM 2817 C C . SER A 1 374 ? -14.493 12.453 34.902 1.00 94.19 374 SER A C 1
ATOM 2819 O O . SER A 1 374 ? -15.525 12.617 34.247 1.00 94.19 374 SER A O 1
ATOM 2821 N N . LEU A 1 375 ? -14.490 11.900 36.114 1.00 90.94 375 LEU A N 1
ATOM 2822 C CA . LEU A 1 375 ? -15.654 11.447 36.869 1.00 90.94 375 LEU A CA 1
ATOM 2823 C C . LEU A 1 375 ? -15.881 12.457 37.999 1.00 90.94 375 LEU A C 1
ATOM 2825 O O . LEU A 1 375 ? -14.984 12.675 38.806 1.00 90.94 375 LEU A O 1
ATOM 2829 N N . GLY A 1 376 ? -17.038 13.115 38.078 1.00 77.94 376 GLY A N 1
ATOM 2830 C CA . GLY A 1 376 ? -17.249 14.206 39.040 1.00 77.94 376 GLY A CA 1
ATOM 2831 C C . GLY A 1 376 ? -18.718 14.516 39.312 1.00 77.94 376 GLY A C 1
ATOM 2832 O O . GLY A 1 376 ? -19.580 13.677 39.090 1.00 77.94 376 GLY A O 1
ATOM 2833 N N . GLU A 1 377 ? -19.010 15.728 39.801 1.00 71.12 377 GLU A N 1
ATOM 2834 C CA . GLU A 1 377 ? -20.396 16.174 40.062 1.00 71.12 377 GLU A CA 1
ATOM 2835 C C . GLU A 1 377 ? -21.203 16.465 38.777 1.00 71.12 377 GLU A C 1
ATOM 2837 O O . GLU A 1 377 ? -22.408 16.701 38.844 1.00 71.12 377 GLU A O 1
ATOM 2842 N N . GLY A 1 378 ? -20.550 16.458 37.609 1.00 78.00 378 GLY A N 1
ATOM 2843 C CA . GLY A 1 378 ? -21.182 16.587 36.295 1.00 78.00 378 GLY A CA 1
ATOM 2844 C C . GLY A 1 378 ? -21.220 15.266 35.526 1.00 78.00 378 GLY A C 1
ATOM 2845 O O . GLY A 1 378 ? -20.691 14.255 35.984 1.00 78.00 378 GLY A O 1
ATOM 2846 N N . ALA A 1 379 ? -21.818 15.295 34.330 1.00 85.81 379 ALA A N 1
ATOM 2847 C CA . ALA A 1 379 ? -21.797 14.146 33.429 1.00 85.81 379 ALA A CA 1
ATOM 2848 C C . ALA A 1 379 ? -20.343 13.703 33.165 1.00 85.81 379 ALA A C 1
ATOM 2850 O O . ALA A 1 379 ? -19.485 14.568 32.925 1.00 85.81 379 ALA A O 1
ATOM 2851 N N . PRO A 1 380 ? -20.055 12.389 33.213 1.00 94.69 380 PRO A N 1
ATOM 2852 C CA . PRO A 1 380 ? -18.723 11.888 32.920 1.00 94.69 380 PRO A CA 1
ATOM 2853 C C . PRO A 1 380 ? -18.337 12.300 31.499 1.00 94.69 380 PRO A C 1
ATOM 2855 O O . PRO A 1 380 ? -19.167 12.317 30.587 1.00 94.69 380 PRO A O 1
ATOM 2858 N N . HIS A 1 381 ? -17.081 12.672 31.302 1.00 96.12 381 HIS A N 1
ATOM 2859 C CA . HIS A 1 381 ? -16.560 12.992 29.980 1.00 96.12 381 HIS A CA 1
ATOM 2860 C C . HIS A 1 381 ? -15.147 12.459 29.836 1.00 96.12 381 HIS A C 1
ATOM 2862 O O . HIS A 1 381 ? -14.429 12.261 30.820 1.00 96.12 381 HIS A O 1
ATOM 2868 N N . ALA A 1 382 ? -14.772 12.223 28.591 1.00 98.00 382 ALA A N 1
ATOM 2869 C CA . ALA A 1 382 ? -13.476 11.714 28.227 1.00 98.00 382 ALA A CA 1
ATOM 2870 C C . ALA A 1 382 ? -12.814 12.620 27.196 1.00 98.00 382 ALA A C 1
ATOM 2872 O O . ALA A 1 382 ? -13.473 13.256 26.370 1.00 98.00 382 ALA A O 1
ATOM 2873 N N . ARG A 1 383 ? -11.489 12.647 27.248 1.00 98.56 383 ARG A N 1
ATOM 2874 C CA . ARG A 1 383 ? -10.623 13.295 26.277 1.00 98.56 383 ARG A CA 1
ATOM 2875 C C . ARG A 1 383 ? -9.597 12.280 25.811 1.00 98.56 383 ARG A C 1
ATOM 2877 O O . ARG A 1 383 ? -8.772 11.817 26.598 1.00 98.56 383 ARG A O 1
ATOM 2884 N N . LEU A 1 384 ? -9.661 11.960 24.529 1.00 98.81 384 LEU A N 1
ATOM 2885 C CA . LEU A 1 384 ? -8.693 11.128 23.837 1.00 98.81 384 LEU A CA 1
ATOM 2886 C C . LEU A 1 384 ? -7.773 12.025 23.014 1.00 98.81 384 LEU A C 1
ATOM 2888 O O . LEU A 1 384 ? -8.256 12.779 22.172 1.00 98.81 384 LEU A O 1
ATOM 2892 N N . THR A 1 385 ? -6.468 11.916 23.234 1.00 98.81 385 THR A N 1
ATOM 2893 C CA . THR A 1 385 ? -5.451 12.485 22.349 1.00 98.81 385 THR A CA 1
ATOM 2894 C C . THR A 1 385 ? -4.742 11.343 21.630 1.00 98.81 385 THR A C 1
ATOM 2896 O O . THR A 1 385 ? -4.124 10.487 22.261 1.00 98.81 385 THR A O 1
ATOM 2899 N N . LEU A 1 386 ? -4.838 11.329 20.306 1.00 98.62 386 LEU A N 1
ATOM 2900 C CA . LEU A 1 386 ? -4.086 10.448 19.422 1.00 98.62 386 LEU A CA 1
ATOM 2901 C C . LEU A 1 386 ? -2.887 11.225 18.899 1.00 98.62 386 LEU A C 1
ATOM 2903 O O . LEU A 1 386 ? -3.067 12.263 18.265 1.00 98.62 386 LEU A O 1
ATOM 2907 N N . THR A 1 387 ? -1.675 10.737 19.135 1.00 98.62 387 THR A N 1
ATOM 2908 C CA . THR A 1 387 ? -0.474 11.367 18.579 1.00 98.62 387 THR A CA 1
ATOM 2909 C C . THR A 1 387 ? 0.110 10.508 17.480 1.00 98.62 387 THR A C 1
ATOM 2911 O O . THR A 1 387 ? 0.535 9.386 17.741 1.00 98.62 387 THR A O 1
ATOM 2914 N N . TYR A 1 388 ? 0.173 11.062 16.277 1.00 98.31 388 TYR A N 1
ATOM 2915 C CA . TYR A 1 388 ? 0.750 10.446 15.093 1.00 98.31 388 TYR A CA 1
ATOM 2916 C C . TYR A 1 388 ? 2.098 11.081 14.763 1.00 98.31 388 TYR A C 1
ATOM 2918 O O . TYR A 1 388 ? 2.271 12.295 14.864 1.00 98.31 388 TYR A O 1
ATOM 2926 N N . GLU A 1 389 ? 3.047 10.268 14.317 1.00 97.81 389 GLU A N 1
ATOM 2927 C CA . GLU A 1 389 ? 4.330 10.724 13.784 1.00 97.81 389 GLU A CA 1
ATOM 2928 C C . GLU A 1 389 ? 4.660 9.911 12.534 1.00 97.81 389 GLU A C 1
ATOM 2930 O O . GLU A 1 389 ? 4.831 8.691 12.613 1.00 97.81 389 GLU A O 1
ATOM 2935 N N . ASN A 1 390 ? 4.732 10.585 11.387 1.00 96.25 390 ASN A N 1
ATOM 2936 C CA . ASN A 1 390 ? 5.127 9.987 10.121 1.00 96.25 390 ASN A CA 1
ATOM 2937 C C . ASN A 1 390 ? 6.656 9.998 10.016 1.00 96.25 390 ASN A C 1
ATOM 2939 O O . ASN A 1 390 ? 7.269 11.031 9.759 1.00 96.25 390 ASN A O 1
ATOM 2943 N N . ARG A 1 391 ? 7.281 8.834 10.197 1.00 95.12 391 ARG A N 1
ATOM 2944 C CA . ARG A 1 391 ? 8.743 8.658 10.183 1.00 95.12 391 ARG A CA 1
ATOM 2945 C C . ARG A 1 391 ? 9.302 8.380 8.791 1.00 95.12 391 ARG A C 1
ATOM 2947 O O . ARG A 1 391 ? 10.436 7.919 8.672 1.00 95.12 391 ARG A O 1
ATOM 2954 N N . SER A 1 392 ? 8.511 8.636 7.750 1.00 90.44 392 SER A N 1
ATOM 2955 C CA . SER A 1 392 ? 8.981 8.533 6.375 1.00 90.44 392 SER A CA 1
ATOM 2956 C C . SER A 1 392 ? 10.140 9.496 6.113 1.00 90.44 392 SER A C 1
ATOM 2958 O O . SER A 1 392 ? 10.185 10.600 6.662 1.00 90.44 392 SER A O 1
ATOM 2960 N N . ALA A 1 393 ? 11.059 9.098 5.237 1.00 83.94 393 ALA A N 1
ATOM 2961 C CA . ALA A 1 393 ? 12.117 9.964 4.740 1.00 83.94 393 ALA A CA 1
ATOM 2962 C C . ALA A 1 393 ? 11.514 11.235 4.104 1.00 83.94 393 ALA A C 1
ATOM 2964 O O . ALA A 1 393 ? 10.499 11.133 3.408 1.00 83.94 393 ALA A O 1
ATOM 2965 N N . PRO A 1 394 ? 12.116 12.424 4.305 1.00 75.75 394 PRO A N 1
ATOM 2966 C CA . PRO A 1 394 ? 11.639 13.651 3.678 1.00 75.75 394 PRO A CA 1
ATOM 2967 C C . PRO A 1 394 ? 11.616 13.518 2.153 1.00 75.75 394 PRO A C 1
ATOM 2969 O O . PRO A 1 394 ? 12.611 13.119 1.549 1.00 75.75 394 PRO A O 1
ATOM 2972 N N . ARG A 1 395 ? 10.494 13.881 1.529 1.00 71.62 395 ARG A N 1
ATOM 2973 C CA . ARG A 1 395 ? 10.338 13.928 0.070 1.00 71.62 395 ARG A CA 1
ATOM 2974 C C . ARG A 1 395 ? 9.678 15.240 -0.332 1.00 71.62 395 ARG A C 1
ATOM 2976 O O . ARG A 1 395 ? 8.806 15.726 0.382 1.00 71.62 395 ARG A O 1
ATOM 2983 N N . ALA A 1 396 ? 10.067 15.793 -1.480 1.00 60.69 396 ALA A N 1
ATOM 2984 C CA . ALA A 1 396 ? 9.439 16.979 -2.076 1.00 60.69 396 ALA A CA 1
ATOM 2985 C C . ALA A 1 396 ? 8.101 16.648 -2.778 1.00 60.69 396 ALA A C 1
ATOM 2987 O O . ALA A 1 396 ? 7.726 17.284 -3.758 1.00 60.69 396 ALA A O 1
ATOM 2988 N N . GLU A 1 397 ? 7.411 15.607 -2.314 1.00 65.06 397 GLU A N 1
ATOM 2989 C CA . GLU A 1 397 ? 6.185 15.089 -2.914 1.00 65.06 397 GLU A CA 1
ATOM 2990 C C . GLU A 1 397 ? 4.975 15.936 -2.480 1.00 65.06 397 GLU A C 1
ATOM 2992 O O . GLU A 1 397 ? 4.768 16.184 -1.292 1.00 65.06 397 GLU A O 1
ATOM 2997 N N . GLU A 1 398 ? 4.143 16.358 -3.438 1.00 76.25 398 GLU A N 1
ATOM 2998 C CA . GLU A 1 398 ? 2.797 16.874 -3.148 1.00 76.25 398 GLU A CA 1
ATOM 2999 C C . GLU A 1 398 ? 1.942 15.729 -2.586 1.00 76.25 398 GLU A C 1
ATOM 3001 O O . GLU A 1 398 ? 1.933 14.655 -3.171 1.00 76.25 398 GLU A O 1
ATOM 3006 N N . CYS A 1 399 ? 1.208 15.899 -1.482 1.00 85.44 399 CYS A N 1
ATOM 3007 C CA . CYS A 1 399 ? 0.362 14.820 -0.951 1.00 85.44 399 CYS A CA 1
ATOM 3008 C C . CYS A 1 399 ? -0.912 14.596 -1.799 1.00 85.44 399 CYS A C 1
ATOM 3010 O O . CYS A 1 399 ? -2.029 14.823 -1.329 1.00 85.44 399 CYS A O 1
ATOM 3012 N N . ASP A 1 400 ? -0.751 14.060 -3.014 1.00 84.94 400 ASP A N 1
ATOM 3013 C CA . ASP A 1 400 ? -1.817 13.657 -3.936 1.00 84.94 400 ASP A CA 1
ATOM 3014 C C . ASP A 1 400 ? -1.742 12.154 -4.263 1.00 84.94 400 ASP A C 1
ATOM 3016 O O . ASP A 1 400 ? -1.006 11.695 -5.142 1.00 84.94 400 ASP A O 1
ATOM 3020 N N . LYS A 1 401 ? -2.572 11.371 -3.569 1.00 82.81 401 LYS A N 1
ATOM 3021 C CA . LYS A 1 401 ? -2.648 9.910 -3.722 1.00 82.81 401 LYS A CA 1
ATOM 3022 C C . LYS A 1 401 ? -3.165 9.432 -5.084 1.00 82.81 401 LYS A C 1
ATOM 3024 O O . LYS A 1 401 ? -3.060 8.239 -5.356 1.00 82.81 401 LYS A O 1
ATOM 3029 N N . PHE A 1 402 ? -3.732 10.307 -5.920 1.00 79.12 402 PHE A N 1
ATOM 3030 C CA . PHE A 1 402 ? -4.239 9.939 -7.247 1.00 79.12 402 PHE A CA 1
ATOM 3031 C C . PHE A 1 402 ? -3.193 10.102 -8.353 1.00 79.12 402 PHE A C 1
ATOM 3033 O O . PHE A 1 402 ? -3.367 9.552 -9.440 1.00 79.12 402 PHE A O 1
ATOM 3040 N N . LYS A 1 403 ? -2.097 10.820 -8.081 1.00 66.75 403 LYS A N 1
ATOM 3041 C CA . LYS A 1 403 ? -1.001 11.051 -9.037 1.00 66.75 403 LYS A CA 1
ATOM 3042 C C . LYS A 1 403 ? 0.269 10.259 -8.730 1.00 66.75 403 LYS A C 1
ATOM 3044 O O . LYS A 1 403 ? 1.196 10.260 -9.532 1.00 66.75 403 LYS A O 1
ATOM 3049 N N . GLN A 1 404 ? 0.334 9.598 -7.579 1.00 66.88 404 GLN A N 1
ATOM 3050 C CA . GLN A 1 404 ? 1.559 8.980 -7.081 1.00 66.88 404 GLN A CA 1
ATOM 3051 C C . GLN A 1 404 ? 1.483 7.457 -7.095 1.00 66.88 404 GLN A C 1
ATOM 3053 O O . GLN A 1 404 ? 0.476 6.863 -6.712 1.00 66.88 404 GLN A O 1
ATOM 3058 N N . TYR A 1 405 ? 2.581 6.819 -7.503 1.00 63.19 405 TYR A N 1
ATOM 3059 C CA . TYR A 1 405 ? 2.792 5.393 -7.298 1.00 63.19 405 TYR A CA 1
ATOM 3060 C C . TYR A 1 405 ? 4.272 5.095 -7.061 1.00 63.19 405 TYR A C 1
ATOM 3062 O O . TYR A 1 405 ? 5.136 5.605 -7.770 1.00 63.19 405 TYR A O 1
ATOM 3070 N N . ALA A 1 406 ? 4.539 4.244 -6.073 1.00 66.31 406 ALA A N 1
ATOM 3071 C CA . ALA A 1 406 ? 5.872 3.836 -5.657 1.00 66.31 406 ALA A CA 1
ATOM 3072 C C . ALA A 1 406 ? 6.170 2.410 -6.161 1.00 66.31 406 ALA A C 1
ATOM 3074 O O . ALA A 1 406 ? 5.397 1.494 -5.850 1.00 66.31 406 ALA A O 1
ATOM 3075 N N . PRO A 1 407 ? 7.254 2.193 -6.932 1.00 57.66 407 PRO A N 1
ATOM 3076 C CA . PRO A 1 407 ? 7.525 0.902 -7.560 1.00 57.66 407 PRO A CA 1
ATOM 3077 C C . PRO A 1 407 ? 8.090 -0.137 -6.583 1.00 57.66 407 PRO A C 1
ATOM 3079 O O . PRO A 1 407 ? 7.847 -1.327 -6.773 1.00 57.66 407 PRO A O 1
ATOM 3082 N N . THR A 1 408 ? 8.796 0.271 -5.524 1.00 65.06 408 THR A N 1
ATOM 3083 C CA . THR A 1 408 ? 9.398 -0.660 -4.553 1.00 65.06 408 THR A CA 1
ATOM 3084 C C . THR A 1 408 ? 8.574 -0.765 -3.268 1.00 65.06 408 THR A C 1
ATOM 3086 O O . THR A 1 408 ? 7.822 0.142 -2.908 1.00 65.06 408 THR A O 1
ATOM 3089 N N . TYR A 1 409 ? 8.707 -1.879 -2.533 1.00 68.25 409 TYR A N 1
ATOM 3090 C CA . TYR A 1 409 ? 8.071 -2.008 -1.215 1.00 68.25 409 TYR A CA 1
ATOM 3091 C C . TYR A 1 409 ? 8.556 -0.913 -0.264 1.00 68.25 409 TYR A C 1
ATOM 3093 O O . TYR A 1 409 ? 7.740 -0.327 0.444 1.00 68.25 409 TYR A O 1
ATOM 3101 N N . GLN A 1 410 ? 9.865 -0.648 -0.264 1.00 72.38 410 GLN A N 1
ATOM 3102 C CA . GLN A 1 410 ? 10.477 0.381 0.562 1.00 72.38 410 GLN A CA 1
ATOM 3103 C C . GLN A 1 410 ? 9.889 1.751 0.241 1.00 72.38 410 GLN A C 1
ATOM 3105 O O . GLN A 1 410 ? 9.441 2.431 1.152 1.00 72.38 410 GLN A O 1
ATOM 3110 N N . ASP A 1 411 ? 9.768 2.118 -1.032 1.00 75.75 411 ASP A N 1
ATOM 3111 C CA . ASP A 1 411 ? 9.132 3.376 -1.417 1.00 75.75 411 ASP A CA 1
ATOM 3112 C C . ASP A 1 411 ? 7.652 3.413 -1.047 1.00 75.75 411 ASP A C 1
ATOM 3114 O O . ASP A 1 411 ? 7.162 4.452 -0.619 1.00 75.75 411 ASP A O 1
ATOM 3118 N N . MET A 1 412 ? 6.939 2.284 -1.140 1.00 79.56 412 MET A N 1
ATOM 3119 C CA . MET A 1 412 ? 5.553 2.207 -0.682 1.00 79.56 412 MET A CA 1
ATOM 3120 C C . MET A 1 412 ? 5.427 2.431 0.831 1.00 79.56 412 MET A C 1
ATOM 3122 O O . MET A 1 412 ? 4.347 2.810 1.270 1.00 79.56 412 MET A O 1
ATOM 3126 N N . THR A 1 413 ? 6.454 2.198 1.652 1.00 85.56 413 THR A N 1
ATOM 3127 C CA . THR A 1 413 ? 6.392 2.539 3.086 1.00 85.56 413 THR A CA 1
ATOM 3128 C C . THR A 1 413 ? 6.764 3.992 3.368 1.00 85.56 413 THR A C 1
ATOM 3130 O O . THR A 1 413 ? 6.684 4.405 4.522 1.00 85.56 413 THR A O 1
ATOM 3133 N N . GLN A 1 414 ? 7.138 4.773 2.354 1.00 87.25 414 GLN A N 1
ATOM 3134 C CA . GLN A 1 414 ? 7.461 6.193 2.474 1.00 87.25 414 GLN A CA 1
ATOM 3135 C C . GLN A 1 414 ? 6.374 7.071 1.835 1.00 87.25 414 GLN A C 1
ATOM 3137 O O . GLN A 1 414 ? 5.608 6.626 0.980 1.00 87.25 414 GLN A O 1
ATOM 3142 N N . GLY A 1 415 ? 6.326 8.338 2.244 1.00 89.00 415 GLY A N 1
ATOM 3143 C CA . GLY A 1 415 ? 5.437 9.349 1.671 1.00 89.00 415 GLY A CA 1
ATOM 3144 C C . GLY A 1 415 ? 4.349 9.802 2.642 1.00 89.00 415 GLY A C 1
ATOM 3145 O O . GLY A 1 415 ? 4.476 9.659 3.863 1.00 89.00 415 GLY A O 1
ATOM 3146 N N . CYS A 1 416 ? 3.286 10.397 2.103 1.00 92.62 416 CYS A N 1
ATOM 3147 C CA . CYS A 1 416 ? 2.187 10.895 2.923 1.00 92.62 416 CYS A CA 1
ATOM 3148 C C . CYS A 1 416 ? 1.313 9.750 3.459 1.00 92.62 416 CYS A C 1
ATOM 3150 O O . CYS A 1 416 ? 1.141 8.709 2.816 1.00 92.62 416 CYS A O 1
ATOM 3152 N N . TYR A 1 417 ? 0.754 9.957 4.650 1.00 95.25 417 TYR A N 1
ATOM 3153 C CA . TYR A 1 417 ? -0.194 9.050 5.289 1.00 95.25 417 TYR A CA 1
ATOM 3154 C C . TYR A 1 417 ? -1.594 9.652 5.214 1.00 95.25 417 TYR A C 1
ATOM 3156 O O . TYR A 1 417 ? -1.840 10.671 5.851 1.00 95.25 417 TYR A O 1
ATOM 3164 N N . TRP A 1 418 ? -2.487 9.045 4.429 1.00 96.19 418 TRP A N 1
ATOM 3165 C CA . TRP A 1 418 ? -3.897 9.438 4.364 1.00 96.19 418 TRP A CA 1
ATOM 3166 C C . TRP A 1 418 ? -4.708 8.462 5.191 1.00 96.19 418 TRP A C 1
ATOM 3168 O O . TRP A 1 418 ? -4.842 7.298 4.814 1.00 96.19 418 TRP A O 1
ATOM 3178 N N . ASP A 1 419 ? -5.277 8.941 6.282 1.00 97.50 419 ASP A N 1
ATOM 3179 C CA . ASP A 1 419 ? -5.975 8.096 7.230 1.00 97.50 419 ASP A CA 1
ATOM 3180 C C . ASP A 1 419 ? -7.372 8.617 7.529 1.00 97.50 419 ASP A C 1
ATOM 3182 O O . ASP A 1 419 ? -7.646 9.818 7.504 1.00 97.50 419 ASP A O 1
ATOM 3186 N N . TYR A 1 420 ? -8.260 7.672 7.797 1.00 97.81 420 TYR A N 1
ATOM 3187 C CA . TYR A 1 420 ? -9.554 7.940 8.389 1.00 97.81 420 TYR A CA 1
ATOM 3188 C C . TYR A 1 420 ? -9.657 7.139 9.681 1.00 97.81 420 TYR A C 1
ATOM 3190 O O . TYR A 1 420 ? -9.972 5.942 9.671 1.00 97.81 420 TYR A O 1
ATOM 3198 N N . VAL A 1 421 ? -9.370 7.819 10.788 1.00 98.25 421 VAL A N 1
ATOM 3199 C CA . VAL A 1 421 ? -9.423 7.227 12.118 1.00 98.25 421 VAL A CA 1
ATOM 3200 C C . VAL A 1 421 ? -10.857 7.228 12.632 1.00 98.25 421 VAL A C 1
ATOM 3202 O O . VAL A 1 421 ? -11.572 8.228 12.553 1.00 98.25 421 VAL A O 1
ATOM 3205 N N . ARG A 1 422 ? -11.278 6.091 13.184 1.00 98.31 422 ARG A N 1
ATOM 3206 C CA . ARG A 1 422 ? -12.566 5.906 13.855 1.00 98.31 422 ARG A CA 1
ATOM 3207 C C . ARG A 1 422 ? -12.342 5.536 15.313 1.00 98.31 422 ARG A C 1
ATOM 3209 O O . ARG A 1 422 ? -11.684 4.542 15.612 1.00 98.31 422 ARG A O 1
ATOM 3216 N N . VAL A 1 423 ? -12.932 6.305 16.218 1.00 98.62 423 VAL A N 1
ATOM 3217 C CA . VAL A 1 423 ? -12.905 6.056 17.663 1.00 98.62 423 VAL A CA 1
ATOM 3218 C C . VAL A 1 423 ? -14.272 5.557 18.101 1.00 98.62 423 VAL A C 1
ATOM 3220 O O . VAL A 1 423 ? -15.237 6.317 18.122 1.00 98.62 423 VAL A O 1
ATOM 3223 N N . TYR A 1 424 ? -14.358 4.278 18.453 1.00 98.56 424 TYR A N 1
ATOM 3224 C CA . TYR A 1 424 ? -15.577 3.647 18.945 1.00 98.56 424 TYR A CA 1
ATOM 3225 C C . TYR A 1 424 ? -15.672 3.847 20.453 1.00 98.56 424 TYR A C 1
ATOM 3227 O O . TYR A 1 424 ? -14.817 3.371 21.201 1.00 98.56 424 TYR A O 1
ATOM 3235 N N . ALA A 1 425 ? -16.744 4.513 20.867 1.00 98.12 425 ALA A N 1
ATOM 3236 C CA . ALA A 1 425 ? -17.080 4.830 22.247 1.00 98.12 425 ALA A CA 1
ATOM 3237 C C . ALA A 1 425 ? -18.329 4.037 22.700 1.00 98.12 425 ALA A C 1
ATOM 3239 O O . ALA A 1 425 ? -18.961 3.333 21.897 1.00 98.12 425 ALA A O 1
ATOM 3240 N N . PRO A 1 426 ? -18.730 4.105 23.980 1.00 97.19 426 PRO A N 1
ATOM 3241 C CA . PRO A 1 426 ? -19.995 3.533 24.427 1.00 97.19 426 PRO A CA 1
ATOM 3242 C C . PRO A 1 426 ? -21.195 4.109 23.660 1.00 97.19 426 PRO A C 1
ATOM 3244 O O . PRO A 1 426 ? -21.178 5.282 23.275 1.00 97.19 426 PRO A O 1
ATOM 3247 N N . PRO A 1 427 ? -22.266 3.319 23.453 1.00 96.44 427 PRO A N 1
ATOM 3248 C CA . PRO A 1 427 ? -23.499 3.846 22.879 1.00 96.44 427 PRO A CA 1
ATOM 3249 C C . PRO A 1 427 ? -24.038 5.001 23.728 1.00 96.44 427 PRO A C 1
ATOM 3251 O O . PRO A 1 427 ? -24.104 4.901 24.952 1.00 96.44 427 PRO A O 1
ATOM 3254 N N . GLY A 1 428 ? -24.441 6.089 23.075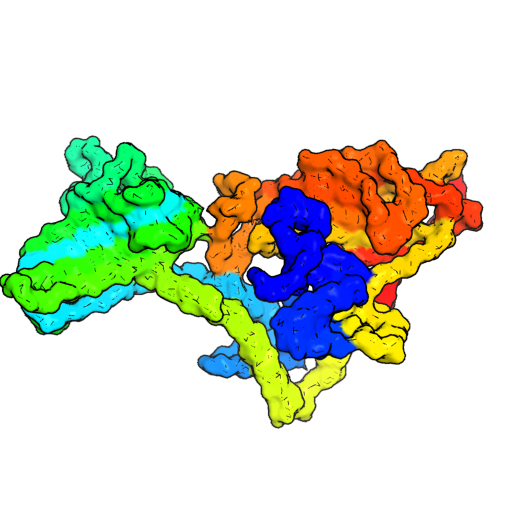 1.00 95.50 428 GLY A N 1
ATOM 3255 C CA . GLY A 1 428 ? -24.957 7.282 23.751 1.00 95.50 428 GLY A CA 1
ATOM 3256 C C . GLY A 1 428 ? -23.883 8.289 24.172 1.00 95.50 428 GLY A C 1
ATOM 3257 O O . GLY A 1 428 ? -24.237 9.348 24.696 1.00 95.50 428 GLY A O 1
ATOM 3258 N N . ALA A 1 429 ? -22.599 8.015 23.907 1.00 97.56 429 ALA A N 1
ATOM 3259 C CA . ALA A 1 429 ? -21.566 9.041 23.983 1.00 97.56 429 ALA A CA 1
ATOM 3260 C C . ALA A 1 429 ? -21.880 10.189 23.004 1.00 97.56 429 ALA A C 1
ATOM 3262 O O . ALA A 1 429 ? -22.496 9.979 21.955 1.00 97.56 429 ALA A O 1
ATOM 3263 N N . ARG A 1 430 ? -21.477 11.417 23.345 1.00 97.88 430 ARG A N 1
ATOM 3264 C CA . ARG A 1 430 ? -21.771 12.622 22.550 1.00 97.88 430 ARG A CA 1
ATOM 3265 C C . ARG A 1 430 ? -20.531 13.481 22.383 1.00 97.88 430 ARG A C 1
ATOM 3267 O O . ARG A 1 430 ? -19.945 13.892 23.380 1.00 97.88 430 ARG A O 1
ATOM 3274 N N . LEU A 1 431 ? -20.189 13.804 21.137 1.00 98.38 431 LEU A N 1
ATOM 3275 C CA . LEU A 1 431 ? -19.077 14.699 20.819 1.00 98.38 431 LEU A CA 1
ATOM 3276 C C . LEU A 1 431 ? -19.270 16.060 21.509 1.00 98.38 431 LEU A C 1
ATOM 3278 O O . LEU A 1 431 ? -20.343 16.661 21.413 1.00 98.38 431 LEU A O 1
ATOM 3282 N N . ILE A 1 432 ? -18.235 16.530 22.203 1.00 97.88 432 ILE A N 1
ATOM 3283 C CA . ILE A 1 432 ? -18.145 17.877 22.783 1.00 97.88 432 ILE A CA 1
ATOM 3284 C C . ILE A 1 432 ? -17.282 18.748 21.871 1.00 97.88 432 ILE A C 1
ATOM 3286 O O . ILE A 1 432 ? -17.718 19.821 21.454 1.00 97.88 432 ILE A O 1
ATOM 3290 N N . ALA A 1 433 ? -16.076 18.278 21.548 1.00 98.12 433 ALA A N 1
ATOM 3291 C CA . ALA A 1 433 ? -15.125 18.974 20.693 1.00 98.12 433 ALA A CA 1
ATOM 3292 C C . ALA A 1 433 ? -14.199 17.981 19.978 1.00 98.12 433 ALA A C 1
ATOM 3294 O O . ALA A 1 433 ? -13.940 16.885 20.468 1.00 98.12 433 ALA A O 1
ATOM 3295 N N . GLY A 1 434 ? -13.686 18.382 18.818 1.00 98.00 434 GLY A N 1
ATOM 3296 C CA . GLY A 1 434 ? -12.727 17.606 18.043 1.00 98.00 434 GLY A CA 1
ATOM 3297 C C . GLY A 1 434 ? -11.765 18.526 17.297 1.00 98.00 434 GLY A C 1
ATOM 3298 O O . GLY A 1 434 ? -12.183 19.570 16.794 1.00 98.00 434 GLY A O 1
ATOM 3299 N N . SER A 1 435 ? -10.484 18.170 17.240 1.00 98.19 435 SER A N 1
ATOM 3300 C CA . SER A 1 435 ? -9.445 18.943 16.546 1.00 98.19 435 SER A CA 1
ATOM 3301 C C . SER A 1 435 ? -8.313 18.047 16.036 1.00 98.19 435 SER A C 1
ATOM 3303 O O . SER A 1 435 ? -8.198 16.897 16.452 1.00 98.19 435 SER A O 1
ATOM 3305 N N . GLY A 1 436 ? -7.485 18.576 15.130 1.00 96.62 436 GLY A N 1
ATOM 3306 C CA . GLY A 1 436 ? -6.312 17.882 14.584 1.00 96.62 436 GLY A CA 1
ATOM 3307 C C . GLY A 1 436 ? -6.562 17.078 13.305 1.00 96.62 436 GLY A C 1
ATOM 3308 O O . GLY A 1 436 ? -5.606 16.688 12.644 1.00 96.62 436 GLY A O 1
ATOM 3309 N N . GLY A 1 437 ? -7.822 16.862 12.920 1.00 96.69 437 GLY A N 1
ATOM 3310 C CA . GLY A 1 437 ? -8.169 16.386 11.578 1.00 96.69 437 GLY A CA 1
ATOM 3311 C C . GLY A 1 437 ? -8.081 17.503 10.534 1.00 96.69 437 GLY A C 1
ATOM 3312 O O . GLY A 1 437 ? -8.203 18.683 10.869 1.00 96.69 437 GLY A O 1
ATOM 3313 N N . ASP A 1 438 ? -7.912 17.129 9.265 1.00 96.94 438 ASP A N 1
ATOM 3314 C CA . ASP A 1 438 ? 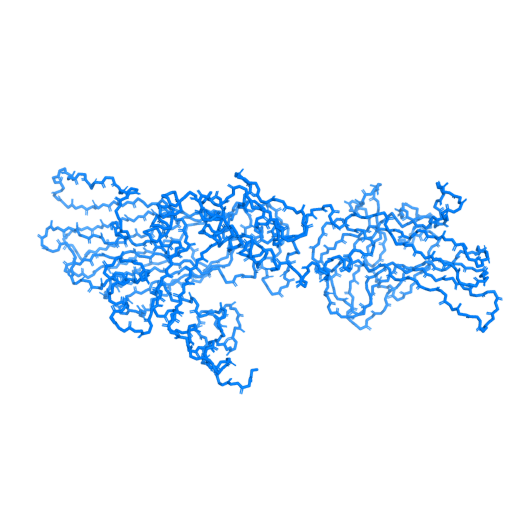-8.031 18.050 8.121 1.00 96.94 438 ASP A CA 1
ATOM 3315 C C . ASP A 1 438 ? -9.496 18.406 7.821 1.00 96.94 438 ASP A C 1
ATOM 3317 O O . ASP A 1 438 ? -9.794 19.398 7.156 1.00 96.94 438 ASP A O 1
ATOM 3321 N N . GLU A 1 439 ? -10.422 17.620 8.368 1.00 95.88 439 GLU A N 1
ATOM 3322 C CA . GLU A 1 439 ? -11.851 17.900 8.395 1.00 95.88 439 GLU A CA 1
ATOM 3323 C C . GLU A 1 439 ? -12.387 17.855 9.839 1.00 95.88 439 GLU A C 1
ATOM 3325 O O . GLU A 1 439 ? -11.764 17.238 10.711 1.00 95.88 439 GLU A O 1
ATOM 3330 N N . PRO A 1 440 ? -13.537 18.501 10.127 1.00 96.75 440 PRO A N 1
ATOM 3331 C CA . PRO A 1 440 ? -14.166 18.414 11.440 1.00 96.75 440 PRO A CA 1
ATOM 3332 C C . PRO A 1 440 ? -14.468 16.968 11.835 1.00 96.75 440 PRO A C 1
ATOM 3334 O O . PRO A 1 440 ? -14.940 16.186 11.013 1.00 96.75 440 PRO A O 1
ATOM 3337 N N . VAL A 1 441 ? -14.256 16.646 13.114 1.00 98.00 441 VAL A N 1
ATOM 3338 C CA . VAL A 1 441 ? -14.616 15.334 13.662 1.00 98.00 441 VAL A CA 1
ATOM 3339 C C . VAL A 1 441 ? -16.123 15.130 13.536 1.00 98.00 441 VAL A C 1
ATOM 3341 O O . VAL A 1 441 ? -16.913 15.964 13.988 1.00 98.00 441 VAL A O 1
ATOM 3344 N N . GLU A 1 442 ? -16.519 14.015 12.939 1.00 96.62 442 GLU A N 1
ATOM 3345 C CA . GLU A 1 442 ? -17.918 13.629 12.786 1.00 96.62 442 GLU A CA 1
ATOM 3346 C C . GLU A 1 442 ? -18.328 12.598 13.837 1.00 96.62 442 GLU A C 1
ATOM 3348 O O . GLU A 1 442 ? -17.506 11.820 14.315 1.00 96.62 442 GLU A O 1
ATOM 3353 N N . ALA A 1 443 ? -19.610 12.598 14.201 1.00 97.50 443 ALA A N 1
ATOM 3354 C CA . ALA A 1 443 ? -20.202 11.593 15.073 1.00 97.50 443 ALA A CA 1
ATOM 3355 C C . ALA A 1 443 ? -21.168 10.728 14.259 1.00 97.50 443 ALA A C 1
ATOM 3357 O O . ALA A 1 443 ? -22.060 11.247 13.586 1.00 97.50 443 ALA A O 1
ATOM 3358 N N . LEU A 1 444 ? -20.976 9.418 14.334 1.00 96.31 444 LEU A N 1
ATOM 3359 C CA . LEU A 1 444 ? -21.694 8.399 13.580 1.00 96.31 444 LEU A CA 1
ATOM 3360 C C . LEU A 1 444 ? -22.198 7.319 14.543 1.00 96.31 444 LEU A C 1
ATOM 3362 O O . LEU A 1 444 ? -21.710 7.195 15.666 1.00 96.31 444 LEU A O 1
ATOM 3366 N N . ASP A 1 445 ? -23.129 6.496 14.072 1.00 95.69 445 ASP A N 1
ATOM 3367 C CA . ASP A 1 445 ? -23.534 5.268 14.751 1.00 95.69 445 ASP A CA 1
ATOM 3368 C C . ASP A 1 445 ? -23.109 4.065 13.902 1.00 95.69 445 ASP A C 1
ATOM 3370 O O . ASP A 1 445 ? -23.575 3.887 12.776 1.00 95.69 445 ASP A O 1
ATOM 3374 N N . GLU A 1 446 ? -22.236 3.212 14.437 1.00 94.44 446 GLU A N 1
ATOM 3375 C CA . GLU A 1 446 ? -21.797 1.983 13.770 1.00 94.44 446 GLU A CA 1
ATOM 3376 C C . GLU A 1 446 ? -21.686 0.841 14.784 1.00 94.44 446 GLU A C 1
ATOM 3378 O O . GLU A 1 446 ? -21.266 1.039 15.921 1.00 94.44 446 GLU A O 1
ATOM 3383 N N . ALA A 1 447 ? -22.085 -0.373 14.389 1.00 91.56 447 ALA A N 1
ATOM 3384 C CA . ALA A 1 447 ? -21.999 -1.574 15.229 1.00 91.56 447 ALA A CA 1
ATOM 3385 C C . ALA A 1 447 ? -22.643 -1.420 16.630 1.00 91.56 447 ALA A C 1
ATOM 3387 O O . ALA A 1 447 ? -22.205 -2.034 17.603 1.00 91.56 447 ALA A O 1
ATOM 3388 N N . GLY A 1 448 ? -23.699 -0.601 16.736 1.00 92.88 448 GLY A N 1
ATOM 3389 C CA . GLY A 1 448 ? -24.384 -0.323 18.003 1.00 92.88 448 GLY A CA 1
ATOM 3390 C C . GLY A 1 448 ? -23.578 0.552 18.970 1.00 92.88 448 GLY A C 1
ATOM 3391 O O . GLY A 1 448 ? -23.781 0.458 20.180 1.00 92.88 448 GLY A O 1
ATOM 3392 N N . ARG A 1 449 ? -22.650 1.365 18.455 1.00 96.00 449 ARG A N 1
ATOM 3393 C CA . ARG A 1 449 ? -21.785 2.276 19.209 1.00 96.00 449 ARG A CA 1
ATOM 3394 C C . ARG A 1 449 ? -21.795 3.670 18.602 1.00 96.00 449 ARG A C 1
ATOM 3396 O O . ARG A 1 449 ? -21.945 3.805 17.389 1.00 96.00 449 ARG A O 1
ATOM 3403 N N . THR A 1 450 ? -21.533 4.670 19.440 1.00 97.94 450 THR A N 1
ATOM 3404 C CA . THR A 1 450 ? -21.140 5.994 18.956 1.00 97.94 450 THR A CA 1
ATOM 3405 C C . THR A 1 450 ? -19.715 5.907 18.407 1.00 97.94 450 THR A C 1
ATOM 3407 O O . THR A 1 450 ? -18.827 5.370 19.074 1.00 97.94 450 THR A O 1
ATOM 3410 N N . VAL A 1 451 ? -19.485 6.450 17.216 1.00 98.44 451 VAL A N 1
ATOM 3411 C CA . VAL A 1 451 ? -18.173 6.506 16.563 1.00 98.44 451 VAL A CA 1
ATOM 3412 C C . VAL A 1 451 ? -17.807 7.950 16.262 1.00 98.44 451 VAL A C 1
ATOM 3414 O O . VAL A 1 451 ? -18.612 8.682 15.693 1.00 98.44 451 VAL A O 1
ATOM 3417 N N . PHE A 1 452 ? -16.586 8.349 16.610 1.00 98.69 452 PHE A N 1
ATOM 3418 C CA . PHE A 1 452 ? -16.019 9.633 16.210 1.00 98.69 452 PHE A CA 1
ATOM 3419 C C . PHE A 1 452 ? -15.023 9.424 15.068 1.00 98.69 452 PHE A C 1
ATOM 3421 O O . PHE A 1 452 ? -14.024 8.729 15.251 1.00 98.69 452 PHE A O 1
ATOM 3428 N N . GLY A 1 453 ? -15.319 9.976 13.893 1.00 98.19 453 GLY A N 1
ATOM 3429 C CA . GLY A 1 453 ? -14.500 9.857 12.686 1.00 98.19 453 GLY A CA 1
ATOM 3430 C C . GLY A 1 453 ? -13.675 11.116 12.432 1.00 98.19 453 GLY A C 1
ATOM 3431 O O . GLY A 1 453 ? -14.197 12.223 12.563 1.00 98.19 453 GLY A O 1
ATOM 3432 N N . ALA A 1 454 ? -12.404 10.968 12.058 1.00 98.06 454 ALA A N 1
ATOM 3433 C CA . ALA A 1 454 ? -11.556 12.083 11.643 1.00 98.06 454 ALA A CA 1
ATOM 3434 C C . ALA A 1 454 ? -10.689 11.698 10.438 1.00 98.06 454 ALA A C 1
ATOM 3436 O O . ALA A 1 454 ? -10.021 10.667 10.445 1.00 98.06 454 ALA A O 1
ATOM 3437 N N . TYR A 1 455 ? -10.686 12.551 9.413 1.00 97.94 455 TYR A N 1
ATOM 3438 C CA . TYR A 1 455 ? -9.791 12.420 8.267 1.00 97.94 455 TYR A CA 1
ATOM 3439 C C . TYR A 1 455 ? -8.517 13.234 8.490 1.00 97.94 455 TYR A C 1
ATOM 3441 O O . TYR A 1 455 ? -8.595 14.384 8.936 1.00 97.94 455 TYR A O 1
ATOM 3449 N N . LEU A 1 456 ? -7.358 12.659 8.170 1.00 96.38 456 LEU A N 1
ATOM 3450 C CA . LEU A 1 456 ? -6.076 13.348 8.250 1.00 96.38 456 LEU A CA 1
ATOM 3451 C C . LEU A 1 456 ? -5.083 12.911 7.164 1.00 96.38 456 LEU A C 1
ATOM 3453 O O . LEU A 1 456 ? -5.070 11.765 6.716 1.00 96.38 456 LEU A O 1
ATOM 3457 N N . VAL A 1 457 ? -4.226 13.847 6.771 1.00 96.19 457 VAL A N 1
ATOM 3458 C CA . VAL A 1 457 ? -3.107 13.685 5.848 1.00 96.19 457 VAL A CA 1
ATOM 3459 C C . VAL A 1 457 ? -1.838 14.158 6.541 1.00 96.19 457 VAL A C 1
ATOM 3461 O O . VAL A 1 457 ? -1.698 15.348 6.821 1.00 96.19 457 VAL A O 1
ATOM 3464 N N . LEU A 1 458 ? -0.907 13.240 6.806 1.00 95.06 458 LEU A N 1
ATOM 3465 C CA . LEU A 1 458 ? 0.396 13.577 7.383 1.00 95.06 458 LEU A CA 1
ATOM 3466 C C . LEU A 1 458 ? 1.487 13.533 6.328 1.00 95.06 458 LEU A C 1
ATOM 3468 O O . LEU A 1 458 ? 1.736 12.479 5.732 1.00 95.06 458 LEU A O 1
ATOM 3472 N N . ALA A 1 459 ? 2.194 14.645 6.164 1.00 94.06 459 ALA A N 1
ATOM 3473 C CA . ALA A 1 459 ? 3.388 14.700 5.332 1.00 94.06 459 ALA A CA 1
ATOM 3474 C C . ALA A 1 459 ? 4.551 13.895 5.960 1.00 94.06 459 ALA A C 1
ATOM 3476 O O . ALA A 1 459 ? 4.560 13.655 7.173 1.00 94.06 459 ALA A O 1
ATOM 3477 N N . PRO A 1 460 ? 5.555 13.472 5.170 1.00 93.00 460 PRO A N 1
ATOM 3478 C CA . PRO A 1 460 ? 6.779 12.880 5.709 1.00 93.00 460 PRO A CA 1
ATOM 3479 C C . PRO A 1 460 ? 7.439 13.763 6.777 1.00 93.00 460 PRO A C 1
ATOM 3481 O O . PRO A 1 460 ? 7.617 14.964 6.578 1.00 93.00 460 PRO A O 1
ATOM 3484 N N . GLY A 1 461 ? 7.813 13.171 7.913 1.00 92.75 461 GLY A N 1
ATOM 3485 C CA . GLY A 1 461 ? 8.405 13.874 9.055 1.00 92.75 461 GLY A CA 1
ATOM 3486 C C . GLY A 1 461 ? 7.409 14.651 9.922 1.00 92.75 461 GLY A C 1
ATOM 3487 O O . GLY A 1 461 ? 7.803 15.205 10.949 1.00 92.75 461 GLY A O 1
ATOM 3488 N N . GLU A 1 462 ? 6.131 14.711 9.541 1.00 95.31 462 GLU A N 1
ATOM 3489 C CA . GLU A 1 462 ? 5.122 15.428 10.309 1.00 95.31 462 GLU A CA 1
ATOM 3490 C C . GLU A 1 462 ? 4.729 14.670 11.585 1.00 95.31 462 GLU A C 1
ATOM 3492 O O . GLU A 1 462 ? 4.541 13.450 11.588 1.00 95.31 462 GLU A O 1
ATOM 3497 N N . ARG A 1 463 ? 4.540 15.426 12.672 1.00 97.25 463 ARG A N 1
ATOM 3498 C CA . ARG A 1 463 ? 3.908 14.967 13.909 1.00 97.25 463 ARG A CA 1
ATOM 3499 C C . ARG A 1 463 ? 2.611 15.739 14.131 1.00 97.25 463 ARG A C 1
ATOM 3501 O O . ARG A 1 463 ? 2.631 16.969 14.099 1.00 97.25 463 ARG A O 1
ATOM 3508 N N . ARG A 1 464 ? 1.510 15.034 14.397 1.00 97.81 464 ARG A N 1
ATOM 3509 C CA . ARG A 1 464 ? 0.180 15.631 14.579 1.00 97.81 464 ARG A CA 1
ATOM 3510 C C . ARG A 1 464 ? -0.575 14.996 15.743 1.00 97.81 464 ARG A C 1
ATOM 3512 O O . ARG A 1 464 ? -0.505 13.787 15.945 1.00 97.81 464 ARG A O 1
ATOM 3519 N N . GLU A 1 465 ? -1.312 15.817 16.483 1.00 98.44 465 GLU A N 1
ATOM 3520 C CA . GLU A 1 465 ? -2.214 15.374 17.548 1.00 98.44 465 GLU A CA 1
ATOM 3521 C C . GLU A 1 465 ? -3.671 15.545 17.107 1.00 98.44 465 GLU A C 1
ATOM 3523 O O . GLU A 1 465 ? -4.077 16.645 16.735 1.00 98.44 465 GLU A O 1
ATOM 3528 N N . VAL A 1 466 ? -4.451 14.463 17.161 1.00 98.62 466 VAL A N 1
ATOM 3529 C CA . VAL A 1 466 ? -5.911 14.476 17.001 1.00 98.62 466 VAL A CA 1
ATOM 3530 C C . VAL A 1 466 ? -6.533 14.356 18.383 1.00 98.62 466 VAL A C 1
ATOM 3532 O O . VAL A 1 466 ? -6.320 13.366 19.081 1.00 98.62 466 VAL A O 1
ATOM 3535 N N . GLN A 1 467 ? -7.306 15.357 18.789 1.00 98.69 467 GLN A N 1
ATOM 3536 C CA . GLN A 1 467 ? -7.952 15.390 20.097 1.00 98.69 467 GLN A CA 1
ATOM 3537 C C . GLN A 1 467 ? -9.466 15.318 19.945 1.00 98.69 467 GLN A C 1
ATOM 3539 O O . GLN A 1 467 ? -10.049 16.109 19.205 1.00 98.69 467 GLN A O 1
ATOM 3544 N N . ILE A 1 468 ? -10.094 14.398 20.677 1.00 98.75 468 ILE A N 1
ATOM 3545 C CA . ILE A 1 468 ? -11.544 14.201 20.707 1.00 98.75 468 ILE A CA 1
ATOM 3546 C C . ILE A 1 468 ? -12.014 14.244 22.159 1.00 98.75 468 ILE A C 1
ATOM 3548 O O . ILE A 1 468 ? -11.620 13.416 22.981 1.00 98.75 468 ILE A O 1
ATOM 3552 N N . GLU A 1 469 ? -12.875 15.208 22.464 1.00 98.56 469 GLU A N 1
ATOM 3553 C CA . GLU A 1 469 ? -13.555 15.350 23.747 1.00 98.56 469 GLU A CA 1
ATOM 3554 C C . GLU A 1 469 ? -15.022 14.962 23.593 1.00 98.56 469 GLU A C 1
ATOM 3556 O O . GLU A 1 469 ? -15.711 15.438 22.686 1.00 98.56 469 GLU A O 1
ATOM 3561 N N . TYR A 1 470 ? -15.526 14.114 24.484 1.00 98.38 470 TYR A N 1
ATOM 3562 C CA . TYR A 1 470 ? -16.899 13.630 24.420 1.00 98.38 470 TYR A CA 1
ATOM 3563 C C . TYR A 1 470 ? -17.489 13.352 25.799 1.00 98.38 470 TYR A C 1
ATOM 3565 O O . TYR A 1 470 ? -16.808 12.932 26.730 1.00 98.38 470 TYR A O 1
ATOM 3573 N N . ALA A 1 471 ? -18.793 13.588 25.921 1.00 97.88 471 ALA A N 1
ATOM 3574 C CA . ALA A 1 471 ? -19.567 13.186 27.081 1.00 97.88 471 ALA A CA 1
ATOM 3575 C C . ALA A 1 471 ? -19.824 11.679 27.012 1.00 97.88 471 ALA A C 1
ATOM 3577 O O . ALA A 1 471 ? -20.217 11.159 25.965 1.00 97.88 471 ALA A O 1
ATOM 3578 N N . LEU A 1 472 ? -19.635 11.006 28.138 1.00 97.44 472 LEU A N 1
ATOM 3579 C CA . LEU A 1 472 ? -19.952 9.603 28.352 1.00 97.44 472 LEU A CA 1
ATOM 3580 C C . LEU A 1 472 ? -21.396 9.456 28.882 1.00 97.44 472 LEU A C 1
ATOM 3582 O O . LEU A 1 472 ? -21.935 10.406 29.463 1.00 97.44 472 LEU A O 1
ATOM 3586 N N . PRO A 1 473 ? -22.041 8.287 28.699 1.00 95.81 473 PRO A N 1
ATOM 3587 C CA . PRO A 1 473 ? -23.311 7.975 29.357 1.00 95.81 473 PRO A CA 1
ATOM 3588 C C . PRO A 1 473 ? -23.244 8.141 30.884 1.00 95.81 473 PRO A C 1
ATOM 3590 O O . PRO A 1 473 ? -22.241 7.793 31.507 1.00 95.81 473 PRO A O 1
ATOM 3593 N N . GLU A 1 474 ? -24.315 8.661 31.494 1.00 93.88 474 GLU A N 1
ATOM 3594 C CA . GLU A 1 474 ? -24.354 9.008 32.927 1.00 93.88 474 GLU A CA 1
ATOM 3595 C C . GLU A 1 474 ? -24.188 7.794 33.851 1.00 93.88 474 GLU A C 1
ATOM 3597 O O . GLU A 1 474 ? -23.788 7.946 35.004 1.00 93.88 474 GLU A O 1
ATOM 3602 N N . GLU A 1 475 ? -24.474 6.584 33.364 1.00 92.62 475 GLU A N 1
ATOM 3603 C CA . GLU A 1 475 ? -24.333 5.354 34.142 1.00 92.62 475 GLU A CA 1
ATOM 3604 C C . GLU A 1 475 ? -22.864 4.952 34.354 1.00 92.62 475 GLU A C 1
ATOM 3606 O O . GLU A 1 475 ? -22.572 4.146 35.242 1.00 92.62 475 GLU A O 1
ATOM 3611 N N . ILE A 1 476 ? -21.932 5.494 33.561 1.00 93.06 476 ILE A N 1
ATOM 3612 C CA . ILE A 1 476 ? -20.511 5.149 33.646 1.00 93.06 476 ILE A CA 1
ATOM 3613 C C . ILE A 1 476 ? -19.915 5.694 34.943 1.00 93.06 476 ILE A C 1
ATOM 3615 O O . ILE A 1 476 ? -19.861 6.898 35.183 1.00 93.06 476 ILE A O 1
ATOM 3619 N N . GLY A 1 477 ? -19.444 4.777 35.791 1.00 88.44 477 GLY A N 1
ATOM 3620 C CA . GLY A 1 477 ? -18.882 5.100 37.103 1.00 88.44 477 GLY A CA 1
ATOM 3621 C C . GLY A 1 477 ? -19.919 5.498 38.161 1.00 88.44 477 GLY A C 1
ATOM 3622 O O . GLY A 1 477 ? -19.532 5.820 39.285 1.00 88.44 477 GLY A O 1
ATOM 3623 N N . ALA A 1 478 ? -21.221 5.443 37.854 1.00 88.25 478 ALA A N 1
ATOM 3624 C CA . ALA A 1 478 ? -22.291 5.828 38.780 1.00 88.25 478 ALA A CA 1
ATOM 3625 C C . ALA A 1 478 ? -22.392 4.914 40.018 1.00 88.25 478 ALA A C 1
ATOM 3627 O O . ALA A 1 478 ? -22.847 5.345 41.077 1.00 88.25 478 ALA A O 1
ATOM 3628 N N . ASP A 1 479 ? -21.940 3.660 39.914 1.00 87.38 479 ASP A N 1
ATOM 3629 C CA . ASP A 1 479 ? -21.845 2.705 41.028 1.00 87.38 479 ASP A CA 1
ATOM 3630 C C . ASP A 1 479 ? -20.578 2.896 41.888 1.00 87.38 479 ASP A C 1
ATOM 3632 O O . ASP A 1 479 ? -20.329 2.124 42.816 1.00 87.38 479 ASP A O 1
ATOM 3636 N N . GLY A 1 480 ? -19.773 3.923 41.590 1.00 85.12 480 GLY A N 1
ATOM 3637 C CA . GLY A 1 480 ? -18.486 4.187 42.228 1.00 85.12 480 GLY A CA 1
ATOM 3638 C C . GLY A 1 480 ? -17.326 3.369 41.657 1.00 85.12 480 GLY A C 1
ATOM 3639 O O . GLY A 1 480 ? -16.216 3.461 42.183 1.00 85.12 480 GLY A O 1
ATOM 3640 N N . VAL A 1 481 ? -17.549 2.579 40.599 1.00 87.25 481 VAL A N 1
ATOM 3641 C CA . VAL A 1 481 ? -16.521 1.768 39.940 1.00 87.25 481 VAL A CA 1
ATOM 3642 C C . VAL A 1 481 ? -16.467 2.107 38.453 1.00 87.25 481 VAL A C 1
ATOM 3644 O O . VAL A 1 481 ? -17.363 1.790 37.676 1.00 87.25 481 VAL A O 1
ATOM 3647 N N . TYR A 1 482 ? -15.358 2.703 38.032 1.00 91.44 482 TYR A N 1
ATOM 3648 C CA . TYR A 1 482 ? -15.084 2.916 36.617 1.00 91.44 482 TYR A CA 1
ATOM 3649 C C . TYR A 1 482 ? -14.539 1.638 35.973 1.00 91.44 482 TYR A C 1
ATOM 3651 O O . TYR A 1 482 ? -13.595 1.030 36.481 1.00 91.44 482 TYR A O 1
ATOM 3659 N N . ARG A 1 483 ? -15.148 1.231 34.858 1.00 93.69 483 ARG A N 1
ATOM 3660 C CA . ARG A 1 483 ? -14.757 0.061 34.065 1.00 93.69 483 ARG A CA 1
ATOM 3661 C C . ARG A 1 483 ? -14.517 0.522 32.637 1.00 93.69 483 ARG A C 1
ATOM 3663 O O . ARG A 1 483 ? -15.417 1.110 32.050 1.00 93.69 483 ARG A O 1
ATOM 3670 N N . LEU A 1 484 ? -13.334 0.237 32.105 1.00 95.12 484 LEU A N 1
ATOM 3671 C CA . LEU A 1 484 ? -12.956 0.512 30.723 1.00 95.12 484 LEU A CA 1
ATOM 3672 C C . LEU A 1 484 ? -12.611 -0.807 30.047 1.00 95.12 484 LEU A C 1
ATOM 3674 O O . LEU A 1 484 ? -11.790 -1.553 30.568 1.00 95.12 484 LEU A O 1
ATOM 3678 N N . THR A 1 485 ? -13.203 -1.060 28.885 1.00 95.81 485 THR A N 1
ATOM 3679 C CA . THR A 1 485 ? -12.682 -2.046 27.937 1.00 95.81 485 THR A CA 1
ATOM 3680 C C . THR A 1 485 ? -11.889 -1.308 26.866 1.00 95.81 485 THR A C 1
ATOM 3682 O O . THR A 1 485 ? -12.478 -0.626 26.024 1.00 95.81 485 THR A O 1
ATOM 3685 N N . ALA A 1 486 ? -10.566 -1.460 26.879 1.00 95.44 486 ALA A N 1
ATOM 3686 C CA . ALA A 1 486 ? -9.699 -0.926 25.832 1.00 95.44 486 ALA A CA 1
ATOM 3687 C C . ALA A 1 486 ? -9.344 -2.052 24.855 1.00 95.44 486 ALA A C 1
ATOM 3689 O O . ALA A 1 486 ? -8.644 -3.008 25.194 1.00 95.44 486 ALA A O 1
ATOM 3690 N N . GLN A 1 487 ? -9.851 -1.967 23.628 1.00 94.31 487 GLN A N 1
ATOM 3691 C CA . GLN A 1 487 ? -9.641 -2.988 22.610 1.00 94.31 487 GLN A CA 1
ATOM 3692 C C . GLN A 1 487 ? -8.706 -2.463 21.521 1.00 94.31 487 GLN A C 1
ATOM 3694 O O . GLN A 1 487 ? -8.909 -1.378 20.987 1.00 94.31 487 GLN A O 1
ATOM 3699 N N . LYS A 1 488 ? -7.698 -3.261 21.154 1.00 93.31 488 LYS A N 1
ATOM 3700 C CA . LYS A 1 488 ? -6.843 -2.958 20.001 1.00 93.31 488 LYS A CA 1
ATOM 3701 C C . LYS A 1 488 ? -7.515 -3.333 18.680 1.00 93.31 488 LYS A C 1
ATOM 3703 O O . LYS A 1 488 ? -8.305 -4.284 18.621 1.00 93.31 488 LYS A O 1
ATOM 3708 N N . GLN A 1 489 ? -7.110 -2.660 17.610 1.00 95.12 489 GLN A N 1
ATOM 3709 C CA . GLN A 1 489 ? -7.429 -3.055 16.243 1.00 95.12 489 GLN A CA 1
ATOM 3710 C C . GLN A 1 489 ? -6.853 -4.452 15.915 1.00 95.12 489 GLN A C 1
ATOM 3712 O O . GLN A 1 489 ? -5.778 -4.861 16.375 1.00 95.12 489 GLN A O 1
ATOM 3717 N N . GLY A 1 490 ? -7.618 -5.241 15.157 1.00 94.50 490 GLY A N 1
ATOM 3718 C CA . GLY A 1 490 ? -7.149 -6.520 14.619 1.00 94.50 490 GLY A CA 1
ATOM 3719 C C . GLY A 1 490 ? -6.093 -6.295 13.537 1.00 94.50 490 GLY A C 1
ATOM 3720 O O . GLY A 1 490 ? -6.195 -5.344 12.770 1.00 94.50 490 GLY A O 1
ATOM 3721 N N . GLY A 1 491 ? -5.080 -7.155 13.472 1.00 91.75 491 GLY A N 1
ATOM 3722 C CA . GLY A 1 491 ? -4.036 -7.056 12.450 1.00 91.75 491 GLY A CA 1
ATOM 3723 C C . GLY A 1 491 ? -2.969 -5.971 12.674 1.00 91.75 491 GLY A C 1
ATOM 3724 O O . GLY A 1 491 ? -2.165 -5.715 11.781 1.00 91.75 491 GLY A O 1
ATOM 3725 N N . THR A 1 492 ? -2.951 -5.316 13.842 1.00 90.94 492 THR A N 1
ATOM 3726 C CA . THR A 1 492 ? -1.945 -4.304 14.216 1.00 90.94 492 THR A CA 1
ATOM 3727 C C . THR A 1 492 ? -1.211 -4.685 15.501 1.00 90.94 492 THR A C 1
ATOM 3729 O O . THR A 1 492 ? -1.697 -5.497 16.293 1.00 90.94 492 THR A O 1
ATOM 3732 N N . ALA A 1 493 ? -0.039 -4.095 15.744 1.00 88.44 493 ALA A N 1
ATOM 3733 C CA . ALA A 1 493 ? 0.566 -4.130 17.075 1.00 88.44 493 ALA A CA 1
ATOM 3734 C C . ALA A 1 493 ? -0.288 -3.325 18.073 1.00 88.44 493 ALA A C 1
ATOM 3736 O O . ALA A 1 493 ? -1.035 -2.428 17.685 1.00 88.44 493 ALA A O 1
ATOM 3737 N N . ALA A 1 494 ? -0.184 -3.627 19.369 1.00 88.56 494 ALA A N 1
ATOM 3738 C CA . ALA A 1 494 ? -0.823 -2.797 20.386 1.00 88.56 494 ALA A CA 1
ATOM 3739 C C . ALA A 1 494 ? -0.120 -1.432 20.474 1.00 88.56 494 ALA A C 1
ATOM 3741 O O . ALA A 1 494 ? 1.091 -1.364 20.690 1.00 88.56 494 ALA A O 1
ATOM 3742 N N . HIS A 1 495 ? -0.881 -0.350 20.320 1.00 91.56 495 HIS A N 1
ATOM 3743 C CA . HIS A 1 495 ? -0.363 1.004 20.488 1.00 91.56 495 HIS A CA 1
ATOM 3744 C C . HIS A 1 495 ? -0.205 1.342 21.979 1.00 91.56 495 HIS A C 1
ATOM 3746 O O . HIS A 1 495 ? -1.038 0.919 22.788 1.00 91.56 495 HIS A O 1
ATOM 3752 N N . PRO A 1 496 ? 0.834 2.103 22.373 1.00 95.31 496 PRO A N 1
ATOM 3753 C CA . PRO A 1 496 ? 0.960 2.590 23.741 1.00 95.31 496 PRO A CA 1
ATOM 3754 C C . PRO A 1 496 ? -0.271 3.408 24.149 1.00 95.31 496 PRO A C 1
ATOM 3756 O O . PRO A 1 496 ? -0.605 4.389 23.484 1.00 95.31 496 PRO A O 1
ATOM 3759 N N . LEU A 1 497 ? -0.921 2.999 25.242 1.00 95.44 497 LEU A N 1
ATOM 3760 C CA . LEU A 1 497 ? -2.106 3.644 25.805 1.00 95.44 497 LEU A CA 1
ATOM 3761 C C . LEU A 1 497 ? -1.834 4.070 27.250 1.00 95.44 497 LEU A C 1
ATOM 3763 O O . LEU A 1 497 ? -1.551 3.229 28.107 1.00 95.44 497 LEU A O 1
ATOM 3767 N N . GLN A 1 498 ? -1.971 5.362 27.532 1.00 96.06 498 GLN A N 1
ATOM 3768 C CA . GLN A 1 498 ? -2.022 5.896 28.887 1.00 96.06 498 GLN A CA 1
ATOM 3769 C C . GLN A 1 498 ? -3.474 6.184 29.269 1.00 96.06 498 GLN A C 1
ATOM 3771 O O . GLN A 1 498 ? -4.182 6.877 28.546 1.00 96.06 498 GLN A O 1
ATOM 3776 N N . VAL A 1 499 ? -3.911 5.680 30.426 1.00 95.81 499 VAL A N 1
ATOM 3777 C CA . VAL A 1 499 ? -5.244 5.967 30.975 1.00 95.81 499 VAL A CA 1
ATOM 3778 C C . VAL A 1 499 ? -5.107 6.753 32.273 1.00 95.81 499 VAL A C 1
ATOM 3780 O O . VAL A 1 499 ? -4.413 6.322 33.196 1.00 95.81 499 VAL A O 1
ATOM 3783 N N . ILE A 1 500 ? -5.787 7.895 32.355 1.00 94.12 500 ILE A N 1
ATOM 3784 C CA . ILE A 1 500 ? -5.857 8.743 33.548 1.00 94.12 500 ILE A CA 1
ATOM 3785 C C . ILE A 1 500 ? -7.323 8.873 33.950 1.00 94.12 500 ILE A C 1
ATOM 3787 O O . ILE A 1 500 ? -8.145 9.322 33.160 1.00 94.12 500 ILE A O 1
ATOM 3791 N N . VAL A 1 501 ? -7.648 8.496 35.186 1.00 92.56 501 VAL A N 1
ATOM 3792 C CA . VAL A 1 501 ? -8.998 8.642 35.744 1.00 92.56 501 VAL A CA 1
ATOM 3793 C C . VAL A 1 501 ? -8.967 9.707 36.832 1.00 92.56 501 VAL A C 1
ATOM 3795 O O . VAL A 1 501 ? -8.325 9.534 37.869 1.00 92.56 501 VAL A O 1
ATOM 3798 N N . GLU A 1 502 ? -9.660 10.812 36.597 1.00 90.62 502 GLU A N 1
ATOM 3799 C CA . GLU A 1 502 ? -9.795 11.925 37.529 1.00 90.62 502 GLU A CA 1
ATOM 3800 C C . GLU A 1 502 ? -11.103 11.760 38.308 1.00 90.62 502 GLU A C 1
ATOM 3802 O O . GLU A 1 502 ? -12.181 11.808 37.723 1.00 90.62 502 GLU A O 1
ATOM 3807 N N . ALA A 1 503 ? -11.023 11.548 39.627 1.00 83.75 503 ALA A N 1
ATOM 3808 C CA . ALA A 1 503 ? -12.194 11.363 40.488 1.00 83.75 503 ALA A CA 1
ATOM 3809 C C . ALA A 1 503 ? -12.076 12.171 41.800 1.00 83.75 503 ALA A C 1
ATOM 3811 O O . ALA A 1 503 ? -10.994 12.208 42.394 1.00 83.75 503 ALA A O 1
ATOM 3812 N N . PRO A 1 504 ? -13.170 12.775 42.316 1.00 68.00 504 PRO A N 1
ATOM 3813 C CA . PRO A 1 504 ? -13.142 13.715 43.444 1.00 68.00 504 PRO A CA 1
ATOM 3814 C C . PRO A 1 504 ? -12.715 13.111 44.791 1.00 68.00 504 PRO A C 1
ATOM 3816 O O . PRO A 1 504 ? -12.331 13.859 45.683 1.00 68.00 504 PRO A O 1
ATOM 3819 N N . ASN A 1 505 ? -12.739 11.781 44.950 1.00 60.38 505 ASN A N 1
ATOM 3820 C CA . ASN A 1 505 ? -12.367 11.079 46.188 1.00 60.38 505 ASN A CA 1
ATOM 3821 C C . ASN A 1 505 ? -11.444 9.876 45.923 1.00 60.38 505 ASN A C 1
ATOM 3823 O O . ASN A 1 505 ? -11.703 8.776 46.412 1.00 60.38 505 ASN A O 1
ATOM 3827 N N . ALA A 1 506 ? -10.387 10.049 45.124 1.00 55.12 506 ALA A N 1
ATOM 3828 C CA . ALA A 1 506 ? -9.465 8.961 44.800 1.00 55.12 506 ALA A CA 1
ATOM 3829 C C . ALA A 1 506 ? -8.705 8.452 46.049 1.00 55.12 506 ALA A C 1
ATOM 3831 O O . ALA A 1 506 ? -7.623 8.933 46.390 1.00 55.12 506 ALA A O 1
ATOM 3832 N N . ALA A 1 507 ? -9.254 7.447 46.739 1.00 50.22 507 ALA A N 1
ATOM 3833 C CA . ALA A 1 507 ? -8.443 6.523 47.523 1.00 50.22 507 ALA A CA 1
ATOM 3834 C C . ALA A 1 507 ? -7.500 5.805 46.548 1.00 50.22 507 ALA A C 1
ATOM 3836 O O . ALA A 1 507 ? -7.930 5.426 45.460 1.00 50.22 507 ALA A O 1
ATOM 3837 N N . ALA A 1 508 ? -6.222 5.683 46.924 1.00 48.38 508 ALA A N 1
ATOM 3838 C CA . ALA A 1 508 ? -5.152 5.157 46.079 1.00 48.38 508 ALA A CA 1
ATOM 3839 C C . ALA A 1 508 ? -5.623 3.965 45.231 1.00 48.38 508 ALA A C 1
ATOM 3841 O O . ALA A 1 508 ? -6.043 2.936 45.762 1.00 48.38 508 ALA A O 1
ATOM 3842 N N . VAL A 1 509 ? -5.569 4.163 43.913 1.00 52.22 509 VAL A N 1
ATOM 3843 C CA . VAL A 1 509 ? -5.958 3.203 42.882 1.00 52.22 509 VAL A CA 1
ATOM 3844 C C . VAL A 1 509 ? -5.290 1.864 43.186 1.00 52.22 509 VAL A C 1
ATOM 3846 O O . VAL A 1 509 ? -4.063 1.783 43.261 1.00 52.22 509 VAL A O 1
ATOM 3849 N N . ALA A 1 510 ? -6.090 0.810 43.371 1.00 45.38 510 ALA A N 1
ATOM 3850 C CA . ALA A 1 510 ? -5.573 -0.544 43.254 1.00 45.38 510 ALA A CA 1
ATOM 3851 C C . ALA A 1 510 ? -5.040 -0.658 41.828 1.00 45.38 510 ALA A C 1
ATOM 3853 O O . ALA A 1 510 ? -5.812 -0.547 40.877 1.00 45.38 510 ALA A O 1
ATOM 3854 N N . SER A 1 511 ? -3.716 -0.772 41.701 1.00 41.81 511 SER A N 1
ATOM 3855 C CA . SER A 1 511 ? -3.036 -0.960 40.427 1.00 41.81 511 SER A CA 1
ATOM 3856 C C . SER A 1 511 ? -3.825 -1.963 39.597 1.00 41.81 511 SER A C 1
ATOM 3858 O O . SER A 1 511 ? -4.034 -3.095 40.052 1.00 41.81 511 SER A O 1
ATOM 3860 N N . ALA A 1 512 ? -4.242 -1.555 38.398 1.00 47.19 512 ALA A N 1
ATOM 3861 C CA . ALA A 1 512 ? -4.598 -2.520 37.377 1.00 47.19 512 ALA A CA 1
ATOM 3862 C C . ALA A 1 512 ? -3.458 -3.552 37.323 1.00 47.19 512 ALA A C 1
ATOM 3864 O O . ALA A 1 512 ? -2.287 -3.156 37.445 1.00 47.19 512 ALA A O 1
ATOM 3865 N N . PRO A 1 513 ? -3.745 -4.861 37.210 1.00 37.38 513 PRO A N 1
ATOM 3866 C CA . PRO A 1 513 ? -2.690 -5.784 36.827 1.00 37.38 513 PRO A CA 1
ATOM 3867 C C . PRO A 1 513 ? -1.981 -5.180 35.603 1.00 37.38 513 PRO A C 1
ATOM 3869 O O . PRO A 1 513 ? -2.661 -4.566 34.773 1.00 37.38 513 PRO A O 1
ATOM 3872 N N . PRO A 1 514 ? -0.639 -5.276 35.499 1.00 33.69 514 PRO A N 1
ATOM 3873 C CA . PRO A 1 514 ? 0.037 -4.889 34.265 1.00 33.69 514 PRO A CA 1
ATOM 3874 C C . PRO A 1 514 ? -0.747 -5.510 33.115 1.00 33.69 514 PRO A C 1
ATOM 3876 O O . PRO A 1 514 ? -1.162 -6.664 33.268 1.00 33.69 514 PRO A O 1
ATOM 3879 N N . ALA A 1 515 ? -1.001 -4.746 32.043 1.00 39.66 515 ALA A N 1
ATOM 3880 C CA . ALA A 1 515 ? -1.566 -5.286 30.811 1.00 39.66 515 ALA A CA 1
ATOM 3881 C C . ALA A 1 515 ? -0.824 -6.594 30.558 1.00 39.66 515 ALA A C 1
ATOM 3883 O O . ALA A 1 515 ? 0.389 -6.594 30.338 1.00 39.66 515 ALA A O 1
ATOM 3884 N N . THR A 1 516 ? -1.494 -7.716 30.816 1.00 30.67 516 THR A N 1
ATOM 3885 C CA . THR A 1 516 ? -0.786 -8.980 30.810 1.00 30.67 516 THR A CA 1
ATOM 3886 C C . THR A 1 516 ? -0.495 -9.217 29.345 1.00 30.67 516 THR A C 1
ATOM 3888 O O . THR A 1 516 ? -1.417 -9.434 28.565 1.00 30.67 516 THR A O 1
ATOM 3891 N N . GLU A 1 517 ? 0.790 -9.238 28.991 1.00 37.22 517 GLU A N 1
ATOM 3892 C CA . GLU A 1 517 ? 1.297 -9.835 27.747 1.00 37.22 517 GLU A CA 1
ATOM 3893 C C . GLU A 1 517 ? 0.813 -11.288 27.555 1.00 37.22 517 GLU A C 1
ATOM 3895 O O . GLU A 1 517 ? 1.071 -11.909 26.535 1.00 37.22 517 GLU A O 1
ATOM 3900 N N . SER A 1 518 ? 0.048 -11.851 28.493 1.00 31.61 518 SER A N 1
ATOM 3901 C CA . SER A 1 518 ? -0.782 -13.014 28.235 1.00 31.61 518 SER A CA 1
ATOM 3902 C C . SER A 1 518 ? -2.061 -13.003 29.083 1.00 31.61 518 SER A C 1
ATOM 3904 O O . SER A 1 518 ? -2.123 -13.625 30.143 1.00 31.61 518 SER A O 1
ATOM 3906 N N . SER A 1 519 ? -3.121 -12.347 28.619 1.00 30.11 519 SER A N 1
ATOM 3907 C CA . SER A 1 519 ? -4.457 -12.952 28.693 1.00 30.11 519 SER A CA 1
ATOM 3908 C C . SER A 1 519 ? -5.396 -12.341 27.653 1.00 30.11 519 SER A C 1
ATOM 3910 O O . SER A 1 519 ? -5.830 -11.203 27.753 1.00 30.11 519 SER A O 1
ATOM 3912 N N . SER A 1 520 ? -5.685 -13.137 26.622 1.00 35.84 520 SER A N 1
ATOM 3913 C CA . SER A 1 520 ? -6.941 -13.131 25.863 1.00 35.84 520 SER A CA 1
ATOM 3914 C C . SER A 1 520 ? -7.619 -11.768 25.657 1.00 35.84 520 SER A C 1
ATOM 3916 O O . SER A 1 520 ? -8.642 -11.493 26.279 1.00 35.84 520 SER A O 1
ATOM 3918 N N . GLY A 1 521 ? -7.103 -10.953 24.734 1.00 33.28 521 GLY A N 1
ATOM 3919 C CA . GLY A 1 521 ? -7.903 -10.027 23.921 1.00 33.28 521 GLY A CA 1
ATOM 3920 C C . GLY A 1 521 ? -8.885 -9.063 24.612 1.00 33.28 521 GLY A C 1
ATOM 3921 O O . GLY A 1 521 ? -9.802 -8.602 23.923 1.00 33.28 521 GLY A O 1
ATOM 3922 N N . ARG A 1 522 ? -8.721 -8.764 25.905 1.00 31.58 522 ARG A N 1
ATOM 3923 C CA . ARG A 1 522 ? -9.454 -7.757 26.687 1.00 31.58 522 ARG A CA 1
ATOM 3924 C C . ARG A 1 522 ? -8.484 -7.162 27.711 1.00 31.58 522 ARG A C 1
ATOM 3926 O O . ARG A 1 522 ? -8.055 -7.883 28.608 1.00 31.58 522 ARG A O 1
ATOM 3933 N N . ALA A 1 523 ? -8.120 -5.895 27.530 1.00 29.98 523 ALA A N 1
ATOM 3934 C CA . ALA A 1 523 ? -7.496 -5.087 28.574 1.00 29.98 523 ALA A CA 1
ATOM 3935 C C . ALA A 1 523 ? -8.587 -4.363 29.364 1.00 29.98 523 ALA A C 1
ATOM 3937 O O . ALA A 1 523 ? -9.535 -3.861 28.706 1.00 29.98 523 ALA A O 1
#

pLDDT: mean 89.1, std 12.71, range [29.98, 98.81]

Secondary structure (DSSP, 8-state):
--S--PPP-HHHHHHH--SS--GGGTT-SSSHHHHHHHHHHHHHHHHT----EEEEE-HHHHHHHHHHH-SEEPTTS-EE-TT-HHHHHHHHTS--GGGG--S-EEEE-SS-EEEEEEEEEEES--EEEEEEEEEEEETTSTT---STTTT----SS-SSS-TT-EEES--TT-EEEES--SSSSEEEEEEE-TT-EEEEEEEE---B-TT-EEEEEEEEEEEEE-SSSS-EEEEEEEEESSTTS---EEEEEPP-EEEEEEETTHHHHHHHHHHHTTHHHHHHHHHHHHHHHH-GGGS-HHHHHHHHHHHHHTTSEEEEESSHHHHHHHHHTTTT-PPPP--TT-EEEEEE--B-SSS-GGGGEEEEEEEEEE-SSS--EEEEEEEEEE-PPP----S-TTT---SSHHHHTSS-EEEEEEEE--TT-EEEEEESSSSPPEEEEETTEEEEEEEEEEPTT-EEEEEEEEEPPTTTTTTS---EEEEPPTTSPPPPEEEEEE-TT------PPP--TTSTT--